Protein 7KO9 (pdb70)

Foldseek 3Di:
DAEAAAPGEAEEEEDDDLGHYEFQHEYEQYEFEAFAQVHPPDPVGHHAYAFDQNGEYEQYEYEARHEAEAADNGEYENYEHEANGEYEFQHEYAAYEYNNEEYEFDANYEYENYEFHPFYAYEAAANGEYYQYEFAAQQPPHDVDGSPRGAYEFQEEYENYEAEANHEYEAAQNGEYADYEHDANYEYEFNHEYHHYEYNLYEYEFDANGEYEQYEFEANYEYEFEANGEYEQYEFEANGEYEYEQNGEYEQYEYEARGAYEYELNGWYWHAYPVGTWTRPPQETECAEGHQVYEYERDACHEYECYEFEANGEYEYEQNGYYEQYEYEVNGAYEYELRYWYWHAYPVGTWTRDNVQQEIECAEHENCHEYEREANHEYENYHFEANYEYEYAANGEYEAEYEAADNGEYEYQAAYEYAYEYAAPYEYEYDNCPPAHEYEYQEYHYPPYEYEKEAAQQPPLDIHAYEHEPEEQDYEYEYEYDHPYDQAHGDFADDQARFRYHYPPNYAYDQRRYAYPDWDDHHPWTWGWDQDPNRIIHTGTDD

Sequence (543 aa):
DTVVQAGETVNGGTLTNHDNQIVLGTANGMTISTGLEYGPDNEANTGGQWIQNGGIANNTTVTGGGLQRVNAGGSVSDTVISAGGGQSLQGQAVNTTLNGGEQWVHEGGIATGTVINEKGWQAVKSGAMATDTVVNTGAEGGPDAENGDTGQTVYGDAVRTTINKNGRQIVAAEGTANTTVVYAGGDQTVHGHALDTTLNGGYQYVHNGGTASDTVVNSDGWQIIKEGGLADFTTVNQKGKLQVNAGGTATNVTLTQGGALVTSTAATVTGSNRLGNFTVENGNADGVVLESGGRLDVLEGHSAWKTLVDDGGTLAVSAGGKATDVTMTSGGALIADSGATVEGTNASGKFSIDGISGQASGLLLENGGSFTVNAGGLASNTTVGHRGTLTLAAGGSLSGRTQLSKGASMVLNGDVVSTGDIVNAGEIRFDNQVTFHKLTTSNLTGQGGTINMRVRLDGSNASDQLVINGGQATGKTWLAFTNVGNSNLGVATSGQGIRVVDAQNGATTEEGAFALSRPLQAGAFNYTLNRDSDEDWYLRSEN

Radius of gyration: 34.32 Å; Cα contacts (8 Å, |Δi|>4): 2054; chains: 1; bounding box: 74×66×89 Å

Nearest PDB structures (foldseek):
  7ko9-assembly1_A  TM=1.002E+00  e=8.879E-98  Escherichia coli
  7koh-assembly4_D  TM=9.820E-01  e=8.423E-74  Escherichia coli O157:H7
  7koh-assembly1_A  TM=9.709E-01  e=2.213E-70  Escherichia coli O157:H7
  4kh3-assembly1_A  TM=8.287E-01  e=1.443E-48  Escherichia coli CFT073
  7kob-assembly1_A  TM=9.909E-01  e=1.480E-38  Escherichia coli CFT073

Organism: Escherichia coli (strain UTI89 / UPEC) (NCBI:txid364106)

InterPro domains:
  IPR005546 Autotransporter beta-domain [PF03797] (673-843)
  IPR005546 Autotransporter beta-domain [PS51208] (646-948)
  IPR005546 Autotransporter beta-domain [SM00869] (650-935)
  IPR011050 Pectin lyase fold/virulence factor [SSF51126] (144-611)
  IPR012332 Autotransporter, pectate lyase C-like domain superfamily [G3DSA:2.160.20.20] (50-373)
  IPR024973 ESPR domain [PF13018] (6-50)
  IPR030930 Adhesin of bacterial autotransporter system [PF16168] (323-385)
  IPR030930 Adhesin of bacterial autotransporter system [PF16168] (396-455)
  IPR030930 Adhesin of bacterial autotransporter system [TIGR04415] (128-162)
  IPR030930 Adhesin of bacterial autotransporter system [TIGR04415] (164-191)
  IPR030930 Adhesin of bacterial autotransporter system [TIGR04415] (213-244)
  IPR030930 Adhesin of bacterial autotransporter system [TIGR04415] (249-282)
  IPR030930 Adhesin of bacterial autotransporter system [TIGR04415] (338-374)
  IPR030930 Adhesin of bacterial autotransporter system [TIGR04415] (360-393)
  IPR030930 Adhesin of bacterial autotransporter system [TIGR04415] (413-449)
  IPR036709 Autotransporter beta-domain superfamily [G3DSA:2.40.128.130] (612-948)
  IPR036709 Autotransporter beta-domain superfamily [SSF103515] (621-948)
  IPR043990 Autochaperone domain type 1 [PF18883] (499-599)
  IPR043990 Autochaperone domain type 1 [cd01344] (422-616)

Solvent-accessible surface area: 20967 Å² total; per-residue (Å²): 151,72,57,2,104,80,89,60,77,40,114,31,45,88,11,70,121,59,71,53,9,50,0,58,6,33,0,40,31,8,40,0,36,1,0,14,78,120,25,68,152,50,166,52,30,65,3,0,0,75,0,44,114,53,0,72,0,48,95,1,46,0,40,40,14,0,22,0,53,0,45,62,50,2,40,2,34,74,5,49,0,41,66,50,1,0,0,14,0,59,6,80,0,50,77,0,43,0,52,14,0,46,0,30,0,48,125,54,1,69,0,29,15,0,42,0,30,124,131,0,31,0,4,0,83,64,54,2,72,0,17,54,0,45,0,42,0,1,4,44,79,24,78,140,28,162,44,51,96,15,0,0,9,0,85,6,53,0,32,124,2,38,0,43,145,55,0,17,0,44,0,12,72,109,0,34,0,56,60,3,32,0,89,63,46,3,5,0,17,0,70,1,98,1,58,67,1,38,0,56,7,0,69,0,25,0,51,114,56,0,28,1,39,73,0,50,0,40,60,104,1,77,0,6,0,76,124,37,3,65,0,39,106,1,42,0,44,122,127,1,69,0,37,2,47,54,38,1,40,0,36,70,1,56,5,46,125,15,0,2,0,32,6,16,2,40,3,44,0,32,15,38,14,82,97,35,127,4,51,0,78,140,8,70,1,58,9,1,3,0,5,50,36,1,89,0,40,0,61,132,66,50,37,3,130,89,2,25,0,27,82,27,0,21,0,9,7,46,49,45,2,107,0,36,59,1,58,10,48,71,10,2,2,3,49,10,39,7,25,0,36,1,74,7,60,14,67,82,29,182,8,47,1,63,18,171,61,11,91,2,49,12,0,23,0,30,50,26,1,33,1,46,0,59,76,72,4,41,0,19,74,0,41,0,8,129,142,1,46,0,28,0,31,61,44,2,40,1,25,29,120,0,52,0,38,172,41,2,35,0,10,0,26,2,81,2,71,2,92,11,38,0,2,0,26,5,92,0,100,10,44,61,182,94,89,40,23,98,3,21,2,23,50,4,40,5,94,36,1,24,0,40,1,25,0,63,3,53,34,56,74,26,18,0,24,2,4,0,63,40,16,83,1,28,34,71,1,90,0,4,7,69,30,52,21,74,92,112,90,14,66,42,22,90,78,82,21,9,93,0,0,28,15,74,120,72,5,59,4,83,148,48,1,8,31,39,51,120,98,9,112,3,48,71,51,34,1,38,28,37,78,28,116,61,41,9,11,2,0,65,31,83,153

Structure (mmCIF, N/CA/C/O backbone):
data_7KO9
#
_entry.id   7KO9
#
_cell.length_a   129.280
_cell.length_b   132.820
_cell.length_c   47.250
_cell.angle_alpha   90.000
_cell.angle_beta   94.130
_cell.angle_gamma   90.000
#
_symmetry.space_group_name_H-M   'C 1 2 1'
#
loop_
_entity.id
_entity.type
_entity.pdbx_description
1 polymer 'AidA-I family adhesin'
2 non-polymer GLYCEROL
3 non-polymer 'ISOPROPYL ALCOHOL'
4 non-polymer 'CITRIC ACID'
5 non-polymer DI(HYDROXYETHYL)ETHER
6 water water
#
loop_
_atom_site.group_PDB
_atom_site.id
_atom_site.type_symbol
_atom_site.label_atom_id
_atom_site.label_alt_id
_atom_site.label_comp_id
_atom_site.label_asym_id
_atom_site.label_entity_id
_atom_site.label_seq_id
_atom_site.pdbx_PDB_ins_code
_atom_site.Cartn_x
_atom_site.Cartn_y
_atom_site.Cartn_z
_atom_site.occupancy
_atom_site.B_iso_or_equiv
_atom_site.auth_seq_id
_atom_site.auth_comp_id
_atom_site.auth_asym_id
_atom_site.auth_atom_id
_atom_site.pdbx_PDB_model_num
ATOM 1 N N . ASP A 1 5 ? 193.525 -14.523 136.874 1.00 131.09 2 ASP A N 1
ATOM 2 C CA . ASP A 1 5 ? 193.230 -15.345 138.040 1.00 125.66 2 ASP A CA 1
ATOM 3 C C . ASP A 1 5 ? 191.780 -15.849 137.982 1.00 128.17 2 ASP A C 1
ATOM 4 O O . ASP A 1 5 ? 191.425 -16.643 137.112 1.00 127.61 2 ASP A O 1
ATOM 9 N N . THR A 1 6 ? 190.947 -15.378 138.907 1.00 110.27 3 THR A N 1
ATOM 10 C CA . THR A 1 6 ? 189.541 -15.749 138.978 1.00 97.47 3 THR A CA 1
ATOM 11 C C . THR A 1 6 ? 188.600 -14.552 138.909 1.00 89.58 3 THR A C 1
ATOM 12 O O . THR A 1 6 ? 187.479 -14.685 138.401 1.00 78.55 3 THR A O 1
ATOM 16 N N . VAL A 1 7 ? 189.038 -13.380 139.359 1.00 87.20 4 VAL A N 1
ATOM 17 C CA . VAL A 1 7 ? 188.274 -12.148 139.231 1.00 75.06 4 VAL A CA 1
ATOM 18 C C . VAL A 1 7 ? 189.053 -11.187 138.350 1.00 77.52 4 VAL A C 1
ATOM 19 O O . VAL A 1 7 ? 190.249 -10.965 138.571 1.00 84.87 4 VAL A O 1
ATOM 23 N N . VAL A 1 8 ? 188.382 -10.607 137.367 1.00 70.67 5 VAL A N 1
ATOM 24 C CA . VAL A 1 8 ? 188.959 -9.533 136.572 1.00 69.78 5 VAL A CA 1
ATOM 25 C C . VAL A 1 8 ? 188.320 -8.235 137.041 1.00 67.51 5 VAL A C 1
ATOM 26 O O . VAL A 1 8 ? 187.134 -7.994 136.816 1.00 63.35 5 VAL A O 1
ATOM 30 N N . GLN A 1 9 ? 189.101 -7.389 137.690 1.00 69.29 6 GLN A N 1
ATOM 31 C CA . GLN A 1 9 ? 188.542 -6.227 138.359 1.00 75.08 6 GLN A CA 1
ATOM 32 C C . GLN A 1 9 ? 188.364 -5.068 137.388 1.00 69.03 6 GLN A C 1
ATOM 33 O O . GLN A 1 9 ? 188.945 -5.042 136.304 1.00 70.12 6 GLN A O 1
ATOM 39 N N . ALA A 1 10 ? 187.510 -4.121 137.774 1.00 70.52 7 ALA A N 1
ATOM 40 C CA . ALA A 1 10 ? 187.215 -2.993 136.902 1.00 71.74 7 ALA A CA 1
ATOM 41 C C . ALA A 1 10 ? 188.498 -2.268 136.515 1.00 73.43 7 ALA A C 1
ATOM 42 O O . ALA A 1 10 ? 189.469 -2.217 137.283 1.00 78.60 7 ALA A O 1
ATOM 44 N N . GLY A 1 11 ? 188.498 -1.710 135.306 1.00 69.04 8 GLY A N 1
ATOM 45 C CA . GLY A 1 11 ? 189.662 -1.006 134.809 1.00 70.71 8 GLY A CA 1
ATOM 46 C C . GLY A 1 11 ? 190.834 -1.893 134.472 1.00 72.51 8 GLY A C 1
ATOM 47 O O . GLY A 1 11 ? 191.894 -1.389 134.095 1.00 71.84 8 GLY A O 1
ATOM 48 N N . GLU A 1 12 ? 190.669 -3.202 134.594 1.00 74.63 9 GLU A N 1
ATOM 49 C CA . GLU A 1 12 ? 191.713 -4.179 134.343 1.00 67.94 9 GLU A CA 1
ATOM 50 C C . GLU A 1 12 ? 191.318 -4.993 133.118 1.00 66.63 9 GLU A C 1
ATOM 51 O O . GLU A 1 12 ? 190.126 -5.235 132.876 1.00 63.58 9 GLU A O 1
ATOM 57 N N . THR A 1 13 ? 192.312 -5.335 132.304 1.00 64.84 10 THR A N 1
ATOM 58 C CA . THR A 1 13 ? 192.132 -6.132 131.100 1.00 65.77 10 THR A CA 1
ATOM 59 C C . THR A 1 13 ? 192.947 -7.411 131.239 1.00 63.65 10 THR A C 1
ATOM 60 O O . THR A 1 13 ? 193.974 -7.439 131.916 1.00 69.99 10 THR A O 1
ATOM 64 N N . VAL A 1 14 ? 192.452 -8.476 130.626 1.00 63.81 11 VAL A N 1
ATOM 65 C CA . VAL A 1 14 ? 193.036 -9.804 130.700 1.00 60.73 11 VAL A CA 1
ATOM 66 C C . VAL A 1 14 ? 192.896 -10.448 129.333 1.00 60.83 11 VAL A C 1
ATOM 67 O O . VAL A 1 14 ? 191.874 -10.286 128.660 1.00 61.01 11 VAL A O 1
ATOM 71 N N . ASN A 1 15 ? 193.919 -11.184 128.922 1.00 61.18 12 ASN A N 1
ATOM 72 C CA . ASN A 1 15 ? 194.056 -11.632 127.545 1.00 64.54 12 ASN A CA 1
ATOM 73 C C . ASN A 1 15 ? 194.401 -13.110 127.525 1.00 59.54 12 ASN A C 1
ATOM 74 O O . ASN A 1 15 ? 195.468 -13.502 128.002 1.00 61.80 12 ASN A O 1
ATOM 79 N N . GLY A 1 16 ? 193.533 -13.917 126.957 1.00 57.69 13 GLY A N 1
ATOM 80 C CA . GLY A 1 16 ? 193.828 -15.329 126.864 1.00 58.43 13 GLY A CA 1
ATOM 81 C C . GLY A 1 16 ? 193.366 -16.070 128.091 1.00 67.23 13 GLY A C 1
ATOM 82 O O . GLY A 1 16 ? 192.858 -15.499 129.059 1.00 67.82 13 GLY A O 1
ATOM 83 N N . GLY A 1 17 ? 193.557 -17.380 128.075 1.00 68.46 14 GLY A N 1
ATOM 84 C CA . GLY A 1 17 ? 193.089 -18.129 129.227 1.00 60.36 14 GLY A CA 1
ATOM 85 C C . GLY A 1 17 ? 191.993 -19.101 128.879 1.00 59.04 14 GLY A C 1
ATOM 86 O O . GLY A 1 17 ? 191.205 -18.849 127.969 1.00 56.92 14 GLY A O 1
ATOM 87 N N . THR A 1 18 ? 191.946 -20.223 129.587 1.00 60.62 15 THR A N 1
ATOM 88 C CA . THR A 1 18 ? 190.972 -21.274 129.340 1.00 62.52 15 THR A CA 1
ATOM 89 C C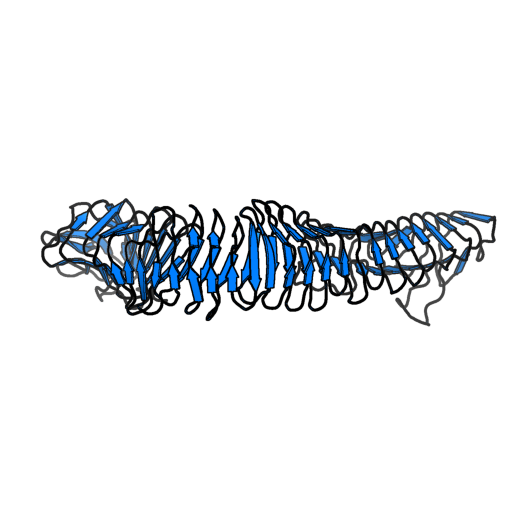 . THR A 1 18 ? 190.394 -21.748 130.658 1.00 62.11 15 THR A C 1
ATOM 90 O O . THR A 1 18 ? 191.150 -22.120 131.560 1.00 69.19 15 THR A O 1
ATOM 94 N N . LEU A 1 19 ? 189.072 -21.771 130.755 1.00 62.54 16 LEU A N 1
ATOM 95 C CA . LEU A 1 19 ? 188.377 -22.262 131.941 1.00 64.82 16 LEU A CA 1
ATOM 96 C C . LEU A 1 19 ? 187.937 -23.707 131.735 1.00 68.27 16 LEU A C 1
ATOM 97 O O . LEU A 1 19 ? 187.237 -24.023 130.761 1.00 67.71 16 LEU A O 1
ATOM 102 N N . THR A 1 20 ? 188.375 -24.571 132.650 1.00 70.63 17 THR A N 1
ATOM 103 C CA . THR A 1 20 ? 188.009 -25.977 132.712 1.00 73.81 17 THR A CA 1
ATOM 104 C C . THR A 1 20 ? 187.625 -26.286 134.158 1.00 78.32 17 THR A C 1
ATOM 105 O O . THR A 1 20 ? 187.696 -25.419 135.029 1.00 77.92 17 THR A O 1
ATOM 109 N N . ASN A 1 21 ? 187.177 -27.518 134.413 1.00 78.24 18 ASN A N 1
ATOM 110 C CA . ASN A 1 21 ? 186.995 -28.037 135.777 1.00 86.57 18 ASN A CA 1
ATOM 111 C C . ASN A 1 21 ? 186.175 -27.106 136.673 1.00 86.22 18 ASN A C 1
ATOM 112 O O . ASN A 1 21 ? 186.516 -26.898 137.836 1.00 88.17 18 ASN A O 1
ATOM 117 N N . HIS A 1 22 ? 185.102 -26.526 136.139 1.00 81.92 19 HIS A N 1
ATOM 118 C CA . HIS A 1 22 ? 184.194 -25.686 136.926 1.00 80.30 19 HIS A CA 1
ATOM 119 C C . HIS A 1 22 ? 184.876 -24.438 137.499 1.00 73.25 19 HIS A C 1
ATOM 120 O O . HIS A 1 22 ? 184.345 -23.822 138.422 1.00 72.97 19 HIS A O 1
ATOM 127 N N . ASP A 1 23 ? 186.031 -24.052 136.958 1.00 73.68 20 ASP A N 1
ATOM 128 C CA . ASP A 1 23 ? 186.671 -22.812 137.348 1.00 69.80 20 ASP A CA 1
ATOM 129 C C . ASP A 1 23 ? 185.772 -21.629 136.986 1.00 71.92 20 ASP A C 1
ATOM 130 O O . ASP A 1 23 ? 184.893 -21.719 136.122 1.00 72.58 20 ASP A O 1
ATOM 135 N N . ASN A 1 24 ? 186.025 -20.484 137.612 1.00 67.69 21 ASN A N 1
ATOM 136 C CA . ASN A 1 24 ? 185.185 -19.320 137.366 1.00 70.48 21 ASN A CA 1
ATOM 137 C C . ASN A 1 24 ? 186.017 -18.111 136.962 1.00 72.99 21 ASN A C 1
ATOM 138 O O . ASN A 1 24 ? 187.149 -17.923 137.422 1.00 67.02 21 ASN A O 1
ATOM 143 N N . GLN A 1 25 ? 185.424 -17.278 136.108 1.00 66.62 22 GLN A N 1
ATOM 144 C CA . GLN A 1 25 ? 185.955 -15.955 135.800 1.00 65.69 22 GLN A CA 1
ATOM 145 C C . GLN A 1 25 ? 184.835 -14.943 135.965 1.00 63.90 22 GLN A C 1
ATOM 146 O O . GLN A 1 25 ? 183.827 -15.003 135.253 1.00 61.38 22 GLN A O 1
ATOM 152 N N . ILE A 1 26 ? 185.012 -14.015 136.892 1.00 61.61 23 ILE A N 1
ATOM 153 C CA . ILE A 1 26 ? 184.059 -12.937 137.107 1.00 63.85 23 ILE A CA 1
ATOM 154 C C . ILE A 1 26 ? 184.659 -11.683 136.508 1.00 58.65 23 ILE A C 1
ATOM 155 O O . ILE A 1 26 ? 185.717 -11.220 136.946 1.00 65.11 23 ILE A O 1
ATOM 160 N N . VAL A 1 27 ? 183.981 -11.119 135.529 1.00 56.60 24 VAL A N 1
ATOM 161 C CA . VAL A 1 27 ? 184.547 -10.053 134.723 1.00 61.03 24 VAL A CA 1
ATOM 162 C C . VAL A 1 27 ? 183.902 -8.747 135.142 1.00 59.73 24 VAL A C 1
ATOM 163 O O . VAL A 1 27 ? 182.738 -8.482 134.817 1.00 58.39 24 VAL A O 1
ATOM 167 N N . LEU A 1 28 ? 184.681 -7.915 135.823 1.00 60.47 25 LEU A N 1
ATOM 168 C CA . LEU A 1 28 ? 184.292 -6.550 136.136 1.00 61.97 25 LEU A CA 1
ATOM 169 C C . LEU A 1 28 ? 184.913 -5.559 135.160 1.00 62.70 25 LEU A C 1
ATOM 170 O O . LEU A 1 28 ? 184.300 -4.532 134.851 1.00 62.95 25 LEU A O 1
ATOM 175 N N . GLY A 1 29 ? 186.139 -5.838 134.700 1.00 64.48 26 GLY A N 1
ATOM 176 C CA . GLY A 1 29 ? 186.786 -5.084 133.638 1.00 65.68 26 GLY A CA 1
ATOM 177 C C . GLY A 1 29 ? 186.565 -5.713 132.270 1.00 57.78 26 GLY A C 1
ATOM 178 O O . GLY A 1 29 ? 185.423 -5.913 131.868 1.00 55.62 26 GLY A O 1
ATOM 179 N N . THR A 1 30 ? 187.649 -6.041 131.564 1.00 61.89 27 THR A N 1
ATOM 180 C CA . THR A 1 30 ? 187.613 -6.572 130.207 1.00 57.74 27 THR A CA 1
ATOM 181 C C . THR A 1 30 ? 188.353 -7.902 130.149 1.00 54.86 27 THR A C 1
ATOM 182 O O . THR A 1 30 ? 189.477 -8.007 130.643 1.00 61.75 27 THR A O 1
ATOM 186 N N . ALA A 1 31 ? 187.732 -8.912 129.547 1.00 52.91 28 ALA A N 1
ATOM 187 C CA . ALA A 1 31 ? 188.366 -10.212 129.333 1.00 55.29 28 ALA A CA 1
ATOM 188 C C . ALA A 1 31 ? 188.337 -10.533 127.840 1.00 53.74 28 ALA A C 1
ATOM 189 O O . ALA A 1 31 ? 187.282 -10.857 127.280 1.00 49.18 28 ALA A O 1
ATOM 191 N N . ASN A 1 32 ? 189.504 -10.477 127.207 1.00 54.65 29 ASN A N 1
ATOM 192 C CA . ASN A 1 32 ? 189.644 -10.693 125.777 1.00 53.37 29 ASN A CA 1
ATOM 193 C C . ASN A 1 32 ? 190.146 -12.098 125.489 1.00 52.43 29 ASN A C 1
ATOM 194 O O . ASN A 1 32 ? 191.041 -12.601 126.175 1.00 56.41 29 ASN A O 1
ATOM 199 N N . GLY A 1 33 ? 189.556 -12.727 124.474 1.00 51.05 30 GLY A N 1
ATOM 200 C CA . GLY A 1 33 ? 190.117 -13.946 123.920 1.00 50.42 30 GLY A CA 1
ATOM 201 C C . GLY A 1 33 ? 190.137 -15.132 124.854 1.00 51.17 30 GLY A C 1
ATOM 202 O O . GLY A 1 33 ? 191.010 -16.007 124.716 1.00 52.70 30 GLY A O 1
ATOM 203 N N . MET A 1 34 ? 189.220 -15.168 125.820 1.00 50.42 31 MET A N 1
ATOM 204 C CA . MET A 1 34 ? 189.046 -16.329 126.676 1.00 51.19 31 MET A CA 1
ATOM 205 C C . MET A 1 34 ? 188.417 -17.490 125.919 1.00 53.12 31 MET A C 1
ATOM 206 O O . MET A 1 34 ? 187.597 -17.309 125.005 1.00 50.39 31 MET A O 1
ATOM 211 N N . THR A 1 35 ? 188.799 -18.697 126.318 1.00 52.88 32 THR A N 1
ATOM 212 C CA . THR A 1 35 ? 188.095 -19.906 125.922 1.00 53.79 32 THR A CA 1
ATOM 213 C C . THR A 1 35 ? 187.374 -20.455 127.146 1.00 57.13 32 THR A C 1
ATOM 214 O O . THR A 1 35 ? 187.994 -20.651 128.197 1.00 58.86 32 THR A O 1
ATOM 218 N N . ILE A 1 36 ? 186.062 -20.641 127.025 1.00 56.01 33 ILE A N 1
ATOM 219 C CA . ILE A 1 36 ? 185.215 -21.098 128.123 1.00 57.71 33 ILE A CA 1
ATOM 220 C C . ILE A 1 36 ? 184.808 -22.522 127.796 1.00 60.76 33 ILE A C 1
ATOM 221 O O . ILE A 1 36 ? 184.038 -22.755 126.849 1.00 57.65 33 ILE A O 1
ATOM 226 N N . SER A 1 37 ? 185.274 -23.474 128.600 1.00 56.81 34 SER A N 1
ATOM 227 C CA . SER A 1 37 ? 184.985 -24.875 128.323 1.00 61.79 34 SER A CA 1
ATOM 228 C C . SER A 1 37 ? 184.371 -25.582 129.531 1.00 63.13 34 SER A C 1
ATOM 229 O O . SER A 1 37 ? 184.298 -26.818 129.556 1.00 60.44 34 SER A O 1
ATOM 232 N N . THR A 1 38 ? 183.903 -24.823 130.521 1.00 61.03 35 THR A N 1
ATOM 233 C CA . THR A 1 38 ? 183.284 -25.384 131.711 1.00 65.35 35 THR A CA 1
ATOM 234 C C . THR A 1 38 ? 182.045 -24.561 132.037 1.00 63.27 35 THR A C 1
ATOM 235 O O . THR A 1 38 ? 181.873 -23.445 131.545 1.00 59.09 35 THR A O 1
ATOM 239 N N . GLY A 1 39 ? 181.158 -25.139 132.846 1.00 64.55 36 GLY A N 1
ATOM 240 C CA . GLY A 1 39 ? 179.995 -24.431 133.343 1.00 63.39 36 GLY A CA 1
ATOM 241 C C . GLY A 1 39 ? 178.660 -24.943 132.854 1.00 65.61 36 GLY A C 1
ATOM 242 O O . GLY A 1 39 ? 177.628 -24.502 133.369 1.00 71.15 36 GLY A O 1
ATOM 243 N N . LEU A 1 40 ? 178.632 -25.846 131.877 1.00 66.36 37 LEU A N 1
ATOM 244 C CA . LEU A 1 40 ? 177.379 -26.371 131.343 1.00 69.44 37 LEU A CA 1
ATOM 245 C C . LEU A 1 40 ? 177.401 -27.887 131.201 1.00 71.34 37 LEU A C 1
ATOM 246 O O . LEU A 1 40 ? 176.613 -28.447 130.436 1.00 70.13 37 LEU A O 1
ATOM 251 N N . GLU A 1 41 ? 178.258 -28.567 131.959 1.00 72.03 38 GLU A N 1
ATOM 252 C CA . GLU A 1 41 ? 178.464 -29.993 131.753 1.00 74.26 38 GLU A CA 1
ATOM 253 C C . GLU A 1 41 ? 177.223 -30.824 132.042 1.00 78.94 38 GLU A C 1
ATOM 254 O O . GLU A 1 41 ? 177.114 -31.942 131.531 1.00 81.91 38 GLU A O 1
ATOM 260 N N . TYR A 1 42 ? 176.287 -30.315 132.841 1.00 80.03 39 TYR A N 1
ATOM 261 C CA . TYR A 1 42 ? 175.046 -31.026 133.119 1.00 82.99 39 TYR A CA 1
ATOM 262 C C . TYR A 1 42 ? 173.872 -30.472 132.323 1.00 80.45 39 TYR A C 1
ATOM 263 O O . TYR A 1 42 ? 172.712 -30.717 132.675 1.00 83.25 39 TYR A O 1
ATOM 272 N N . GLY A 1 43 ? 174.151 -29.727 131.263 1.00 77.11 40 GLY A N 1
ATOM 273 C CA . GLY A 1 43 ? 173.116 -29.236 130.386 1.00 75.16 40 GLY A CA 1
ATOM 274 C C . GLY A 1 43 ? 172.474 -27.952 130.891 1.00 75.34 40 GLY A C 1
ATOM 275 O O . GLY A 1 43 ? 172.806 -27.460 131.978 1.00 76.81 40 GLY A O 1
ATOM 276 N N . PRO A 1 44 ? 171.571 -27.373 130.107 1.00 75.42 41 PRO A N 1
ATOM 277 C CA . PRO A 1 44 ? 170.914 -26.136 130.524 1.00 74.75 41 PRO A CA 1
ATOM 278 C C . PRO A 1 44 ? 169.979 -26.380 131.679 1.00 79.20 41 PRO A C 1
ATOM 279 O O . PRO A 1 44 ? 169.362 -27.437 131.776 1.00 77.12 41 PRO A O 1
ATOM 283 N N . ASP A 1 45 ? 169.852 -25.364 132.534 1.00 83.13 42 ASP A N 1
ATOM 284 C CA . ASP A 1 45 ? 168.948 -25.390 133.687 1.00 86.38 42 ASP A CA 1
ATOM 285 C C . ASP A 1 45 ? 169.205 -26.602 134.588 1.00 88.73 42 ASP A C 1
ATOM 286 O O . ASP A 1 45 ? 168.351 -27.468 134.781 1.00 93.81 42 ASP A O 1
ATOM 291 N N . ASN A 1 46 ? 170.411 -26.645 135.139 1.00 86.01 43 ASN A N 1
ATOM 292 C CA . ASN A 1 46 ? 170.785 -27.683 136.086 1.00 88.70 43 ASN A CA 1
ATOM 293 C C . ASN A 1 46 ? 171.535 -27.036 137.238 1.00 92.19 43 ASN A C 1
ATOM 294 O O . ASN A 1 46 ? 172.614 -26.471 137.035 1.00 90.91 43 ASN A O 1
ATOM 299 N N . GLU A 1 47 ? 170.921 -27.059 138.423 1.00 99.62 44 GLU A N 1
ATOM 300 C CA . GLU A 1 47 ? 171.565 -26.836 139.715 1.00 93.35 44 GLU A CA 1
ATOM 301 C C . GLU A 1 47 ? 172.984 -27.383 139.851 1.00 89.71 44 GLU A C 1
ATOM 302 O O . GLU A 1 47 ? 173.862 -26.681 140.366 1.00 91.99 44 GLU A O 1
ATOM 308 N N . ALA A 1 48 ? 173.231 -28.620 139.409 1.00 86.99 45 ALA A N 1
ATOM 309 C CA . ALA A 1 48 ? 174.559 -29.209 139.541 1.00 83.34 45 ALA A CA 1
ATOM 310 C C . ALA A 1 48 ? 175.621 -28.487 138.715 1.00 86.85 45 ALA A C 1
ATOM 311 O O . ALA A 1 48 ? 176.814 -28.720 138.943 1.00 87.26 45 ALA A O 1
ATOM 313 N N . ASN A 1 49 ? 175.226 -27.617 137.784 1.00 83.48 46 ASN A N 1
ATOM 314 C CA . ASN A 1 49 ? 176.194 -26.868 136.994 1.00 83.22 46 ASN A CA 1
ATOM 315 C C . ASN A 1 49 ? 176.957 -25.876 137.864 1.00 74.68 46 ASN A C 1
ATOM 316 O O . ASN A 1 49 ? 176.394 -25.234 138.751 1.00 77.29 46 ASN A O 1
ATOM 321 N N . THR A 1 50 ? 178.245 -25.736 137.581 1.00 74.47 47 THR A N 1
ATOM 322 C CA . THR A 1 50 ? 179.131 -24.859 138.331 1.00 73.33 47 THR A CA 1
ATOM 323 C C . THR A 1 50 ? 180.273 -24.435 137.410 1.00 77.75 47 THR A C 1
ATOM 324 O O . THR A 1 50 ? 180.660 -25.175 136.498 1.00 75.95 47 THR A O 1
ATOM 328 N N . GLY A 1 51 ? 180.777 -23.220 137.617 1.00 73.98 48 GLY A N 1
ATOM 329 C CA . GLY A 1 51 ? 181.824 -22.686 136.771 1.00 69.47 48 GLY A CA 1
ATOM 330 C C . GLY A 1 51 ? 181.296 -21.886 135.584 1.00 71.30 48 GLY A C 1
ATOM 331 O O . GLY A 1 51 ? 180.093 -21.800 135.327 1.00 66.01 48 GLY A O 1
ATOM 332 N N . GLY A 1 52 ? 182.232 -21.280 134.844 1.00 67.49 49 GLY A N 1
ATOM 333 C CA . GLY A 1 52 ? 181.924 -20.458 133.690 1.00 62.33 49 GLY A CA 1
ATOM 334 C C . GLY A 1 52 ? 182.489 -19.052 133.810 1.00 62.75 49 GLY A C 1
ATOM 335 O O . GLY A 1 52 ? 183.225 -18.717 134.744 1.00 65.33 49 GLY A O 1
ATOM 336 N N . GLN A 1 53 ? 182.145 -18.225 132.821 1.00 58.41 50 GLN A N 1
ATOM 337 C CA . GLN A 1 53 ? 182.511 -16.814 132.752 1.00 56.43 50 GLN A CA 1
ATOM 338 C C . GLN A 1 53 ? 181.271 -15.961 132.963 1.00 57.63 50 GLN A C 1
ATOM 339 O O . GLN A 1 53 ? 180.278 -16.116 132.245 1.00 55.65 50 GLN A O 1
ATOM 345 N N . TRP A 1 54 ? 181.335 -15.038 133.912 1.00 58.54 51 TRP A N 1
ATOM 346 C CA . TRP A 1 54 ? 180.150 -14.287 134.318 1.00 58.39 51 TRP A CA 1
ATOM 347 C C . TRP A 1 54 ? 180.450 -12.795 134.205 1.00 58.04 51 TRP A C 1
ATOM 348 O O . TRP A 1 54 ? 181.151 -12.222 135.043 1.00 61.45 51 TRP A O 1
ATOM 359 N N . ILE A 1 55 ? 179.905 -12.171 133.170 1.00 53.19 52 ILE A N 1
ATOM 360 C CA . ILE A 1 55 ? 180.129 -10.753 132.913 1.00 54.99 52 ILE A CA 1
ATOM 361 C C . ILE A 1 55 ? 179.215 -9.948 133.827 1.00 59.58 52 ILE A C 1
ATOM 362 O O . ILE A 1 55 ? 177.988 -10.087 133.774 1.00 56.42 52 ILE A O 1
ATOM 367 N N . GLN A 1 56 ? 179.810 -9.115 134.673 1.00 57.09 53 GLN A N 1
ATOM 368 C CA . GLN A 1 56 ? 179.055 -8.266 135.579 1.00 56.48 53 GLN A CA 1
ATOM 369 C C . GLN A 1 56 ? 178.718 -6.954 134.904 1.00 57.68 53 GLN A C 1
ATOM 370 O O . GLN A 1 56 ? 179.214 -6.640 133.821 1.00 58.33 53 GLN A O 1
ATOM 376 N N . ASN A 1 57 ? 177.868 -6.177 135.574 1.00 62.43 54 ASN A N 1
ATOM 377 C CA . ASN A 1 57 ? 177.608 -4.807 135.157 1.00 59.88 54 ASN A CA 1
ATOM 378 C C . ASN A 1 57 ? 178.919 -4.050 134.947 1.00 58.69 54 ASN A C 1
ATOM 379 O O . ASN A 1 57 ? 179.747 -3.956 135.859 1.00 60.74 54 ASN A O 1
ATOM 384 N N . GLY A 1 58 ? 179.084 -3.502 133.741 1.00 57.37 55 GLY A N 1
ATOM 385 C CA . GLY A 1 58 ? 180.266 -2.781 133.351 1.00 58.21 55 GLY A CA 1
ATOM 386 C C . GLY A 1 58 ? 181.409 -3.650 132.888 1.00 56.83 55 GLY A C 1
ATOM 387 O O . GLY A 1 58 ? 182.415 -3.114 132.392 1.00 57.43 55 GLY A O 1
ATOM 388 N N . GLY A 1 59 ? 181.305 -4.969 133.064 1.00 55.39 56 GLY A N 1
ATOM 389 C CA . GLY A 1 59 ? 182.266 -5.870 132.469 1.00 54.23 56 GLY A CA 1
ATOM 390 C C . GLY A 1 59 ? 182.028 -6.036 130.975 1.00 57.60 56 GLY A C 1
ATOM 391 O O . GLY A 1 59 ? 180.912 -5.869 130.467 1.00 50.41 56 GLY A O 1
ATOM 392 N N . ILE A 1 60 ? 183.121 -6.364 130.278 1.00 52.08 57 ILE A N 1
ATOM 393 C CA . ILE A 1 60 ? 183.152 -6.608 128.844 1.00 53.50 57 ILE A CA 1
ATOM 394 C C . ILE A 1 60 ? 183.979 -7.857 128.570 1.00 52.72 57 ILE A C 1
ATOM 395 O O . ILE A 1 60 ? 184.998 -8.103 129.233 1.00 50.59 57 ILE A O 1
ATOM 400 N N . ALA A 1 61 ? 183.541 -8.636 127.580 1.00 48.09 58 ALA A N 1
ATOM 401 C CA . ALA A 1 61 ? 184.287 -9.765 127.040 1.00 49.03 58 ALA A CA 1
ATOM 402 C C . ALA A 1 61 ? 184.334 -9.624 125.528 1.00 50.66 58 ALA A C 1
ATOM 403 O O . ALA A 1 61 ? 183.307 -9.355 124.902 1.00 50.04 58 ALA A O 1
ATOM 405 N N . ASN A 1 62 ? 185.511 -9.799 124.942 1.00 51.38 59 ASN A N 1
ATOM 406 C CA . ASN A 1 62 ? 185.672 -9.756 123.495 1.00 48.75 59 ASN A CA 1
ATOM 407 C C . ASN A 1 62 ? 186.256 -11.067 123.002 1.00 47.28 59 ASN A C 1
ATOM 408 O O . ASN A 1 62 ? 187.154 -11.629 123.638 1.00 46.24 59 ASN A O 1
ATOM 413 N N . ASN A 1 63 ? 185.765 -11.528 121.842 1.00 48.52 60 ASN A N 1
ATOM 414 C CA . ASN A 1 63 ? 186.332 -12.689 121.156 1.00 46.18 60 ASN A CA 1
ATOM 415 C C . ASN A 1 63 ? 186.363 -13.921 122.061 1.00 47.73 60 ASN A C 1
ATOM 416 O O . ASN A 1 63 ? 187.335 -14.689 122.070 1.00 45.67 60 ASN A O 1
ATOM 421 N N . THR A 1 64 ? 185.299 -14.102 122.839 1.00 44.70 61 THR A N 1
ATOM 422 C CA . THR A 1 64 ? 185.194 -15.282 123.680 1.00 48.71 61 THR A CA 1
ATOM 423 C C . THR A 1 64 ? 184.846 -16.500 122.839 1.00 47.49 61 THR A C 1
ATOM 424 O O . THR A 1 64 ? 183.956 -16.453 121.987 1.00 48.70 61 THR A O 1
ATOM 428 N N . THR A 1 65 ? 185.530 -17.603 123.099 1.00 45.38 62 THR A N 1
ATOM 429 C CA . THR A 1 65 ? 185.169 -18.892 122.533 1.00 48.44 62 THR A CA 1
ATOM 430 C C . THR A 1 65 ? 184.552 -19.736 123.637 1.00 50.54 62 THR A C 1
ATOM 431 O O . THR A 1 65 ? 185.127 -19.852 124.723 1.00 58.59 62 THR A O 1
ATOM 435 N N . VAL A 1 66 ? 183.376 -20.293 123.374 1.00 48.16 63 VAL A N 1
ATOM 436 C CA . VAL A 1 66 ? 182.644 -21.102 124.343 1.00 53.05 63 VAL A CA 1
ATOM 437 C C . VAL A 1 66 ? 182.472 -22.479 123.712 1.00 52.48 63 VAL A C 1
ATOM 438 O O . VAL A 1 66 ? 181.622 -22.672 122.833 1.00 52.59 63 VAL A O 1
ATOM 442 N N . THR A 1 67 ? 183.269 -23.444 124.166 1.00 55.25 64 THR A N 1
ATOM 443 C CA . THR A 1 67 ? 183.269 -24.795 123.627 1.00 53.90 64 THR A CA 1
ATOM 444 C C . THR A 1 67 ? 182.232 -25.660 124.344 1.00 53.49 64 THR A C 1
ATOM 445 O O . THR A 1 67 ? 181.442 -25.182 125.165 1.00 50.54 64 THR A O 1
ATOM 449 N N . GLY A 1 68 ? 182.213 -26.949 124.021 1.00 53.40 65 GLY A N 1
ATOM 450 C CA . GLY A 1 68 ? 181.238 -27.840 124.608 1.00 54.69 65 GLY A CA 1
ATOM 451 C C . GLY A 1 68 ? 181.362 -27.860 126.116 1.00 60.81 65 GLY A C 1
ATOM 452 O O . GLY A 1 68 ? 182.473 -27.964 126.658 1.00 58.06 65 GLY A O 1
ATOM 453 N N . GLY A 1 69 ? 180.229 -27.740 126.806 1.00 57.71 66 GLY A N 1
ATOM 454 C CA . GLY A 1 69 ? 180.240 -27.705 128.252 1.00 57.86 66 GLY A CA 1
ATOM 455 C C . GLY A 1 69 ? 180.530 -26.348 128.841 1.00 59.59 66 GLY A C 1
ATOM 456 O O . GLY A 1 69 ? 180.507 -26.203 130.070 1.00 63.68 66 GLY A O 1
ATOM 457 N N . GLY A 1 70 ? 180.794 -25.349 128.012 1.00 57.32 67 GLY A N 1
ATOM 458 C CA . GLY A 1 70 ? 181.109 -24.026 128.503 1.00 55.97 67 GLY A CA 1
ATOM 459 C C . GLY A 1 70 ? 179.871 -23.159 128.610 1.00 56.40 67 GLY A C 1
ATOM 460 O O . GLY A 1 70 ? 178.932 -23.274 127.822 1.00 54.62 67 GLY A O 1
ATOM 461 N N . LEU A 1 71 ? 179.888 -22.285 129.612 1.00 56.86 68 LEU A N 1
ATOM 462 C CA . LEU A 1 71 ? 178.798 -21.367 129.895 1.00 54.47 68 LEU A CA 1
ATOM 463 C C . LEU A 1 71 ? 179.356 -19.953 129.950 1.00 52.39 68 LEU A C 1
ATOM 464 O O . LEU A 1 71 ? 180.313 -19.689 130.680 1.00 52.04 68 LEU A O 1
ATOM 469 N N . GLN A 1 72 ? 178.751 -19.049 129.195 1.00 52.44 69 GLN A N 1
ATOM 470 C CA . GLN A 1 72 ? 178.988 -17.621 129.337 1.00 51.02 69 GLN A CA 1
ATOM 471 C C . GLN A 1 72 ? 177.702 -16.992 129.840 1.00 51.63 69 GLN A C 1
ATOM 472 O O . GLN A 1 72 ? 176.654 -17.128 129.208 1.00 55.85 69 GLN A O 1
ATOM 478 N N . ARG A 1 73 ? 177.785 -16.291 130.953 1.00 49.88 70 ARG A N 1
ATOM 479 C CA . ARG A 1 73 ? 176.643 -15.602 131.518 1.00 50.66 70 ARG A CA 1
ATOM 480 C C . ARG A 1 73 ? 176.920 -14.104 131.478 1.00 53.29 70 ARG A C 1
ATOM 481 O O . ARG A 1 73 ? 178.019 -13.658 131.837 1.00 54.20 70 ARG A O 1
ATOM 489 N N . VAL A 1 74 ? 175.940 -13.335 131.001 1.00 50.64 71 VAL A N 1
ATOM 490 C CA . VAL A 1 74 ? 176.067 -11.890 130.823 1.00 53.23 71 VAL A CA 1
ATOM 491 C C . VAL A 1 74 ? 174.945 -11.227 131.611 1.00 53.59 71 VAL A C 1
ATOM 492 O O . VAL A 1 74 ? 173.774 -11.307 131.218 1.00 56.16 71 VAL A O 1
ATOM 496 N N . ASN A 1 75 ? 175.297 -10.572 132.715 1.00 50.41 72 ASN A N 1
ATOM 497 C CA . ASN A 1 75 ? 174.324 -9.856 133.525 1.00 52.23 72 ASN A CA 1
ATOM 498 C C . ASN A 1 75 ? 173.877 -8.576 132.830 1.00 55.93 72 ASN A C 1
ATOM 499 O O . ASN A 1 75 ? 174.525 -8.080 131.900 1.00 49.56 72 ASN A O 1
ATOM 504 N N . ALA A 1 76 ? 172.758 -8.033 133.315 1.00 53.96 73 ALA A N 1
ATOM 505 C CA . ALA A 1 76 ? 172.359 -6.682 132.948 1.00 52.01 73 ALA A CA 1
ATOM 506 C C . ALA A 1 76 ? 173.536 -5.722 133.112 1.00 58.42 73 ALA A C 1
ATOM 507 O O . ALA A 1 76 ? 174.296 -5.797 134.085 1.00 55.47 73 ALA A O 1
ATOM 509 N N . GLY A 1 77 ? 173.693 -4.824 132.138 1.00 56.75 74 GLY A N 1
ATOM 510 C CA . GLY A 1 77 ? 174.808 -3.906 132.107 1.00 53.23 74 GLY A CA 1
ATOM 511 C C . GLY A 1 77 ? 176.121 -4.535 131.713 1.00 51.93 74 GLY A C 1
ATOM 512 O O . GLY A 1 77 ? 177.127 -3.821 131.621 1.00 52.91 74 GLY A O 1
ATOM 513 N N . GLY A 1 78 ? 176.154 -5.858 131.521 1.00 50.11 75 GLY A N 1
ATOM 514 C CA . GLY A 1 78 ? 177.317 -6.519 130.985 1.00 48.90 75 GLY A CA 1
ATOM 515 C C . GLY A 1 78 ? 177.244 -6.611 129.475 1.00 51.90 75 GLY A C 1
ATOM 516 O O . GLY A 1 78 ? 176.169 -6.565 128.860 1.00 45.53 75 GLY A O 1
ATOM 517 N N . SER A 1 79 ? 178.410 -6.746 128.859 1.00 50.08 76 SER A N 1
ATOM 518 C CA . SER A 1 79 ? 178.481 -6.537 127.426 1.00 50.05 76 SER A CA 1
ATOM 519 C C . SER A 1 79 ? 179.521 -7.469 126.823 1.00 50.15 76 SER A C 1
ATOM 520 O O . SER A 1 79 ? 180.624 -7.600 127.361 1.00 50.23 76 SER A O 1
ATOM 523 N N . VAL A 1 80 ? 179.173 -8.112 125.704 1.00 46.62 77 VAL A N 1
ATOM 524 C CA . VAL A 1 80 ? 180.107 -8.990 125.006 1.00 46.07 77 VAL A CA 1
ATOM 525 C C . VAL A 1 80 ? 180.022 -8.737 123.513 1.00 46.22 77 VAL A C 1
ATOM 526 O O . VAL A 1 80 ? 178.963 -8.405 122.973 1.00 49.01 77 VAL A O 1
ATOM 530 N N . SER A 1 81 ? 181.151 -8.895 122.839 1.00 44.24 78 SER A N 1
ATOM 531 C CA . SER A 1 81 ? 181.152 -8.797 121.393 1.00 47.17 78 SER A CA 1
ATOM 532 C C . SER A 1 81 ? 181.990 -9.925 120.823 1.00 47.55 78 SER A C 1
ATOM 533 O O . SER A 1 81 ? 182.978 -10.351 121.432 1.00 46.31 78 SER A O 1
ATOM 536 N N . ASP A 1 82 ? 181.547 -10.432 119.669 1.00 43.65 79 ASP A N 1
ATOM 537 C CA . ASP A 1 82 ? 182.321 -11.360 118.846 1.00 44.40 79 ASP A CA 1
ATOM 538 C C . ASP A 1 82 ? 182.559 -12.690 119.566 1.00 45.04 79 ASP A C 1
ATOM 539 O O . ASP A 1 82 ? 183.687 -13.153 119.744 1.00 48.84 79 ASP A O 1
ATOM 544 N N . THR A 1 83 ? 181.460 -13.308 119.959 1.00 41.17 80 THR A N 1
ATOM 545 C CA . THR A 1 83 ? 181.461 -14.613 120.595 1.00 43.27 80 THR A CA 1
ATOM 546 C C . THR A 1 83 ? 181.209 -15.692 119.550 1.00 46.18 80 THR A C 1
ATOM 547 O O . THR A 1 83 ? 180.556 -15.453 118.530 1.00 47.00 80 THR A O 1
ATOM 551 N N . VAL A 1 84 ? 181.720 -16.890 119.815 1.00 42.51 81 VAL A N 1
ATOM 552 C CA . VAL A 1 84 ? 181.373 -18.073 119.037 1.00 45.84 81 VAL A CA 1
ATOM 553 C C . VAL A 1 84 ? 181.145 -19.220 120.010 1.00 48.13 81 VAL A C 1
AT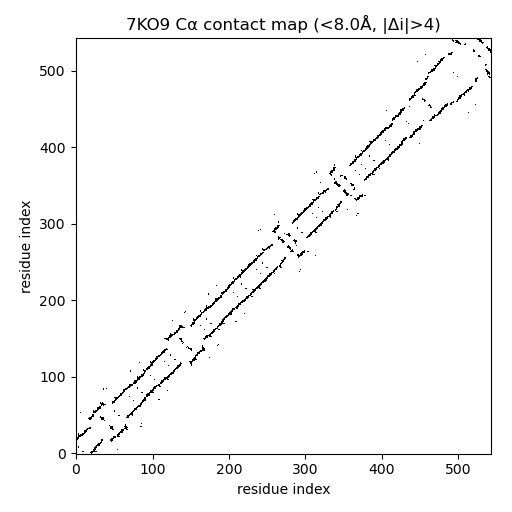OM 554 O O . VAL A 1 84 ? 181.904 -19.396 120.970 1.00 50.63 81 VAL A O 1
ATOM 558 N N . ILE A 1 85 ? 180.075 -19.978 119.778 1.00 49.75 82 ILE A N 1
ATOM 559 C CA . ILE A 1 85 ? 179.554 -20.949 120.732 1.00 45.81 82 ILE A CA 1
ATOM 560 C C . ILE A 1 85 ? 179.317 -22.273 120.016 1.00 51.54 82 ILE A C 1
ATOM 561 O O . ILE A 1 85 ? 178.496 -22.355 119.093 1.00 49.10 82 ILE A O 1
ATOM 566 N N . SER A 1 86 ? 180.008 -23.309 120.466 1.00 52.26 83 SER A N 1
ATOM 567 C CA . SER A 1 86 ? 179.967 -24.625 119.857 1.00 51.17 83 SER A CA 1
ATOM 568 C C . SER A 1 86 ? 178.769 -25.413 120.375 1.00 53.56 83 SER A C 1
ATOM 569 O O . SER A 1 86 ? 178.091 -25.020 121.334 1.00 51.93 83 SER A O 1
ATOM 572 N N . ALA A 1 87 ? 178.536 -26.566 119.752 1.00 53.64 84 ALA A N 1
ATOM 573 C CA . ALA A 1 87 ? 177.569 -27.512 120.287 1.00 51.26 84 ALA A CA 1
ATOM 574 C C . ALA A 1 87 ? 177.910 -27.849 121.737 1.00 60.12 84 ALA A C 1
ATOM 575 O O . ALA A 1 87 ? 179.080 -28.029 122.100 1.00 55.74 84 ALA A O 1
ATOM 577 N N . GLY A 1 88 ? 176.877 -27.912 122.576 1.00 60.16 85 GLY A N 1
ATOM 578 C CA . GLY A 1 88 ? 177.087 -28.146 123.990 1.00 51.86 85 GLY A CA 1
ATOM 579 C C . GLY A 1 88 ? 177.547 -26.942 124.773 1.00 50.72 85 GLY A C 1
ATOM 580 O O . GLY A 1 88 ? 177.874 -27.081 125.958 1.00 58.39 85 GLY A O 1
ATOM 581 N N . GLY A 1 89 ? 177.610 -25.772 124.149 1.00 49.35 86 GLY A N 1
ATOM 582 C CA . GLY A 1 89 ? 177.960 -24.556 124.855 1.00 50.32 86 GLY A CA 1
ATOM 583 C C . GLY A 1 89 ? 176.783 -23.604 124.876 1.00 54.15 86 GLY A C 1
ATOM 584 O O . GLY A 1 89 ? 175.856 -23.763 124.070 1.00 49.06 86 GLY A O 1
ATOM 585 N N . GLY A 1 90 ? 176.799 -22.622 125.775 1.00 52.65 87 GLY A N 1
ATOM 586 C CA . GLY A 1 90 ? 175.661 -21.730 125.930 1.00 50.26 87 GLY A CA 1
ATOM 587 C C . GLY A 1 90 ? 176.061 -20.363 126.435 1.00 50.80 87 GLY A C 1
ATOM 588 O O . GLY A 1 90 ? 177.071 -20.205 127.125 1.00 51.47 87 GLY A O 1
ATOM 589 N N . GLN A 1 91 ? 175.260 -19.362 126.072 1.00 49.63 88 GLN A N 1
ATOM 590 C CA . GLN A 1 91 ? 175.377 -18.014 126.612 1.00 48.45 88 GLN A CA 1
ATOM 591 C C . GLN A 1 91 ? 174.013 -17.581 127.128 1.00 50.11 88 GLN A C 1
ATOM 592 O O . GLN A 1 91 ? 173.023 -17.639 126.390 1.00 50.55 88 GLN A O 1
ATOM 598 N N . SER A 1 92 ? 173.963 -17.163 128.390 1.00 50.44 89 SER A N 1
ATOM 599 C CA . SER A 1 92 ? 172.751 -16.652 129.023 1.00 50.81 89 SER A CA 1
ATOM 600 C C . SER A 1 92 ? 172.868 -15.139 129.144 1.00 51.35 89 SER A C 1
ATOM 601 O O . SER A 1 92 ? 173.825 -14.634 129.741 1.00 54.41 89 SER A O 1
ATOM 604 N N . LEU A 1 93 ? 171.894 -14.419 128.597 1.00 49.59 90 LEU A N 1
ATOM 605 C CA . LEU A 1 93 ? 172.101 -13.025 128.220 1.00 50.88 90 LEU A CA 1
ATOM 606 C C . LEU A 1 93 ? 170.997 -12.151 128.799 1.00 54.03 90 LEU A C 1
ATOM 607 O O . LEU A 1 93 ? 169.854 -12.186 128.319 1.00 51.72 90 LEU A O 1
ATOM 612 N N . GLN A 1 94 ? 171.340 -11.370 129.828 1.00 47.28 91 GLN A N 1
ATOM 613 C CA . GLN A 1 94 ? 170.570 -10.199 130.228 1.00 49.91 91 GLN A CA 1
ATOM 614 C C . GLN A 1 94 ? 171.269 -8.887 129.944 1.00 51.15 91 GLN A C 1
ATOM 615 O O . GLN A 1 94 ? 170.641 -7.830 130.089 1.00 53.56 91 GLN A O 1
ATOM 621 N N . GLY A 1 95 ? 172.543 -8.923 129.568 1.00 51.24 92 GLY A N 1
ATOM 622 C CA . GLY A 1 95 ? 173.229 -7.733 129.130 1.00 50.69 92 GLY A CA 1
ATOM 623 C C . GLY A 1 95 ? 173.103 -7.622 127.625 1.00 52.54 92 GLY A C 1
ATOM 624 O O . GLY A 1 95 ? 172.041 -7.919 127.059 1.00 47.13 92 GLY A O 1
ATOM 625 N N . GLN A 1 96 ? 174.181 -7.232 126.953 1.00 52.68 93 GLN A N 1
ATOM 626 C CA . GLN A 1 96 ? 174.143 -7.026 125.524 1.00 49.78 93 GLN A CA 1
ATOM 627 C C . GLN A 1 96 ? 175.245 -7.820 124.841 1.00 49.59 93 GLN A C 1
ATOM 628 O O . GLN A 1 96 ? 176.383 -7.868 125.324 1.00 49.70 93 GLN A O 1
ATOM 634 N N . ALA A 1 97 ? 174.878 -8.469 123.733 1.00 46.54 94 ALA A N 1
ATOM 635 C CA . ALA A 1 97 ? 175.771 -9.305 122.942 1.00 44.90 94 ALA A CA 1
ATOM 636 C C . ALA A 1 97 ? 175.701 -8.848 121.494 1.00 47.35 94 ALA A C 1
ATOM 637 O O . ALA A 1 97 ? 174.610 -8.647 120.954 1.00 43.42 94 ALA A O 1
ATOM 639 N N . VAL A 1 98 ? 176.860 -8.681 120.873 1.00 45.58 95 VAL A N 1
ATOM 640 C CA . VAL A 1 98 ? 176.953 -8.170 119.519 1.00 43.59 95 VAL A CA 1
ATOM 641 C C . VAL A 1 98 ? 177.834 -9.129 118.745 1.00 46.54 95 VAL A C 1
ATOM 642 O O . VAL A 1 98 ? 179.000 -9.329 119.114 1.00 45.30 95 VAL A O 1
ATOM 646 N N . ASN A 1 99 ? 177.275 -9.728 117.687 1.00 42.34 96 ASN A N 1
ATOM 647 C CA . ASN A 1 99 ? 177.961 -10.728 116.875 1.00 42.50 96 ASN A CA 1
ATOM 648 C C . ASN A 1 99 ? 178.285 -11.989 117.671 1.00 42.82 96 ASN A C 1
ATOM 649 O O . ASN A 1 99 ? 179.386 -12.152 118.192 1.00 45.18 96 ASN A O 1
ATOM 654 N N . THR A 1 100 ? 177.314 -12.883 117.767 1.00 42.59 97 THR A N 1
ATOM 655 C CA . THR A 1 100 ? 177.477 -14.196 118.366 1.00 41.54 97 THR A CA 1
ATOM 656 C C . THR A 1 100 ? 177.234 -15.235 117.281 1.00 43.25 97 THR A C 1
ATOM 657 O O . THR A 1 100 ? 176.146 -15.278 116.704 1.00 45.11 97 THR A O 1
ATOM 661 N N . THR A 1 101 ? 178.221 -16.079 117.006 1.00 40.49 98 THR A N 1
ATOM 662 C CA . THR A 1 101 ? 178.029 -17.180 116.069 1.00 41.78 98 THR A CA 1
ATOM 663 C C . THR A 1 101 ? 177.751 -18.464 116.845 1.00 43.67 98 THR A C 1
ATOM 664 O O . THR A 1 101 ? 178.570 -18.890 117.664 1.00 44.39 98 THR A O 1
ATOM 668 N N . LEU A 1 102 ? 176.601 -19.076 116.588 1.00 44.93 99 LEU A N 1
ATOM 669 C CA . LEU A 1 102 ? 176.217 -20.334 117.228 1.00 47.08 99 LEU A CA 1
ATOM 670 C C . LEU A 1 102 ? 176.449 -21.452 116.222 1.00 49.49 99 LEU A C 1
ATOM 671 O O . LEU A 1 102 ? 175.650 -21.653 115.303 1.00 46.88 99 LEU A O 1
ATOM 676 N N . ASN A 1 103 ? 177.531 -22.193 116.404 1.00 48.54 100 ASN A N 1
ATOM 677 C CA . ASN A 1 103 ? 177.756 -23.391 115.613 1.00 48.61 100 ASN A CA 1
ATOM 678 C C . ASN A 1 103 ? 177.328 -24.605 116.427 1.00 52.42 100 ASN A C 1
ATOM 679 O O . ASN A 1 103 ? 178.135 -25.382 116.920 1.00 55.50 100 ASN A O 1
ATOM 684 N N . GLY A 1 104 ? 176.011 -24.744 116.562 1.00 51.50 101 GLY A N 1
ATOM 685 C CA . GLY A 1 104 ? 175.438 -25.764 117.410 1.00 52.49 101 GLY A CA 1
ATOM 686 C C . GLY A 1 104 ? 175.111 -25.312 118.818 1.00 51.83 101 GLY A C 1
ATOM 687 O O . GLY A 1 104 ? 174.387 -26.024 119.525 1.00 52.95 101 GLY A O 1
ATOM 688 N N . GLY A 1 105 ? 175.605 -24.146 119.236 1.00 48.93 102 GLY A N 1
ATOM 689 C CA . GLY A 1 105 ? 175.417 -23.666 120.587 1.00 48.43 102 GLY A CA 1
ATOM 690 C C . GLY A 1 105 ? 174.087 -22.980 120.765 1.00 48.17 102 GLY A C 1
ATOM 691 O O . GLY A 1 105 ? 173.317 -22.792 119.825 1.00 47.96 102 GLY A O 1
ATOM 692 N N . GLU A 1 106 ? 173.808 -22.606 122.012 1.00 46.99 103 GLU A N 1
ATOM 693 C CA . GLU A 1 106 ? 172.544 -21.970 122.364 1.00 46.78 103 GLU A CA 1
ATOM 694 C C . GLU A 1 106 ? 172.785 -20.599 122.977 1.00 46.18 103 GLU A C 1
ATOM 695 O O . GLU A 1 106 ? 173.815 -20.352 123.616 1.00 48.40 103 GLU A O 1
ATOM 701 N N . GLN A 1 107 ? 171.835 -19.698 122.737 1.00 43.47 104 GLN A N 1
ATOM 702 C CA . GLN A 1 107 ? 171.839 -18.353 123.302 1.00 44.84 104 GLN A CA 1
ATOM 703 C C . GLN A 1 107 ? 170.455 -18.072 123.864 1.00 46.00 104 GLN A C 1
ATOM 704 O O . GLN A 1 107 ? 169.490 -17.976 123.105 1.00 43.59 104 GLN A O 1
ATOM 710 N N . TRP A 1 108 ? 170.352 -17.930 125.183 1.00 45.90 105 TRP A N 1
ATOM 711 C CA . TRP A 1 108 ? 169.085 -17.610 125.834 1.00 47.85 105 TRP A CA 1
ATOM 712 C C . TRP A 1 108 ? 169.073 -16.123 126.166 1.00 45.80 105 TRP A C 1
ATOM 713 O O . TRP A 1 108 ? 169.874 -15.656 126.979 1.00 47.90 105 TRP A O 1
ATOM 724 N N . VAL A 1 109 ? 168.179 -15.374 125.532 1.00 45.31 106 VAL A N 1
ATOM 725 C CA . VAL A 1 109 ? 168.089 -13.941 125.767 1.00 47.91 106 VAL A CA 1
ATOM 726 C C . VAL A 1 109 ? 166.968 -13.734 126.782 1.00 50.96 106 VAL A C 1
ATOM 727 O O . VAL A 1 109 ? 165.789 -13.951 126.482 1.00 48.93 106 VAL A O 1
ATOM 731 N N . HIS A 1 110 ? 167.342 -13.333 127.990 1.00 49.86 107 HIS A N 1
ATOM 732 C CA . HIS A 1 110 ? 166.399 -13.113 129.066 1.00 53.62 107 HIS A CA 1
ATOM 733 C C . HIS A 1 110 ? 165.872 -11.683 129.030 1.00 51.46 107 HIS A C 1
ATOM 734 O O . HIS A 1 110 ? 166.402 -10.816 128.337 1.00 53.09 107 HIS A O 1
ATOM 741 N N . GLU A 1 111 ? 164.797 -11.456 129.779 1.00 55.60 108 GLU A N 1
ATOM 742 C CA . GLU A 1 111 ? 164.169 -10.148 129.894 1.00 54.30 108 GLU A CA 1
ATOM 743 C C . GLU A 1 111 ? 165.211 -9.050 130.051 1.00 54.88 108 GLU A C 1
ATOM 744 O O . GLU A 1 111 ? 166.043 -9.094 130.963 1.00 52.98 108 GLU A O 1
ATOM 750 N N . GLY A 1 112 ? 165.190 -8.073 129.144 1.00 52.68 109 GLY A N 1
ATOM 751 C CA . GLY A 1 112 ? 166.110 -6.956 129.205 1.00 47.26 109 GLY A CA 1
ATOM 752 C C . GLY A 1 112 ? 167.377 -7.118 128.388 1.00 48.42 109 GLY A C 1
ATOM 753 O O . GLY A 1 112 ? 168.063 -6.124 128.130 1.00 46.21 109 GLY A O 1
ATOM 754 N N . GLY A 1 113 ? 167.703 -8.334 127.968 1.00 47.98 110 GLY A N 1
ATOM 755 C CA . GLY A 1 113 ? 168.871 -8.537 127.150 1.00 47.44 110 GLY A CA 1
ATOM 756 C C . GLY A 1 113 ? 168.612 -8.234 125.685 1.00 48.96 110 GLY A C 1
ATOM 757 O O . GLY A 1 113 ? 167.494 -8.333 125.180 1.00 45.32 110 GLY A O 1
ATOM 758 N N . ILE A 1 114 ? 169.679 -7.845 124.997 1.00 46.43 111 ILE A N 1
ATOM 759 C CA . ILE A 1 114 ? 169.624 -7.508 123.587 1.00 46.04 111 ILE A CA 1
ATOM 760 C C . ILE A 1 114 ? 170.724 -8.294 122.897 1.00 48.21 111 ILE A C 1
ATOM 761 O O . ILE A 1 114 ? 171.906 -8.139 123.234 1.00 49.94 111 ILE A O 1
ATOM 766 N N . ALA A 1 115 ? 170.333 -9.169 121.972 1.00 44.41 112 ALA A N 1
ATOM 767 C CA . ALA A 1 115 ? 171.260 -9.970 121.183 1.00 40.25 112 ALA A CA 1
ATOM 768 C C . ALA A 1 115 ? 171.241 -9.436 119.754 1.00 42.23 112 ALA A C 1
ATOM 769 O O . ALA A 1 115 ? 170.198 -9.450 119.093 1.00 41.04 112 ALA A O 1
ATOM 771 N N . THR A 1 116 ? 172.382 -8.937 119.298 1.00 43.28 113 THR A N 1
ATOM 772 C CA . THR A 1 116 ? 172.519 -8.324 117.989 1.00 36.64 113 THR A CA 1
ATOM 773 C C . THR A 1 116 ? 173.508 -9.140 117.184 1.00 41.34 113 THR A C 1
ATOM 774 O O . THR A 1 116 ? 174.596 -9.458 117.678 1.00 40.38 113 THR A O 1
ATOM 778 N N . GLY A 1 117 ? 173.129 -9.481 115.953 1.00 43.57 114 GLY A N 1
ATOM 779 C CA . GLY A 1 117 ? 174.053 -10.149 115.051 1.00 37.85 114 GLY A CA 1
ATOM 780 C C . GLY A 1 117 ? 174.361 -11.578 115.438 1.00 39.75 114 GLY A C 1
ATOM 781 O O . GLY A 1 117 ? 175.500 -12.040 115.261 1.00 40.79 114 GLY A O 1
ATOM 782 N N . THR A 1 118 ? 173.382 -12.286 115.984 1.00 34.95 115 THR A N 1
ATOM 783 C CA . THR A 1 118 ? 173.546 -13.706 116.258 1.00 38.37 115 THR A CA 1
ATOM 784 C C . THR A 1 118 ? 173.368 -14.494 114.965 1.00 38.02 115 THR A C 1
ATOM 785 O O . THR A 1 118 ? 172.411 -14.263 114.220 1.00 38.83 115 THR A O 1
ATOM 789 N N . VAL A 1 119 ? 174.300 -15.405 114.684 1.00 40.22 116 VAL A N 1
ATOM 790 C CA . VAL A 1 119 ? 174.249 -16.271 113.505 1.00 40.10 116 VAL A CA 1
ATOM 791 C C . VAL A 1 119 ? 173.949 -17.680 113.999 1.00 41.26 116 VAL A C 1
ATOM 792 O O . VAL A 1 119 ? 174.740 -18.252 114.758 1.00 43.83 116 VAL A O 1
ATOM 796 N N . ILE A 1 120 ? 172.816 -18.245 113.590 1.00 39.08 117 ILE A N 1
ATOM 797 C CA . ILE A 1 120 ? 172.381 -19.546 114.091 1.00 40.72 117 ILE A CA 1
ATOM 798 C C . ILE A 1 120 ? 172.674 -20.590 113.019 1.00 40.23 117 ILE A C 1
ATOM 799 O O . ILE A 1 120 ? 171.997 -20.639 111.991 1.00 43.20 117 ILE A O 1
ATOM 804 N N . ASN A 1 121 ? 173.671 -21.437 113.259 1.00 42.17 118 ASN A N 1
ATOM 805 C CA . ASN A 1 121 ? 174.057 -22.514 112.358 1.00 46.03 118 ASN A CA 1
ATOM 806 C C . ASN A 1 121 ? 173.857 -23.860 113.034 1.00 49.47 118 ASN A C 1
ATOM 807 O O . ASN A 1 121 ? 173.664 -23.940 114.249 1.00 51.06 118 ASN A O 1
ATOM 812 N N . GLU A 1 122 ? 173.913 -24.918 112.221 1.00 52.55 119 GLU A N 1
ATOM 813 C CA . GLU A 1 122 ? 174.175 -26.288 112.681 1.00 54.32 119 GLU A CA 1
ATOM 814 C C . GLU A 1 122 ? 173.374 -26.658 113.930 1.00 54.85 119 GLU A C 1
ATOM 815 O O . GLU A 1 122 ? 173.921 -27.080 114.953 1.00 55.04 119 GLU A O 1
ATOM 821 N N . LYS A 1 123 ? 172.055 -26.491 113.835 1.00 45.26 120 LYS A N 1
ATOM 822 C CA . LYS A 1 123 ? 171.109 -26.864 114.893 1.00 46.69 120 LYS A CA 1
ATOM 823 C C . LYS A 1 123 ? 171.419 -26.188 116.236 1.00 50.06 120 LYS A C 1
ATOM 824 O O . LYS A 1 123 ? 171.204 -26.762 117.305 1.00 49.05 120 LYS A O 1
ATOM 830 N N . GLY A 1 124 ? 171.932 -24.961 116.189 1.00 48.39 121 GLY A N 1
ATOM 831 C CA . GLY A 1 124 ? 171.908 -24.084 117.332 1.00 44.14 121 GLY A CA 1
ATOM 832 C C . GLY A 1 124 ? 170.520 -23.507 117.564 1.00 46.66 121 GLY A C 1
ATOM 833 O O . GLY A 1 124 ? 169.553 -23.779 116.848 1.00 44.54 121 GLY A O 1
ATOM 834 N N . TRP A 1 125 ? 170.421 -22.687 118.603 1.00 45.38 122 TRP A N 1
ATOM 835 C CA . TRP A 1 125 ? 169.116 -22.193 119.023 1.00 43.88 122 TRP A CA 1
ATOM 836 C C . TRP A 1 125 ? 169.287 -20.864 119.728 1.00 43.05 122 TRP A C 1
ATOM 837 O O . TRP A 1 125 ? 170.058 -20.761 120.687 1.00 45.94 122 TRP A O 1
ATOM 848 N N . GLN A 1 126 ? 168.602 -19.847 119.229 1.00 39.96 123 GLN A N 1
ATOM 849 C CA . GLN A 1 126 ? 168.428 -18.604 119.951 1.00 38.74 123 GLN A CA 1
ATOM 850 C C . GLN A 1 126 ? 167.014 -18.601 120.501 1.00 41.65 123 GLN A C 1
ATOM 851 O O . GLN A 1 126 ? 166.054 -18.817 119.755 1.00 44.69 123 GLN A O 1
ATOM 857 N N . ALA A 1 127 ? 166.892 -18.392 121.801 1.00 39.73 124 ALA A N 1
ATOM 858 C CA . ALA A 1 127 ? 165.603 -18.319 122.471 1.00 44.45 124 ALA A CA 1
ATOM 859 C C . ALA A 1 127 ? 165.429 -16.890 122.964 1.00 43.75 124 ALA A C 1
ATOM 860 O O . ALA A 1 127 ? 166.148 -16.446 123.867 1.00 43.84 124 ALA A O 1
ATOM 862 N N . VAL A 1 128 ? 164.495 -16.166 122.363 1.00 40.22 125 VAL A N 1
ATOM 863 C CA . VAL A 1 128 ? 164.202 -14.796 122.758 1.00 38.32 125 VAL A CA 1
ATOM 864 C C . VAL A 1 128 ? 162.984 -14.860 123.679 1.00 44.49 125 VAL A C 1
ATOM 865 O O . VAL A 1 128 ? 161.839 -15.027 123.233 1.00 41.65 125 VAL A O 1
ATOM 869 N N . LYS A 1 129 ? 163.237 -14.749 124.979 1.00 41.80 126 LYS A N 1
ATOM 870 C CA . LYS A 1 129 ? 162.184 -14.811 125.968 1.00 43.71 126 LYS A CA 1
ATOM 871 C C . LYS A 1 129 ? 161.411 -13.496 125.997 1.00 46.58 126 LYS A C 1
ATOM 872 O O . LYS A 1 129 ? 161.839 -12.476 125.444 1.00 46.58 126 LYS A O 1
ATOM 878 N N . SER A 1 130 ? 160.247 -13.544 126.642 1.00 45.93 127 SER A N 1
ATOM 879 C CA . SER A 1 130 ? 159.444 -12.358 126.921 1.00 47.91 127 SER A CA 1
ATOM 880 C C . SER A 1 130 ? 160.267 -11.238 127.540 1.00 51.01 127 SER A C 1
ATOM 881 O O . SER A 1 130 ? 160.982 -11.439 128.533 1.00 50.19 127 SER A O 1
ATOM 884 N N . GLY A 1 131 ? 160.117 -10.038 126.981 1.00 46.54 128 GLY A N 1
ATOM 885 C CA . GLY A 1 131 ? 160.851 -8.892 127.457 1.00 46.30 128 GLY A CA 1
ATOM 886 C C . GLY A 1 131 ? 162.239 -8.777 126.891 1.00 48.39 128 GLY A C 1
ATOM 887 O O . GLY A 1 131 ? 162.903 -7.764 127.128 1.00 54.62 128 GLY A O 1
ATOM 888 N N . ALA A 1 132 ? 162.701 -9.777 126.151 1.00 45.58 129 ALA A N 1
ATOM 889 C CA . ALA A 1 132 ? 164.006 -9.742 125.520 1.00 48.87 129 ALA A CA 1
ATOM 890 C C . ALA A 1 132 ? 163.861 -9.340 124.056 1.00 46.16 129 ALA A C 1
ATOM 891 O O . ALA A 1 132 ? 162.766 -9.351 123.490 1.00 47.70 129 ALA A O 1
ATOM 893 N N . MET A 1 133 ? 164.984 -8.967 123.452 1.00 42.52 130 MET A N 1
ATOM 894 C CA . MET A 1 133 ? 165.000 -8.528 122.071 1.00 45.65 130 MET A CA 1
ATOM 895 C C . MET A 1 133 ? 166.166 -9.155 121.333 1.00 46.02 130 MET A C 1
ATOM 896 O O . MET A 1 133 ? 167.274 -9.249 121.868 1.00 45.60 130 MET A O 1
ATOM 901 N N . ALA A 1 134 ? 165.904 -9.569 120.094 1.00 46.01 131 ALA A N 1
ATOM 902 C CA . ALA A 1 134 ? 166.932 -9.958 119.141 1.00 41.10 131 ALA A CA 1
ATOM 903 C C . ALA A 1 134 ? 166.878 -9.027 117.937 1.00 41.72 131 ALA A C 1
ATOM 904 O O . ALA A 1 134 ? 165.804 -8.606 117.496 1.00 38.02 131 ALA A O 1
ATOM 906 N N . THR A 1 135 ? 168.059 -8.743 117.394 1.00 40.93 132 THR A N 1
ATOM 907 C CA . THR A 1 135 ? 168.270 -7.698 116.401 1.00 38.50 132 THR A CA 1
ATOM 908 C C . THR A 1 135 ? 169.309 -8.183 115.417 1.00 40.87 132 THR A C 1
ATOM 909 O O . THR A 1 135 ? 170.367 -8.672 115.826 1.00 42.34 132 THR A O 1
ATOM 913 N N . ASP A 1 136 ? 168.979 -8.099 114.128 1.00 39.57 133 ASP A N 1
ATOM 914 C CA . ASP A 1 136 ? 169.891 -8.434 113.039 1.00 37.30 133 ASP A CA 1
ATOM 915 C C . ASP A 1 136 ? 170.370 -9.878 113.113 1.00 35.90 133 ASP A C 1
ATOM 916 O O . ASP A 1 136 ? 171.528 -10.164 112.817 1.00 34.00 133 ASP A O 1
ATOM 921 N N . THR A 1 137 ? 169.472 -10.788 113.489 1.00 35.93 134 THR A N 1
ATOM 922 C CA . THR A 1 137 ? 169.780 -12.214 113.520 1.00 37.96 134 THR A CA 1
ATOM 923 C C . THR A 1 137 ? 169.840 -12.811 112.113 1.00 36.77 134 THR A C 1
ATOM 924 O O . THR A 1 137 ? 169.063 -12.445 111.229 1.00 38.72 134 THR A O 1
ATOM 928 N N . VAL A 1 138 ? 170.738 -13.773 111.926 1.00 33.35 135 VAL A N 1
ATOM 929 C CA . VAL A 1 138 ? 170.837 -14.566 110.707 1.00 38.05 135 VAL A CA 1
ATOM 930 C C . VAL A 1 138 ? 170.525 -16.007 111.084 1.00 36.99 135 VAL A C 1
ATOM 931 O O . VAL A 1 138 ? 171.226 -16.594 111.916 1.00 41.99 135 VAL A O 1
ATOM 935 N N . VAL A 1 139 ? 169.472 -16.575 110.497 1.00 38.27 136 VAL A N 1
ATOM 936 C CA . VAL A 1 139 ? 169.030 -17.927 110.835 1.00 39.43 136 VAL A CA 1
ATOM 937 C C . VAL A 1 139 ? 169.360 -18.860 109.680 1.00 39.13 136 VAL A C 1
ATOM 938 O O . VAL A 1 139 ? 168.873 -18.672 108.561 1.00 40.82 136 VAL A O 1
ATOM 942 N N . ASN A 1 140 ? 170.153 -19.886 109.965 1.00 34.57 137 ASN A N 1
ATOM 943 C CA . ASN A 1 140 ? 170.574 -20.850 108.969 1.00 35.88 137 ASN A CA 1
ATOM 944 C C . ASN A 1 140 ? 170.212 -22.267 109.363 1.00 38.08 137 ASN A C 1
ATOM 945 O O . ASN A 1 140 ? 170.733 -23.216 108.770 1.00 41.43 137 ASN A O 1
ATOM 950 N N . THR A 1 141 ? 169.349 -22.443 110.350 1.00 37.45 138 THR A N 1
ATOM 951 C CA . THR A 1 141 ? 169.023 -23.785 110.797 1.00 42.26 138 THR A CA 1
ATOM 952 C C . THR A 1 141 ? 167.632 -23.756 111.417 1.00 39.00 138 THR A C 1
ATOM 953 O O . THR A 1 141 ? 167.073 -22.687 111.687 1.00 34.60 138 THR A O 1
ATOM 957 N N . GLY A 1 142 ? 167.059 -24.947 111.587 1.00 41.35 139 GLY A N 1
ATOM 958 C CA . GLY A 1 142 ? 165.740 -25.113 112.152 1.00 45.82 139 GLY A CA 1
ATOM 959 C C . GLY A 1 142 ? 164.670 -25.568 111.179 1.00 48.45 139 GLY A C 1
ATOM 960 O O . GLY A 1 142 ? 163.656 -26.125 111.622 1.00 54.19 139 GLY A O 1
ATOM 961 N N . ALA A 1 143 ? 164.840 -25.338 109.876 1.00 43.79 140 ALA A N 1
ATOM 962 C CA . ALA A 1 143 ? 163.848 -25.767 108.895 1.00 52.34 140 ALA A CA 1
ATOM 963 C C . ALA A 1 143 ? 164.257 -27.035 108.163 1.00 59.83 140 ALA A C 1
ATOM 964 O O . ALA A 1 143 ? 163.536 -27.464 107.260 1.00 63.13 140 ALA A O 1
ATOM 966 N N . GLU A 1 144 ? 165.383 -27.647 108.545 1.00 57.46 141 GLU A N 1
ATOM 967 C CA . GLU A 1 144 ? 165.887 -28.836 107.870 1.00 58.04 141 GLU A CA 1
ATOM 968 C C . GLU A 1 144 ? 164.817 -29.912 107.777 1.00 64.16 141 GLU A C 1
ATOM 969 O O . GLU A 1 144 ? 164.080 -30.171 108.731 1.00 64.23 141 GLU A O 1
ATOM 975 N N . GLY A 1 145 ? 164.742 -30.540 106.607 1.00 85.49 142 GLY A N 1
ATOM 976 C CA . GLY A 1 145 ? 163.680 -31.457 106.285 1.00 87.82 142 GLY A CA 1
ATOM 977 C C . GLY A 1 145 ? 162.497 -30.826 105.584 1.00 88.44 142 GLY A C 1
ATOM 978 O O . GLY A 1 145 ? 161.722 -31.541 104.941 1.00 91.72 142 GLY A O 1
ATOM 979 N N . GLY A 1 146 ? 162.336 -29.509 105.689 1.00 77.16 143 GLY A N 1
ATOM 980 C CA . GLY A 1 146 ? 161.279 -28.816 104.994 1.00 78.33 143 GLY A CA 1
ATOM 981 C C . GLY A 1 146 ? 160.169 -28.351 105.913 1.00 79.81 143 GLY A C 1
ATOM 982 O O . GLY A 1 146 ? 160.221 -28.522 107.138 1.00 78.23 143 GLY A O 1
ATOM 983 N N . PRO A 1 147 ? 159.123 -27.765 105.323 1.00 79.15 144 PRO A N 1
ATOM 984 C CA . PRO A 1 147 ? 158.079 -27.141 106.145 1.00 80.22 144 PRO A CA 1
ATOM 985 C C . PRO A 1 147 ? 157.284 -28.124 106.958 1.00 81.33 144 PRO A C 1
ATOM 986 O O . PRO A 1 147 ? 156.625 -27.705 107.912 1.00 81.70 144 PRO A O 1
ATOM 990 N N . ASP A 1 148 ? 157.310 -29.408 106.631 1.00 87.99 145 ASP A N 1
ATOM 991 C CA . ASP A 1 148 ? 156.490 -30.335 107.391 1.00 91.37 145 ASP A CA 1
ATOM 992 C C . ASP A 1 148 ? 157.349 -31.131 108.376 1.00 91.78 145 ASP A C 1
ATOM 993 O O . ASP A 1 148 ? 156.825 -31.983 109.102 1.00 92.25 145 ASP A O 1
ATOM 998 N N . ALA A 1 149 ? 158.658 -30.843 108.421 1.00 89.26 146 ALA A N 1
ATOM 999 C CA . ALA A 1 149 ? 159.593 -31.370 109.414 1.00 90.70 146 ALA A CA 1
ATOM 1000 C C . ALA A 1 149 ? 159.545 -30.553 110.697 1.00 92.79 146 ALA A C 1
ATOM 1001 O O . ALA A 1 149 ? 159.258 -29.356 110.680 1.00 90.08 146 ALA A O 1
ATOM 1003 N N . GLU A 1 150 ? 159.852 -31.193 111.818 1.00 100.18 147 GLU A N 1
ATOM 1004 C CA . GLU A 1 150 ? 159.863 -30.484 113.089 1.00 102.14 147 GLU A CA 1
ATOM 1005 C C . GLU A 1 150 ? 161.193 -30.778 113.770 1.00 98.53 147 GLU A C 1
ATOM 1006 O O . GLU A 1 150 ? 161.492 -31.940 114.083 1.00 98.31 147 GLU A O 1
ATOM 1012 N N . ASN A 1 151 ? 161.978 -29.723 114.001 1.00 89.48 148 ASN A N 1
ATOM 1013 C CA . ASN A 1 151 ? 163.307 -29.824 114.584 1.00 87.01 148 ASN A CA 1
ATOM 1014 C C . ASN A 1 151 ? 163.349 -29.263 115.996 1.00 85.88 148 ASN A C 1
ATOM 1015 O O . ASN A 1 151 ? 164.440 -29.073 116.550 1.00 82.34 148 ASN A O 1
ATOM 1020 N N . GLY A 1 152 ? 162.186 -28.982 116.578 1.00 77.03 149 GLY A N 1
ATOM 1021 C CA . GLY A 1 152 ? 162.126 -28.568 117.967 1.00 67.56 149 GLY A CA 1
ATOM 1022 C C . GLY A 1 152 ? 162.884 -27.283 118.214 1.00 64.74 149 GLY A C 1
ATOM 1023 O O . GLY A 1 152 ? 162.787 -26.308 117.450 1.00 62.97 149 GLY A O 1
ATOM 1024 N N . ASP A 1 153 ? 163.669 -27.295 119.295 1.00 57.74 150 ASP A N 1
ATOM 1025 C CA . ASP A 1 153 ? 164.361 -26.106 119.784 1.00 55.12 150 ASP A CA 1
ATOM 1026 C C . ASP A 1 153 ? 165.627 -25.876 118.962 1.00 51.34 150 ASP A C 1
ATOM 1027 O O . ASP A 1 153 ? 166.757 -26.041 119.420 1.00 48.49 150 ASP A O 1
ATOM 1032 N N . THR A 1 154 ? 165.415 -25.488 117.710 1.00 53.62 151 THR A N 1
ATOM 1033 C CA . THR A 1 154 ? 166.496 -25.056 116.834 1.00 50.68 151 THR A CA 1
ATOM 1034 C C . THR A 1 154 ? 165.994 -23.885 116.003 1.00 46.19 151 THR A C 1
ATOM 1035 O O . THR A 1 154 ? 164.791 -23.656 115.877 1.00 43.81 151 THR A O 1
ATOM 1039 N N . GLY A 1 155 ? 166.931 -23.154 115.421 1.00 43.26 152 GLY A N 1
ATOM 1040 C CA . GLY A 1 155 ? 166.581 -21.921 114.762 1.00 38.02 152 GLY A CA 1
ATOM 1041 C C . GLY A 1 155 ? 166.403 -20.815 115.778 1.00 42.17 152 GLY A C 1
ATOM 1042 O O . GLY A 1 155 ? 167.165 -20.724 116.753 1.00 41.22 152 GLY A O 1
ATOM 1043 N N . GLN A 1 156 ? 165.401 -19.968 115.556 1.00 38.74 153 GLN A N 1
ATOM 1044 C CA . GLN A 1 156 ? 165.085 -18.853 116.438 1.00 39.16 153 GLN A CA 1
ATOM 1045 C C . GLN A 1 156 ? 163.645 -18.995 116.896 1.00 42.11 153 GLN A C 1
ATOM 1046 O O . GLN A 1 156 ? 162.734 -19.027 116.064 1.00 37.30 153 GLN A O 1
ATOM 1052 N N . THR A 1 157 ? 163.440 -19.070 118.212 1.00 43.27 154 THR A N 1
ATOM 1053 C CA . THR A 1 157 ? 162.111 -19.066 118.817 1.00 38.95 154 THR A CA 1
ATOM 1054 C C . THR A 1 157 ? 161.903 -17.731 119.523 1.00 41.95 154 THR A C 1
ATOM 1055 O O . THR A 1 157 ? 162.703 -17.347 120.384 1.00 43.22 154 THR A O 1
ATOM 1059 N N . VAL A 1 158 ? 160.837 -17.025 119.159 1.00 41.96 155 VAL A N 1
ATOM 1060 C CA . VAL A 1 158 ? 160.627 -15.644 119.581 1.00 41.41 155 VAL A CA 1
ATOM 1061 C C . VAL A 1 158 ? 159.429 -15.596 120.518 1.00 46.22 155 VAL A C 1
ATOM 1062 O O . V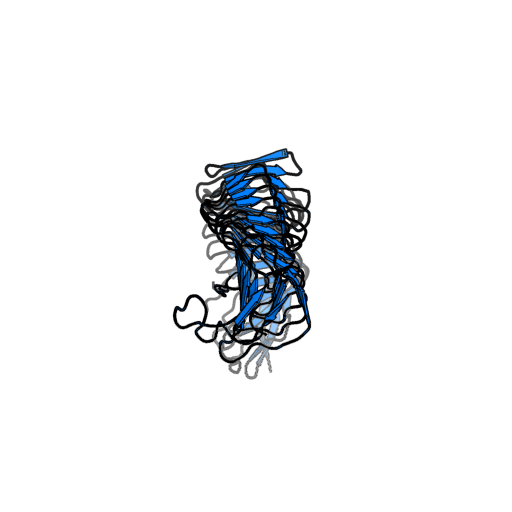AL A 1 158 ? 158.279 -15.629 120.069 1.00 45.44 155 VAL A O 1
ATOM 1066 N N . TYR A 1 159 ? 159.694 -15.466 121.822 1.00 45.53 156 TYR A N 1
ATOM 1067 C CA . TYR A 1 159 ? 158.659 -15.088 122.770 1.00 47.20 156 TYR A CA 1
ATOM 1068 C C . TYR A 1 159 ? 158.635 -13.592 123.051 1.00 49.26 156 TYR A C 1
ATOM 1069 O O . TYR A 1 159 ? 157.594 -13.073 123.479 1.00 48.13 156 TYR A O 1
ATOM 1078 N N . GLY A 1 160 ? 159.752 -12.896 122.830 1.00 46.01 157 GLY A N 1
ATOM 1079 C CA . GLY A 1 160 ? 159.761 -11.448 122.923 1.00 46.26 157 GLY A CA 1
ATOM 1080 C C . GLY A 1 160 ? 159.671 -10.787 121.560 1.00 47.11 157 GLY A C 1
ATOM 1081 O O . GLY A 1 160 ? 158.707 -11.018 120.814 1.00 44.62 157 GLY A O 1
ATOM 1082 N N . ASP A 1 161 ? 160.709 -10.015 121.222 1.00 44.90 158 ASP A N 1
ATOM 1083 C CA . ASP A 1 161 ? 160.785 -9.178 120.036 1.00 43.38 158 ASP A CA 1
ATOM 1084 C C . ASP A 1 161 ? 162.018 -9.520 119.214 1.00 45.59 158 ASP A C 1
ATOM 1085 O O . ASP A 1 161 ? 163.139 -9.526 119.737 1.00 48.37 158 ASP A O 1
ATOM 1090 N N . ALA A 1 162 ? 161.797 -9.798 117.931 1.00 39.60 159 ALA A N 1
ATOM 1091 C CA . ALA A 1 162 ? 162.847 -10.052 116.952 1.00 40.91 159 ALA A CA 1
ATOM 1092 C C . ALA A 1 162 ? 162.754 -8.999 115.863 1.00 42.05 159 ALA A C 1
ATOM 1093 O O . ALA A 1 162 ? 161.679 -8.779 115.299 1.00 43.25 159 ALA A O 1
ATOM 1095 N N . VAL A 1 163 ? 163.880 -8.382 115.547 1.00 41.73 160 VAL A N 1
ATOM 1096 C CA . VAL A 1 163 ? 163.929 -7.222 114.681 1.00 37.76 160 VAL A CA 1
ATOM 1097 C C . VAL A 1 163 ? 165.000 -7.462 113.634 1.00 37.24 160 VAL A C 1
ATOM 1098 O O . VAL A 1 163 ? 166.111 -7.886 113.973 1.00 41.89 160 VAL A O 1
ATOM 1102 N N . ARG A 1 164 ? 164.659 -7.213 112.363 1.00 40.10 161 ARG A N 1
ATOM 1103 C CA . ARG A 1 164 ? 165.610 -7.285 111.243 1.00 40.07 161 ARG A CA 1
ATOM 1104 C C . ARG A 1 164 ? 166.264 -8.668 111.153 1.00 35.16 161 ARG A C 1
ATOM 1105 O O . ARG A 1 164 ? 167.483 -8.809 111.113 1.00 40.38 161 ARG A O 1
ATOM 1113 N N . THR A 1 165 ? 165.436 -9.694 111.114 1.00 36.96 162 THR A N 1
ATOM 1114 C CA . THR A 1 165 ? 165.895 -11.070 110.989 1.00 40.27 162 THR A CA 1
ATOM 1115 C C . THR A 1 165 ? 166.091 -11.460 109.526 1.00 38.89 162 THR A C 1
ATOM 1116 O O . THR A 1 165 ? 165.312 -11.071 108.654 1.00 42.38 162 THR A O 1
ATOM 1120 N N . THR A 1 166 ? 167.119 -12.250 109.265 1.00 35.18 163 THR A N 1
ATOM 1121 C CA . THR A 1 166 ? 167.351 -12.843 107.955 1.00 36.06 163 THR A CA 1
ATOM 1122 C C . THR A 1 166 ? 167.237 -14.350 108.111 1.00 41.11 163 THR A C 1
ATOM 1123 O O . THR A 1 166 ? 168.010 -14.958 108.865 1.00 43.17 163 THR A O 1
ATOM 1127 N N . ILE A 1 167 ? 166.281 -14.945 107.405 1.00 37.39 164 ILE A N 1
ATOM 1128 C CA . ILE A 1 167 ? 166.043 -16.382 107.419 1.00 39.15 164 ILE A CA 1
ATOM 1129 C C . ILE A 1 167 ? 166.514 -16.945 106.081 1.00 38.78 164 ILE A C 1
ATOM 1130 O O . ILE A 1 167 ? 165.847 -16.767 105.057 1.00 38.99 164 ILE A O 1
ATOM 1135 N N . ASN A 1 168 ? 167.643 -17.642 106.087 1.00 38.54 165 ASN A N 1
ATOM 1136 C CA . ASN A 1 168 ? 168.209 -18.232 104.886 1.00 40.96 165 ASN A CA 1
ATOM 1137 C C . ASN A 1 168 ? 167.740 -19.673 104.732 1.00 41.78 165 ASN A C 1
ATOM 1138 O O . ASN A 1 168 ? 166.970 -20.194 105.544 1.00 36.73 165 ASN A O 1
ATOM 1143 N N . LYS A 1 169 ? 168.240 -20.327 103.679 1.00 43.02 166 LYS A N 1
ATOM 1144 C CA . LYS A 1 169 ? 167.975 -21.740 103.444 1.00 44.08 166 LYS A CA 1
ATOM 1145 C C . LYS A 1 169 ? 168.191 -22.542 104.724 1.00 41.96 166 LYS A C 1
ATOM 1146 O O . LYS A 1 169 ? 169.186 -22.350 105.430 1.00 40.32 166 LYS A O 1
ATOM 1152 N N . ASN A 1 170 ? 167.236 -23.424 105.026 1.00 42.28 167 ASN A N 1
ATOM 1153 C CA . ASN A 1 170 ? 167.172 -24.267 106.217 1.00 45.79 167 ASN A CA 1
ATOM 1154 C C . ASN A 1 170 ? 166.942 -23.489 107.505 1.00 43.48 167 ASN A C 1
ATOM 1155 O O . ASN A 1 170 ? 166.930 -24.104 108.573 1.00 41.29 167 ASN A O 1
ATOM 1160 N N . GLY A 1 171 ? 166.768 -22.174 107.449 1.00 40.23 168 GLY A N 1
ATOM 1161 C CA . GLY A 1 171 ? 166.476 -21.401 108.639 1.00 40.13 168 GLY A CA 1
ATOM 1162 C C . GLY A 1 171 ? 164.985 -21.352 108.955 1.00 40.85 168 GLY A C 1
ATOM 1163 O O . GLY A 1 171 ? 164.142 -21.336 108.061 1.00 42.78 168 GLY A O 1
ATOM 1164 N N . ARG A 1 172 ? 164.673 -21.335 110.254 1.00 37.78 169 ARG A N 1
ATOM 1165 C CA . ARG A 1 172 ? 163.307 -21.263 110.756 1.00 39.29 169 ARG A CA 1
ATOM 1166 C C . ARG A 1 172 ? 163.222 -20.278 111.910 1.00 38.18 169 ARG A C 1
ATOM 1167 O O . ARG A 1 172 ? 163.995 -20.364 112.870 1.00 39.84 169 ARG A O 1
ATOM 1175 N N . GLN A 1 173 ? 162.281 -19.352 111.820 1.00 37.37 170 GLN A N 1
ATOM 1176 C CA . GLN A 1 173 ? 161.920 -18.489 112.933 1.00 36.63 170 GLN A CA 1
ATOM 1177 C C . GLN A 1 173 ? 160.514 -18.874 113.365 1.00 37.71 170 GLN A C 1
ATOM 1178 O O . GLN A 1 173 ? 159.588 -18.866 112.546 1.00 40.16 170 GLN A O 1
ATOM 1184 N N . ILE A 1 174 ? 160.365 -19.248 114.628 1.00 37.07 171 ILE A N 1
ATOM 1185 C CA . ILE A 1 174 ? 159.067 -19.556 115.206 1.00 38.33 171 ILE A CA 1
ATOM 1186 C C . ILE A 1 174 ? 158.671 -18.368 116.063 1.00 39.08 171 ILE A C 1
ATOM 1187 O O . ILE A 1 174 ? 159.349 -18.060 117.048 1.00 42.02 171 ILE A O 1
ATOM 1192 N N . VAL A 1 175 ? 157.590 -17.694 115.691 1.00 38.36 172 VAL A N 1
ATOM 1193 C CA . VAL A 1 175 ? 157.072 -16.564 116.442 1.00 38.33 172 VAL A CA 1
ATOM 1194 C C . VAL A 1 175 ? 155.974 -17.108 117.346 1.00 41.88 172 VAL A C 1
ATOM 1195 O O . VAL A 1 175 ? 154.855 -17.353 116.894 1.00 38.83 172 VAL A O 1
ATOM 1199 N N . ALA A 1 176 ? 156.293 -17.296 118.629 1.00 41.95 173 ALA A N 1
ATOM 1200 C CA . ALA A 1 176 ? 155.334 -17.817 119.591 1.00 43.83 173 ALA A CA 1
ATOM 1201 C C . ALA A 1 176 ? 154.163 -16.848 119.753 1.00 44.25 173 ALA A C 1
ATOM 1202 O O . ALA A 1 176 ? 154.179 -15.721 119.258 1.00 44.81 173 ALA A O 1
ATOM 1204 N N . ALA A 1 177 ? 153.138 -17.301 120.477 1.00 46.08 174 ALA A N 1
ATOM 1205 C CA . ALA A 1 177 ? 151.867 -16.576 120.489 1.00 49.88 174 ALA A CA 1
ATOM 1206 C C . ALA A 1 177 ? 152.024 -15.155 121.030 1.00 49.61 174 ALA A C 1
ATOM 1207 O O . ALA A 1 177 ? 151.387 -14.229 120.527 1.00 52.41 174 ALA A O 1
ATOM 1209 N N . GLU A 1 178 ? 152.888 -14.947 122.023 1.00 53.95 175 GLU A N 1
ATOM 1210 C CA . GLU A 1 178 ? 153.127 -13.606 122.552 1.00 56.12 175 GLU A CA 1
ATOM 1211 C C . GLU A 1 178 ? 154.325 -12.904 121.928 1.00 54.65 175 GLU A C 1
ATOM 1212 O O . GLU A 1 178 ? 154.647 -11.786 122.343 1.00 54.71 175 GLU A O 1
ATOM 1218 N N . GLY A 1 179 ? 154.990 -13.520 120.936 1.00 48.67 176 GLY A N 1
ATOM 1219 C CA . GLY A 1 179 ? 156.169 -12.929 120.336 1.00 45.94 176 GLY A CA 1
ATOM 1220 C C . GLY A 1 179 ? 155.858 -11.992 119.162 1.00 48.87 176 GLY A C 1
ATOM 1221 O O . GLY A 1 179 ? 154.766 -11.963 118.591 1.00 45.24 176 GLY A O 1
ATOM 1222 N N . THR A 1 180 ? 156.865 -11.208 118.786 1.00 46.56 177 THR A N 1
ATOM 1223 C CA . THR A 1 180 ? 156.721 -10.257 117.698 1.00 45.35 177 THR A CA 1
ATOM 1224 C C . THR A 1 180 ? 157.997 -10.205 116.872 1.00 44.80 177 THR A C 1
ATOM 1225 O O . THR A 1 180 ? 159.090 -10.016 117.413 1.00 41.99 177 THR A O 1
ATOM 1229 N N . ALA A 1 181 ? 157.847 -10.394 115.563 1.00 42.65 178 ALA A N 1
ATOM 1230 C CA . ALA A 1 181 ? 158.928 -10.242 114.592 1.00 39.39 178 ALA A CA 1
ATOM 1231 C C . ALA A 1 181 ? 158.620 -9.011 113.761 1.00 41.90 178 ALA A C 1
ATOM 1232 O O . ALA A 1 181 ? 157.534 -8.919 113.176 1.00 40.07 178 ALA A O 1
ATOM 1234 N N . ASN A 1 182 ? 159.554 -8.065 113.708 1.00 40.74 179 ASN A N 1
ATOM 1235 C CA . ASN A 1 182 ? 159.204 -6.765 113.169 1.00 42.09 179 ASN A CA 1
ATOM 1236 C C . ASN A 1 182 ? 159.811 -6.445 111.813 1.00 51.11 179 ASN A C 1
ATOM 1237 O O . ASN A 1 182 ? 159.186 -5.718 111.047 1.00 59.59 179 ASN A O 1
ATOM 1242 N N . THR A 1 183 ? 160.954 -6.981 111.429 1.00 47.04 180 THR A N 1
ATOM 1243 C CA . THR A 1 183 ? 161.323 -6.800 110.019 1.00 45.28 180 THR A CA 1
ATOM 1244 C C . THR A 1 183 ? 162.072 -8.039 109.558 1.00 39.49 180 THR A C 1
ATOM 1245 O O . THR A 1 183 ? 163.109 -8.377 110.121 1.00 46.63 180 THR A O 1
ATOM 1249 N N . THR A 1 184 ? 161.531 -8.758 108.592 1.00 37.69 181 THR A N 1
ATOM 1250 C CA . THR A 1 184 ? 162.051 -10.087 108.305 1.00 40.13 181 THR A CA 1
ATOM 1251 C C . THR A 1 184 ? 162.083 -10.300 106.804 1.00 40.30 181 THR A C 1
ATOM 1252 O O . THR A 1 184 ? 161.106 -9.994 106.118 1.00 37.64 181 THR A O 1
ATOM 1256 N N . VAL A 1 185 ? 163.194 -10.830 106.303 1.00 38.75 182 VAL A N 1
ATOM 1257 C CA . VAL A 1 185 ? 163.285 -11.331 104.937 1.00 40.21 182 VAL A CA 1
ATOM 1258 C C . VAL A 1 185 ? 163.521 -12.832 105.014 1.00 38.25 182 VAL A C 1
ATOM 1259 O O . VAL A 1 185 ? 164.368 -13.295 105.788 1.00 38.87 182 VAL A O 1
ATOM 1263 N N . VAL A 1 186 ? 162.755 -13.588 104.237 1.00 37.33 183 VAL A N 1
ATOM 1264 C CA . VAL A 1 186 ? 162.856 -15.042 104.192 1.00 37.31 183 VAL A CA 1
ATOM 1265 C C . VAL A 1 186 ? 163.245 -15.457 102.774 1.00 38.76 183 VAL A C 1
ATOM 1266 O O . VAL A 1 186 ? 162.552 -15.132 101.792 1.00 36.84 183 VAL A O 1
ATOM 1270 N N . TYR A 1 187 ? 164.346 -16.177 102.668 1.00 37.76 184 TYR A N 1
ATOM 1271 C CA . TYR A 1 187 ? 164.831 -16.659 101.388 1.00 37.31 184 TYR A CA 1
ATOM 1272 C C . TYR A 1 187 ? 164.362 -18.093 101.168 1.00 37.71 184 TYR A C 1
ATOM 1273 O O . TYR A 1 187 ? 163.760 -18.724 102.045 1.00 36.13 184 TYR A O 1
ATOM 1282 N N . ALA A 1 188 ? 164.602 -18.577 99.952 1.00 36.13 185 ALA A N 1
ATOM 1283 C CA . ALA A 1 188 ? 164.173 -19.914 99.560 1.00 40.06 185 ALA A CA 1
ATOM 1284 C C . ALA A 1 188 ? 164.778 -20.959 100.495 1.00 38.73 185 ALA A C 1
ATOM 1285 O O . ALA A 1 188 ? 165.975 -20.923 100.794 1.00 37.27 185 ALA A O 1
ATOM 1287 N N . GLY A 1 189 ? 163.951 -21.905 100.934 1.00 40.42 186 GLY A N 1
ATOM 1288 C CA . GLY A 1 189 ? 164.384 -22.931 101.849 1.00 39.39 186 GLY A CA 1
ATOM 1289 C C . GLY A 1 189 ? 164.261 -22.560 103.312 1.00 41.45 186 GLY A C 1
ATOM 1290 O O . GLY A 1 189 ? 164.516 -23.413 104.169 1.00 38.69 186 GLY A O 1
ATOM 1291 N N . GLY A 1 190 ? 163.875 -21.320 103.619 1.00 37.03 187 GLY A N 1
ATOM 1292 C CA . GLY A 1 190 ? 163.571 -20.901 104.964 1.00 37.45 187 GLY A CA 1
ATOM 1293 C C . GLY A 1 190 ? 162.083 -20.635 105.137 1.00 41.42 187 GLY A C 1
ATOM 1294 O O . GLY A 1 190 ? 161.319 -20.531 104.173 1.00 40.90 187 GLY A O 1
ATOM 1295 N N . ASP A 1 191 ? 161.670 -20.534 106.401 1.00 40.15 188 ASP A N 1
ATOM 1296 C CA . ASP A 1 191 ? 160.277 -20.216 106.671 1.00 42.55 188 ASP A CA 1
ATOM 1297 C C . ASP A 1 191 ? 160.132 -19.543 108.024 1.00 42.78 188 ASP A C 1
ATOM 1298 O O . ASP A 1 191 ? 161.012 -19.609 108.889 1.00 38.70 188 ASP A O 1
ATOM 1303 N N . GLN A 1 192 ? 158.986 -18.892 108.177 1.00 39.25 189 GLN A N 1
ATOM 1304 C CA . GLN A 1 192 ? 158.610 -18.192 109.388 1.00 38.89 189 GLN A CA 1
ATOM 1305 C C . GLN A 1 192 ? 157.221 -18.683 109.751 1.00 40.29 189 GLN A C 1
ATOM 1306 O O . GLN A 1 192 ? 156.293 -18.521 108.957 1.00 38.56 189 GLN A O 1
ATOM 1312 N N . THR A 1 193 ? 157.081 -19.326 110.909 1.00 37.38 190 THR A N 1
ATOM 1313 C CA . THR A 1 193 ? 155.770 -19.763 111.370 1.00 42.61 190 THR A CA 1
ATOM 1314 C C . THR A 1 193 ? 155.288 -18.807 112.448 1.00 42.53 190 THR A C 1
ATOM 1315 O O . THR A 1 193 ? 155.997 -18.558 113.432 1.00 44.71 190 THR A O 1
ATOM 1319 N N . VAL A 1 194 ? 154.092 -18.273 112.257 1.00 42.62 191 VAL A N 1
ATOM 1320 C CA . VAL A 1 194 ? 153.591 -17.153 113.039 1.00 42.32 191 VAL A CA 1
ATOM 1321 C C . VAL A 1 194 ? 152.418 -17.635 113.872 1.00 42.87 191 VAL A C 1
ATOM 1322 O O . VAL A 1 194 ? 151.327 -17.885 113.342 1.00 42.57 191 VAL A O 1
ATOM 1326 N N . HIS A 1 195 ? 152.649 -17.766 115.178 1.00 42.13 192 HIS A N 1
ATOM 1327 C CA . HIS A 1 195 ? 151.596 -17.846 116.178 1.00 41.45 192 HIS A CA 1
ATOM 1328 C C . HIS A 1 195 ? 151.314 -16.497 116.835 1.00 44.17 192 HIS A C 1
ATOM 1329 O O . HIS A 1 195 ? 150.208 -16.291 117.356 1.00 40.03 192 HIS A O 1
ATOM 1336 N N . GLY A 1 196 ? 152.293 -15.587 116.821 1.00 41.83 193 GLY A N 1
ATOM 1337 C CA . GLY A 1 196 ? 152.146 -14.250 117.359 1.00 43.24 193 GLY A CA 1
ATOM 1338 C C . GLY A 1 196 ? 151.962 -13.212 116.272 1.00 43.62 193 GLY A C 1
ATOM 1339 O O . GLY A 1 196 ? 151.131 -13.394 115.379 1.00 42.96 193 GLY A O 1
ATOM 1340 N N . HIS A 1 197 ? 152.719 -12.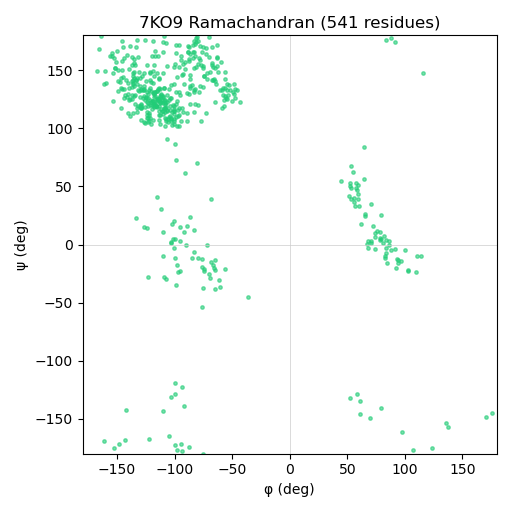121 116.327 1.00 42.27 194 HIS A N 1
ATOM 1341 C CA . HIS A 1 197 ? 152.598 -11.047 115.354 1.00 44.74 194 HIS A CA 1
ATOM 1342 C C . HIS A 1 197 ? 153.855 -10.982 114.485 1.00 43.25 194 HIS A C 1
ATOM 1343 O O . HIS A 1 197 ? 154.980 -10.964 115.000 1.00 42.59 194 HIS A O 1
ATOM 1350 N N . ALA A 1 198 ? 153.663 -10.981 113.169 1.00 40.79 195 ALA A N 1
ATOM 1351 C CA . ALA A 1 198 ? 154.747 -10.762 112.219 1.00 42.29 195 ALA A CA 1
ATOM 1352 C C . ALA A 1 198 ? 154.481 -9.462 111.480 1.00 43.79 195 ALA A C 1
ATOM 1353 O O . ALA A 1 198 ? 153.407 -9.287 110.899 1.00 43.35 195 ALA A O 1
ATOM 1355 N N . LEU A 1 199 ? 155.448 -8.556 111.508 1.00 41.55 196 LEU A N 1
ATOM 1356 C CA . LEU A 1 199 ? 155.327 -7.249 110.881 1.00 41.90 196 LEU A CA 1
ATOM 1357 C C . LEU A 1 199 ? 156.402 -7.132 109.805 1.00 46.28 196 LEU A C 1
ATOM 1358 O O . LEU A 1 199 ? 157.545 -7.556 110.020 1.00 43.61 196 LEU A O 1
ATOM 1363 N N . ASP A 1 200 ? 156.031 -6.558 108.655 1.00 40.94 197 ASP A N 1
ATOM 1364 C CA . ASP A 1 200 ? 156.968 -6.228 107.571 1.00 43.31 197 ASP A CA 1
ATOM 1365 C C . ASP A 1 200 ? 157.839 -7.413 107.149 1.00 40.85 197 ASP A C 1
ATOM 1366 O O . ASP A 1 200 ? 159.064 -7.305 107.078 1.00 37.40 197 ASP A O 1
ATOM 1371 N N . THR A 1 201 ? 157.210 -8.544 106.829 1.00 39.44 198 THR A N 1
ATOM 1372 C CA . THR A 1 201 ? 157.938 -9.669 106.250 1.00 37.13 198 THR A CA 1
ATOM 1373 C C . THR A 1 201 ? 158.028 -9.542 104.732 1.00 38.69 198 THR A C 1
ATOM 1374 O O . THR A 1 201 ? 157.049 -9.200 104.067 1.00 42.64 198 THR A O 1
ATOM 1378 N N . THR A 1 202 ? 159.211 -9.820 104.191 1.00 36.20 199 THR A N 1
ATOM 1379 C CA . THR A 1 202 ? 159.437 -9.944 102.755 1.00 35.26 199 THR A CA 1
ATOM 1380 C C . THR A 1 202 ? 159.816 -11.391 102.451 1.00 39.44 199 THR A C 1
ATOM 1381 O O . THR A 1 202 ? 160.764 -11.925 103.043 1.00 37.41 199 THR A O 1
ATOM 1385 N N . LEU A 1 203 ? 159.078 -12.025 101.540 1.00 36.67 200 LEU A N 1
ATOM 1386 C CA . LEU A 1 203 ? 159.287 -13.430 101.202 1.00 37.16 200 LEU A CA 1
ATOM 1387 C C . LEU A 1 203 ? 159.945 -13.475 99.827 1.00 40.91 200 LEU A C 1
ATOM 1388 O O . LEU A 1 203 ? 159.260 -13.522 98.803 1.00 40.00 200 LEU A O 1
ATOM 1393 N N . ASN A 1 204 ? 161.282 -13.474 99.821 1.00 40.05 201 ASN A N 1
ATOM 1394 C CA . ASN A 1 204 ? 162.089 -13.580 98.603 1.00 35.13 201 ASN A CA 1
ATOM 1395 C C . ASN A 1 204 ? 162.417 -15.043 98.295 1.00 36.77 201 ASN A C 1
ATOM 1396 O O . ASN A 1 204 ? 163.578 -15.455 98.259 1.00 42.72 201 ASN A O 1
ATOM 1401 N N . GLY A 1 205 ? 161.372 -15.834 98.067 1.00 35.85 202 GLY A N 1
ATOM 1402 C CA . GLY A 1 205 ? 161.487 -17.265 97.924 1.00 36.26 202 GLY A CA 1
ATOM 1403 C C . GLY A 1 205 ? 161.064 -18.051 99.152 1.00 39.14 202 GLY A C 1
ATOM 1404 O O . GLY A 1 205 ? 160.725 -19.231 99.030 1.00 45.09 202 GLY A O 1
ATOM 1405 N N . GLY A 1 206 ? 161.068 -17.435 100.321 1.00 35.72 203 GLY A N 1
ATOM 1406 C CA . GLY A 1 206 ? 160.720 -18.145 101.534 1.00 40.48 203 GLY A CA 1
ATOM 1407 C C . GLY A 1 206 ? 159.220 -18.254 101.778 1.00 40.05 203 GLY A C 1
ATOM 1408 O O . GLY A 1 206 ? 158.383 -17.686 101.072 1.00 39.53 203 GLY A O 1
ATOM 1409 N N . TYR A 1 207 ? 158.879 -19.033 102.801 1.00 40.54 204 TYR A N 1
ATOM 1410 C CA . TYR A 1 207 ? 157.495 -19.301 103.166 1.00 39.66 204 TYR A CA 1
ATOM 1411 C C . TYR A 1 207 ? 157.188 -18.692 104.523 1.00 39.21 204 TYR A C 1
ATOM 1412 O O . TYR A 1 207 ? 158.043 -18.685 105.417 1.00 36.48 204 TYR A O 1
ATOM 1421 N N . GLN A 1 208 ? 155.969 -18.172 104.667 1.00 36.45 205 GLN A N 1
ATOM 1422 C CA . GLN A 1 208 ? 155.448 -17.730 105.954 1.00 37.73 205 GLN A CA 1
ATOM 1423 C C . GLN A 1 208 ? 154.124 -18.434 106.218 1.00 39.25 205 GLN A C 1
ATOM 1424 O O . GLN A 1 208 ? 153.216 -18.395 105.383 1.00 35.07 205 GLN A O 1
ATOM 1430 N N . TYR A 1 209 ? 154.036 -19.091 107.365 1.00 37.18 206 TYR A N 1
ATOM 1431 C CA . TYR A 1 209 ? 152.859 -19.829 107.782 1.00 39.73 206 TYR A CA 1
ATOM 1432 C C . TYR A 1 209 ? 152.194 -19.049 108.903 1.00 42.17 206 TYR A C 1
ATOM 1433 O O . TYR A 1 209 ? 152.802 -18.824 109.958 1.00 41.70 206 TYR A O 1
ATOM 1442 N N . VAL A 1 210 ? 150.966 -18.618 108.680 1.00 37.72 207 VAL A N 1
ATOM 1443 C CA . VAL A 1 210 ? 150.230 -17.905 109.709 1.00 39.24 207 VAL A CA 1
ATOM 1444 C C . VAL A 1 210 ? 149.281 -18.906 110.334 1.00 41.60 207 VAL A C 1
ATOM 1445 O O . VAL A 1 210 ? 148.293 -19.325 109.720 1.00 40.62 207 VAL A O 1
ATOM 1449 N N . HIS A 1 211 ? 149.614 -19.322 111.545 1.00 42.05 208 HIS A N 1
ATOM 1450 C CA . HIS A 1 211 ? 148.838 -20.333 112.226 1.00 42.39 208 HIS A CA 1
ATOM 1451 C C . HIS A 1 211 ? 147.609 -19.697 112.865 1.00 43.85 208 HIS A C 1
ATOM 1452 O O . HIS A 1 211 ? 147.401 -18.476 112.813 1.00 40.38 208 HIS A O 1
ATOM 1459 N N . ASN A 1 212 ? 146.790 -20.550 113.476 1.00 42.12 209 ASN A N 1
ATOM 1460 C CA . ASN A 1 212 ? 145.581 -20.121 114.164 1.00 38.98 209 ASN A CA 1
ATOM 1461 C C . ASN A 1 212 ? 145.897 -19.094 115.252 1.00 46.86 209 ASN A C 1
ATOM 1462 O O . ASN A 1 212 ? 146.703 -19.352 116.157 1.00 46.03 209 ASN A O 1
ATOM 1467 N N . GLY A 1 213 ? 145.247 -17.932 115.176 1.00 41.99 210 GLY A N 1
ATOM 1468 C CA . GLY A 1 213 ? 145.494 -16.871 116.127 1.00 42.59 210 GLY A CA 1
ATOM 1469 C C . GLY A 1 213 ? 146.707 -16.000 115.837 1.00 45.84 210 GLY A C 1
ATOM 1470 O O . GLY A 1 213 ? 146.862 -14.954 116.481 1.00 49.60 210 GLY A O 1
ATOM 1471 N N . GLY A 1 214 ? 147.579 -16.387 114.900 1.00 39.67 211 GLY A N 1
ATOM 1472 C CA . GLY A 1 214 ? 148.642 -15.500 114.476 1.00 39.41 211 GLY A CA 1
ATOM 1473 C C . GLY A 1 214 ? 148.148 -14.435 113.511 1.00 40.53 211 GLY A C 1
ATOM 1474 O O . GLY A 1 214 ? 147.110 -14.569 112.863 1.00 44.54 211 GLY A O 1
ATOM 1475 N N . THR A 1 215 ? 148.909 -13.349 113.405 1.00 39.81 212 THR A N 1
ATOM 1476 C CA . THR A 1 215 ? 148.591 -12.287 112.464 1.00 40.27 212 THR A CA 1
ATOM 1477 C C . THR A 1 215 ? 149.875 -11.864 111.763 1.00 42.72 212 THR A C 1
ATOM 1478 O O . THR A 1 215 ? 150.935 -11.802 112.391 1.00 42.48 212 THR A O 1
ATOM 1482 N N . ALA A 1 216 ? 149.775 -11.572 110.465 1.00 40.53 213 ALA A N 1
ATOM 1483 C CA . ALA A 1 216 ? 150.874 -11.007 109.698 1.00 35.91 213 ALA A CA 1
ATOM 1484 C C . ALA A 1 216 ? 150.428 -9.681 109.100 1.00 40.88 213 ALA A C 1
ATOM 1485 O O . ALA A 1 216 ? 149.339 -9.590 108.527 1.00 44.02 213 ALA A O 1
ATOM 1487 N N . SER A 1 217 ? 151.261 -8.654 109.234 1.00 41.33 214 SER A N 1
ATOM 1488 C CA . SER A 1 217 ? 150.970 -7.337 108.692 1.00 43.07 214 SER A CA 1
ATOM 1489 C C . SER A 1 217 ? 152.043 -6.927 107.694 1.00 43.89 214 SER A C 1
ATOM 1490 O O . SER A 1 217 ? 153.232 -7.180 107.908 1.00 45.47 214 SER A O 1
ATOM 1493 N N . ASP A 1 218 ? 151.603 -6.297 106.604 1.00 41.18 215 ASP A N 1
ATOM 1494 C CA . ASP A 1 218 ? 152.481 -5.707 105.595 1.00 46.34 215 ASP A CA 1
ATOM 1495 C C . ASP A 1 218 ? 153.510 -6.717 105.091 1.00 43.72 215 ASP A C 1
ATOM 1496 O O . ASP A 1 218 ? 154.713 -6.466 105.070 1.00 47.08 215 ASP A O 1
ATOM 1501 N N . THR A 1 219 ? 153.019 -7.884 104.701 1.00 41.11 216 THR A N 1
ATOM 1502 C CA . THR A 1 219 ? 153.853 -8.887 104.069 1.00 41.09 216 THR A CA 1
ATOM 1503 C C . THR A 1 219 ? 153.978 -8.569 102.579 1.00 43.37 216 THR A C 1
ATOM 1504 O O . THR A 1 219 ? 152.982 -8.271 101.915 1.00 45.43 216 THR A O 1
ATOM 1508 N N . VAL A 1 220 ? 155.208 -8.587 102.069 1.00 40.73 217 VAL A N 1
ATOM 1509 C CA . VAL A 1 220 ? 155.488 -8.507 100.641 1.00 40.33 217 VAL A CA 1
ATOM 1510 C C . VAL A 1 220 ? 155.917 -9.894 100.187 1.00 39.58 217 VAL A C 1
ATOM 1511 O O . VAL A 1 220 ? 156.867 -10.467 100.732 1.00 42.17 217 VAL A O 1
ATOM 1515 N N . VAL A 1 221 ? 155.209 -10.446 99.216 1.00 40.13 218 VAL A N 1
ATOM 1516 C CA . VAL A 1 221 ? 155.467 -11.787 98.704 1.00 38.79 218 VAL A CA 1
ATOM 1517 C C . VAL A 1 221 ? 156.066 -11.634 97.313 1.00 40.48 218 VAL A C 1
ATOM 1518 O O . VAL A 1 221 ? 155.348 -11.398 96.337 1.00 42.56 218 VAL A O 1
ATOM 1522 N N . ASN A 1 222 ? 157.373 -11.794 97.205 1.00 38.67 219 ASN A N 1
ATOM 1523 C CA . ASN A 1 222 ? 158.032 -11.667 95.920 1.00 39.59 219 ASN A CA 1
ATOM 1524 C C . ASN A 1 222 ? 158.179 -13.041 95.270 1.00 40.16 219 ASN A C 1
ATOM 1525 O O . ASN A 1 222 ? 157.620 -14.040 95.730 1.00 38.24 219 ASN A O 1
ATOM 1530 N N . SER A 1 223 ? 158.926 -13.083 94.171 1.00 44.51 220 SER A N 1
ATOM 1531 C CA . SER A 1 223 ? 159.033 -14.276 93.353 1.00 40.38 220 SER A CA 1
ATOM 1532 C C . SER A 1 223 ? 159.299 -15.517 94.188 1.00 41.29 220 SER A C 1
ATOM 1533 O O . SER A 1 223 ? 160.241 -15.557 94.993 1.00 41.52 220 SER A O 1
ATOM 1536 N N . ASP A 1 224 ? 158.442 -16.523 93.999 1.00 39.19 221 ASP A N 1
ATOM 1537 C CA . ASP A 1 224 ? 158.537 -17.846 94.597 1.00 39.85 221 ASP A CA 1
ATOM 1538 C C . ASP A 1 224 ? 158.247 -17.827 96.093 1.00 38.71 221 ASP A C 1
ATOM 1539 O O . ASP A 1 224 ? 158.304 -18.881 96.733 1.00 39.23 221 ASP A O 1
ATOM 1544 N N . GLY A 1 225 ? 157.921 -16.672 96.667 1.00 36.21 222 GLY A N 1
ATOM 1545 C CA . GLY A 1 225 ? 157.465 -16.638 98.041 1.00 36.84 222 GLY A CA 1
ATOM 1546 C C . GLY A 1 225 ? 156.032 -17.121 98.192 1.00 39.45 222 GLY A C 1
ATOM 1547 O O . GLY A 1 225 ? 155.184 -16.984 97.304 1.00 37.16 222 GLY A O 1
ATOM 1548 N N . TRP A 1 226 ? 155.752 -17.664 99.362 1.00 39.77 223 TRP A N 1
ATOM 1549 C CA . TRP A 1 226 ? 154.494 -18.345 99.628 1.00 38.69 223 TRP A CA 1
ATOM 1550 C C . TRP A 1 226 ? 154.057 -17.917 101.022 1.00 39.83 223 TRP A C 1
ATOM 1551 O O . TRP A 1 226 ? 154.726 -18.251 102.001 1.00 40.26 223 TRP A O 1
ATOM 1562 N N . GLN A 1 227 ? 152.986 -17.126 101.111 1.00 38.65 224 GLN A N 1
ATOM 1563 C CA . GLN A 1 227 ? 152.336 -16.823 102.383 1.00 35.59 224 GLN A CA 1
ATOM 1564 C C . GLN A 1 227 ? 151.076 -17.676 102.505 1.00 38.53 224 GLN A C 1
ATOM 1565 O O . GLN A 1 227 ? 150.171 -17.580 101.668 1.00 33.10 224 GLN A O 1
ATOM 1571 N N . ILE A 1 228 ? 151.018 -18.502 103.541 1.00 36.51 225 ILE A N 1
ATOM 1572 C CA . ILE A 1 228 ? 149.892 -19.389 103.781 1.00 38.11 225 ILE A CA 1
ATOM 1573 C C . ILE A 1 228 ? 149.196 -18.916 105.041 1.00 38.74 225 ILE A C 1
ATOM 1574 O O . ILE A 1 228 ? 149.822 -18.825 106.103 1.00 39.26 225 ILE A O 1
ATOM 1579 N N . ILE A 1 229 ? 147.910 -18.610 104.920 1.00 38.26 226 ILE A N 1
ATOM 1580 C CA . ILE A 1 229 ? 147.063 -18.282 106.059 1.00 36.93 226 ILE A CA 1
ATOM 1581 C C . ILE A 1 229 ? 146.266 -19.532 106.376 1.00 39.98 226 ILE A C 1
ATOM 1582 O O . ILE A 1 229 ? 145.424 -19.964 105.578 1.00 37.67 226 ILE A O 1
ATOM 1587 N N . LYS A 1 230 ? 146.557 -20.130 107.525 1.00 38.38 227 LYS A N 1
ATOM 1588 C CA . LYS A 1 230 ? 145.839 -21.308 107.967 1.00 39.55 227 LYS A CA 1
ATOM 1589 C C . LYS A 1 230 ? 144.511 -20.903 108.610 1.00 38.85 227 LYS A C 1
ATOM 1590 O O . LYS A 1 230 ? 144.213 -19.717 108.792 1.00 37.80 227 LYS A O 1
ATOM 1596 N N . GLU A 1 231 ? 143.702 -21.910 108.942 1.00 41.43 228 GLU A N 1
ATOM 1597 C CA . GLU A 1 231 ? 142.412 -21.677 109.585 1.00 41.34 228 GLU A CA 1
ATOM 1598 C C . GLU A 1 231 ? 142.584 -20.855 110.856 1.00 43.04 228 GLU A C 1
ATOM 1599 O O . GLU A 1 231 ? 143.364 -21.222 111.740 1.00 42.07 228 GLU A O 1
ATOM 1605 N N . GLY A 1 232 ? 141.848 -19.751 110.958 1.00 37.67 229 GLY A N 1
ATOM 1606 C CA . GLY A 1 232 ? 141.982 -18.892 112.120 1.00 36.14 229 GLY A CA 1
ATOM 1607 C C . GLY A 1 232 ? 143.191 -17.981 112.094 1.00 45.82 229 GLY A C 1
ATOM 1608 O O . GLY A 1 232 ? 143.454 -17.297 113.093 1.00 42.43 229 GLY A O 1
ATOM 1609 N N . GLY A 1 233 ? 143.972 -17.971 110.984 1.00 38.94 230 GLY A N 1
ATOM 1610 C CA . GLY A 1 233 ? 145.028 -16.999 110.826 1.00 39.18 230 GLY A CA 1
ATOM 1611 C C . GLY A 1 233 ? 144.538 -15.706 110.182 1.00 39.11 230 GLY A C 1
ATOM 1612 O O . GLY A 1 233 ? 143.496 -15.666 109.525 1.00 37.29 230 GLY A O 1
ATOM 1613 N N . LEU A 1 234 ? 145.309 -14.638 110.381 1.00 38.51 231 LEU A N 1
ATOM 1614 C CA . LEU A 1 234 ? 145.006 -13.334 109.804 1.00 39.96 231 LEU A CA 1
ATOM 1615 C C . LEU A 1 234 ? 146.225 -12.755 109.088 1.00 43.85 231 LEU A C 1
ATOM 1616 O O . LEU A 1 234 ? 147.313 -12.647 109.676 1.00 36.54 231 LEU A O 1
ATOM 1621 N N . ALA A 1 235 ? 146.038 -12.370 107.823 1.00 40.35 232 ALA A N 1
ATOM 1622 C CA . ALA A 1 235 ? 146.985 -11.520 107.113 1.00 38.50 232 ALA A CA 1
ATOM 1623 C C . ALA A 1 235 ? 146.305 -10.184 106.827 1.00 39.31 232 ALA A C 1
ATOM 1624 O O . ALA A 1 235 ? 145.134 -10.152 106.446 1.00 39.23 232 ALA A O 1
ATOM 1626 N N . ASP A 1 236 ? 147.009 -9.084 107.071 1.00 40.64 233 ASP A N 1
ATOM 1627 C CA . ASP A 1 236 ? 146.516 -7.758 106.725 1.00 40.76 233 ASP A CA 1
ATOM 1628 C C . ASP A 1 236 ? 147.568 -7.053 105.887 1.00 42.73 233 ASP A C 1
ATOM 1629 O O . ASP A 1 236 ? 148.760 -7.108 106.213 1.00 41.74 233 ASP A O 1
ATOM 1634 N N . PHE A 1 237 ? 147.126 -6.427 104.787 1.00 40.01 234 PHE A N 1
ATOM 1635 C CA . PHE A 1 237 ? 148.000 -5.667 103.887 1.00 44.94 234 PHE A CA 1
ATOM 1636 C C . PHE A 1 237 ? 149.121 -6.531 103.292 1.00 42.36 234 PHE A C 1
ATOM 1637 O O . PHE A 1 237 ? 150.298 -6.175 103.338 1.00 47.94 234 PHE A O 1
ATOM 1645 N N . THR A 1 238 ? 148.753 -7.674 102.731 1.00 41.09 235 THR A N 1
ATOM 1646 C CA . THR A 1 238 ? 149.694 -8.459 101.949 1.00 40.10 235 THR A CA 1
ATOM 1647 C C . THR A 1 238 ? 149.770 -7.889 100.537 1.00 43.35 235 THR A C 1
ATOM 1648 O O . THR A 1 238 ? 148.741 -7.613 99.919 1.00 46.76 235 THR A O 1
ATOM 1652 N N . THR A 1 239 ? 150.979 -7.730 100.019 1.00 40.51 236 THR A N 1
ATOM 1653 C CA . THR A 1 239 ? 151.194 -7.381 98.622 1.00 40.62 236 THR A CA 1
ATOM 1654 C C . THR A 1 239 ? 151.856 -8.568 97.938 1.00 39.33 236 THR A C 1
ATOM 1655 O O . THR A 1 239 ? 152.905 -9.039 98.381 1.00 42.18 236 THR A O 1
ATOM 1659 N N . VAL A 1 240 ? 151.217 -9.083 96.896 1.00 40.01 237 VAL A N 1
ATOM 1660 C CA . VAL A 1 240 ? 151.696 -10.259 96.186 1.00 38.53 237 VAL A CA 1
ATOM 1661 C C . VAL A 1 240 ? 152.239 -9.770 94.861 1.00 43.24 237 VAL A C 1
ATOM 1662 O O . VAL A 1 240 ? 151.495 -9.235 94.029 1.00 47.10 237 VAL A O 1
ATOM 1666 N N . ASN A 1 241 ? 153.538 -9.916 94.673 1.00 44.01 238 ASN A N 1
ATOM 1667 C CA . ASN A 1 241 ? 154.167 -9.459 93.453 1.00 42.55 238 ASN A CA 1
ATOM 1668 C C . ASN A 1 241 ? 154.324 -10.634 92.497 1.00 43.21 238 ASN A C 1
ATOM 1669 O O . ASN A 1 241 ? 153.888 -11.753 92.771 1.00 42.80 238 ASN A O 1
ATOM 1674 N N . GLN A 1 242 ? 154.950 -10.365 91.359 1.00 45.92 239 GLN A N 1
ATOM 1675 C CA . GLN A 1 242 ? 155.078 -11.353 90.303 1.00 47.53 239 GLN A CA 1
ATOM 1676 C C . GLN A 1 242 ? 155.718 -12.634 90.817 1.00 46.08 239 GLN A C 1
ATOM 1677 O O . GLN A 1 242 ? 156.746 -12.601 91.503 1.00 43.61 239 GLN A O 1
ATOM 1683 N N . LYS A 1 243 ? 155.108 -13.768 90.475 1.00 42.61 240 LYS A N 1
ATOM 1684 C CA . LYS A 1 243 ? 155.549 -15.104 90.862 1.00 42.39 240 LYS A CA 1
ATOM 1685 C C . LYS A 1 243 ? 155.417 -15.348 92.358 1.00 41.27 240 LYS A C 1
ATOM 1686 O O . LYS A 1 243 ? 155.772 -16.426 92.819 1.00 46.37 240 LYS A O 1
ATOM 1692 N N . GLY A 1 244 ? 154.925 -14.391 93.133 1.00 40.39 241 GLY A N 1
ATOM 1693 C CA . GLY A 1 244 ? 154.533 -14.680 94.492 1.00 36.52 241 GLY A CA 1
ATOM 1694 C C . GLY A 1 244 ? 153.120 -15.278 94.592 1.00 41.11 241 GLY A C 1
ATOM 1695 O O . GLY A 1 244 ? 152.305 -15.225 93.673 1.00 41.51 241 GLY A O 1
ATOM 1696 N N . LYS A 1 245 ? 152.831 -15.826 95.765 1.00 39.01 242 LYS A N 1
ATOM 1697 C CA . LYS A 1 245 ? 151.621 -16.594 95.988 1.00 39.82 242 LYS A CA 1
ATOM 1698 C C . LYS A 1 245 ? 151.111 -16.327 97.395 1.00 39.18 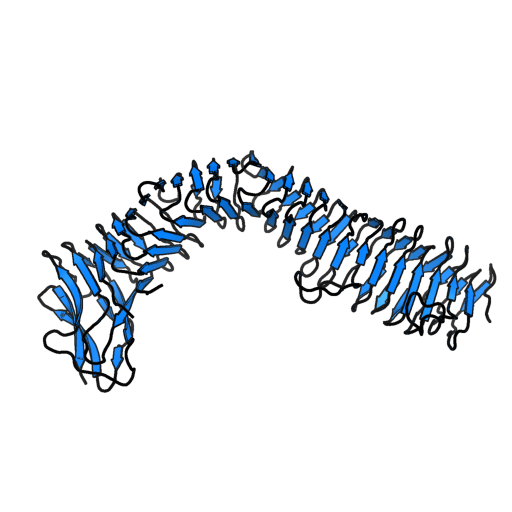242 LYS A C 1
ATOM 1699 O O . LYS A 1 245 ? 151.867 -16.452 98.362 1.00 40.11 242 LYS A O 1
ATOM 1705 N N . LEU A 1 246 ? 149.843 -15.926 97.493 1.00 36.86 243 LEU A N 1
ATOM 1706 C CA . LEU A 1 246 ? 149.092 -15.859 98.743 1.00 33.70 243 LEU A CA 1
ATOM 1707 C C . LEU A 1 246 ? 148.058 -16.980 98.737 1.00 40.31 243 LEU A C 1
ATOM 1708 O O . LEU A 1 246 ? 147.218 -17.066 97.826 1.00 39.96 243 LEU A O 1
ATOM 1713 N N . GLN A 1 247 ? 148.129 -17.842 99.740 1.00 34.74 244 GLN A N 1
ATOM 1714 C CA . GLN A 1 247 ? 147.175 -18.914 99.907 1.00 34.38 244 GLN A CA 1
ATOM 1715 C C . GLN A 1 247 ? 146.431 -18.691 101.214 1.00 40.15 244 GLN A C 1
ATOM 1716 O O . GLN A 1 247 ? 147.054 -18.470 102.261 1.00 38.61 244 GLN A O 1
ATOM 1722 N N . VAL A 1 248 ? 145.101 -18.711 101.144 1.00 37.03 245 VAL A N 1
ATOM 1723 C CA . VAL A 1 248 ? 144.250 -18.537 102.306 1.00 34.91 245 VAL A CA 1
ATOM 1724 C C . VAL A 1 248 ? 143.386 -19.780 102.409 1.00 36.44 245 VAL A C 1
ATOM 1725 O O . VAL A 1 248 ? 142.490 -19.991 101.579 1.00 35.29 245 VAL A O 1
ATOM 1729 N N . ASN A 1 249 ? 143.660 -20.608 103.419 1.00 36.52 246 ASN A N 1
ATOM 1730 C CA . ASN A 1 249 ? 142.937 -21.849 103.609 1.00 34.69 246 ASN A CA 1
ATOM 1731 C C . ASN A 1 249 ? 141.529 -21.572 104.120 1.00 34.89 246 ASN A C 1
ATOM 1732 O O . ASN A 1 249 ? 141.189 -20.455 104.507 1.00 35.79 246 ASN A O 1
ATOM 1737 N N . ALA A 1 250 ? 140.703 -22.616 104.120 1.00 35.36 247 ALA A N 1
ATOM 1738 C CA . ALA A 1 250 ? 139.354 -22.498 104.652 1.00 37.35 247 ALA A CA 1
ATOM 1739 C C . ALA A 1 250 ? 139.401 -22.015 106.096 1.00 42.76 247 ALA A C 1
ATOM 1740 O O . ALA A 1 250 ? 140.115 -22.583 106.931 1.00 46.23 247 ALA A O 1
ATOM 1742 N N . GLY A 1 251 ? 138.647 -20.960 106.393 1.00 38.51 248 GLY A N 1
ATOM 1743 C CA . GLY A 1 251 ? 138.680 -20.375 107.717 1.00 39.11 248 GLY A CA 1
ATOM 1744 C C . GLY A 1 251 ? 139.847 -19.445 107.961 1.00 43.85 248 GLY A C 1
ATOM 1745 O O . GLY A 1 251 ? 139.992 -18.937 109.082 1.00 40.19 248 GLY A O 1
ATOM 1746 N N . GLY A 1 252 ? 140.708 -19.227 106.953 1.00 41.11 249 GLY A N 1
ATOM 1747 C CA . GLY A 1 252 ? 141.690 -18.173 107.031 1.00 38.08 249 GLY A CA 1
ATOM 1748 C C . GLY A 1 252 ? 141.146 -16.837 106.531 1.00 40.18 249 GLY A C 1
ATOM 1749 O O . GLY A 1 252 ? 140.177 -16.768 105.758 1.00 37.78 249 GLY A O 1
ATOM 1750 N N . THR A 1 253 ? 141.794 -15.766 106.985 1.00 37.23 250 THR A N 1
ATOM 1751 C CA . THR A 1 253 ? 141.415 -14.409 106.626 1.00 38.37 250 THR A CA 1
ATOM 1752 C C . THR A 1 253 ? 142.629 -13.645 106.131 1.00 39.28 250 THR A C 1
ATOM 1753 O O . THR A 1 253 ? 143.693 -13.693 106.755 1.00 41.25 250 THR A O 1
ATOM 1757 N N . ALA A 1 254 ? 142.460 -12.933 105.020 1.00 36.59 251 ALA A N 1
ATOM 1758 C CA . ALA A 1 254 ? 143.452 -11.977 104.554 1.00 37.92 251 ALA A CA 1
ATOM 1759 C C . ALA A 1 254 ? 142.696 -10.761 104.039 1.00 42.34 251 ALA A C 1
ATOM 1760 O O . ALA A 1 254 ? 141.812 -10.885 103.183 1.00 40.50 251 ALA A O 1
ATOM 1762 N N . THR A 1 255 ? 143.015 -9.595 104.579 1.00 40.73 252 THR A N 1
ATOM 1763 C CA . THR A 1 255 ? 142.309 -8.377 104.230 1.00 42.57 252 THR A CA 1
ATOM 1764 C C . THR A 1 255 ? 143.312 -7.353 103.724 1.00 41.11 252 THR A C 1
ATOM 1765 O O . THR A 1 255 ? 144.497 -7.413 104.058 1.00 40.91 252 THR A O 1
ATOM 1769 N N . ASN A 1 256 ? 142.829 -6.423 102.901 1.00 42.73 253 ASN A N 1
ATOM 1770 C CA . ASN A 1 256 ? 143.664 -5.380 102.308 1.00 41.43 253 ASN A CA 1
ATOM 1771 C C . ASN A 1 256 ? 144.790 -5.969 101.456 1.00 39.62 253 ASN A C 1
ATOM 1772 O O . ASN A 1 256 ? 145.884 -5.412 101.362 1.00 44.51 253 ASN A O 1
ATOM 1777 N N . VAL A 1 257 ? 144.500 -7.105 100.825 1.00 41.20 254 VAL A N 1
ATOM 1778 C CA . VAL A 1 257 ? 145.412 -7.726 99.880 1.00 41.38 254 VAL A CA 1
ATOM 1779 C C . VAL A 1 257 ? 145.598 -6.853 98.646 1.00 44.63 254 VAL A C 1
ATOM 1780 O O . VAL A 1 257 ? 144.658 -6.208 98.163 1.00 46.49 254 VAL A O 1
ATOM 1784 N N . THR A 1 258 ? 146.823 -6.825 98.128 1.00 42.05 255 THR A N 1
ATOM 1785 C CA . THR A 1 258 ? 147.112 -6.194 96.847 1.00 44.39 255 THR A CA 1
ATOM 1786 C C . THR A 1 258 ? 147.780 -7.236 95.966 1.00 44.81 255 THR A C 1
ATOM 1787 O O . THR A 1 258 ? 148.899 -7.669 96.246 1.00 46.15 255 THR A O 1
ATOM 1791 N N . LEU A 1 259 ? 147.091 -7.661 94.927 1.00 44.82 256 LEU A N 1
ATOM 1792 C CA . LEU A 1 259 ? 147.647 -8.607 93.978 1.00 44.37 256 LEU A CA 1
ATOM 1793 C C . LEU A 1 259 ? 148.053 -7.814 92.752 1.00 48.59 256 LEU A C 1
ATOM 1794 O O . LEU A 1 259 ? 147.200 -7.240 92.063 1.00 49.39 256 LEU A O 1
ATOM 1799 N N . THR A 1 260 ? 149.350 -7.759 92.499 1.00 46.28 257 THR A N 1
ATOM 1800 C CA . THR A 1 260 ? 149.828 -7.112 91.295 1.00 50.80 257 THR A CA 1
ATOM 1801 C C . THR A 1 260 ? 149.661 -8.067 90.128 1.00 56.27 257 THR A C 1
ATOM 1802 O O . THR A 1 260 ? 149.261 -9.224 90.279 1.00 54.27 257 THR A O 1
ATOM 1806 N N . GLN A 1 261 ? 149.966 -7.581 88.945 1.00 66.88 258 GLN A N 1
ATOM 1807 C CA . GLN A 1 261 ? 149.919 -8.439 87.779 1.00 70.62 258 GLN A CA 1
ATOM 1808 C C . GLN A 1 261 ? 150.990 -9.512 87.948 1.00 70.13 258 GLN A C 1
ATOM 1809 O O . GLN A 1 261 ? 152.155 -9.197 88.204 1.00 74.17 258 GLN A O 1
ATOM 1815 N N . GLY A 1 262 ? 150.585 -10.778 87.915 1.00 60.23 259 GLY A N 1
ATOM 1816 C CA . GLY A 1 262 ? 151.508 -11.867 88.157 1.00 53.38 259 GLY A CA 1
ATOM 1817 C C . GLY A 1 262 ? 151.480 -12.475 89.546 1.00 53.28 259 GLY A C 1
ATOM 1818 O O . GLY A 1 262 ? 152.174 -13.472 89.773 1.00 52.58 259 GLY A O 1
ATOM 1819 N N . GLY A 1 263 ? 150.701 -11.926 90.477 1.00 49.64 260 GLY A N 1
ATOM 1820 C CA . GLY A 1 263 ? 150.649 -12.426 91.832 1.00 44.59 260 GLY A CA 1
ATOM 1821 C C . GLY A 1 263 ? 149.487 -13.377 92.051 1.00 44.85 260 GLY A C 1
ATOM 1822 O O . GLY A 1 263 ? 148.327 -12.976 91.981 1.00 43.71 260 GLY A O 1
ATOM 1823 N N . ALA A 1 264 ? 149.814 -14.628 92.377 1.00 45.35 261 ALA A N 1
ATOM 1824 C CA . ALA A 1 264 ? 148.823 -15.695 92.492 1.00 39.81 261 ALA A CA 1
ATOM 1825 C C . ALA A 1 264 ? 148.039 -15.627 93.798 1.00 39.09 261 ALA A C 1
ATOM 1826 O O . ALA A 1 264 ? 148.613 -15.431 94.878 1.00 42.06 261 ALA A O 1
ATOM 1828 N N . LEU A 1 265 ? 146.724 -15.820 93.698 1.00 35.92 262 LEU A N 1
ATOM 1829 C CA . LEU A 1 265 ? 145.875 -16.064 94.857 1.00 37.62 262 LEU A CA 1
ATOM 1830 C C . LEU A 1 265 ? 145.366 -17.492 94.785 1.00 36.80 262 LEU A C 1
ATOM 1831 O O . LEU A 1 265 ? 144.864 -17.923 93.744 1.00 38.72 262 LEU A O 1
ATOM 1836 N N . VAL A 1 266 ? 145.520 -18.229 95.877 1.00 38.50 263 VAL A N 1
ATOM 1837 C CA . VAL A 1 266 ? 145.066 -19.608 95.978 1.00 34.65 263 VAL A CA 1
ATOM 1838 C C . VAL A 1 266 ? 144.135 -19.644 97.174 1.00 40.42 263 VAL A C 1
ATOM 1839 O O . VAL A 1 266 ? 144.581 -19.574 98.331 1.00 36.72 263 VAL A O 1
ATOM 1843 N N . THR A 1 267 ? 142.840 -19.732 96.906 1.00 41.12 264 THR A N 1
ATOM 1844 C CA . THR A 1 267 ? 141.875 -19.768 97.984 1.00 34.78 264 THR A CA 1
ATOM 1845 C C . THR A 1 267 ? 140.630 -20.517 97.527 1.00 37.43 264 THR A C 1
ATOM 1846 O O . THR A 1 267 ? 140.584 -21.104 96.437 1.00 38.49 264 THR A O 1
ATOM 1850 N N . SER A 1 268 ? 139.631 -20.534 98.399 1.00 35.02 265 SER A N 1
ATOM 1851 C CA . SER A 1 268 ? 138.355 -21.152 98.099 1.00 33.65 265 SER A CA 1
ATOM 1852 C C . SER A 1 268 ? 137.295 -20.229 98.644 1.00 36.02 265 SER A C 1
ATOM 1853 O O . SER A 1 268 ? 137.594 -19.255 99.340 1.00 40.09 265 SER A O 1
ATOM 1856 N N . THR A 1 269 ? 136.053 -20.534 98.307 1.00 33.53 266 THR A N 1
ATOM 1857 C CA . THR A 1 269 ? 134.909 -19.793 98.817 1.00 35.16 266 THR A CA 1
ATOM 1858 C C . THR A 1 269 ? 134.637 -20.059 100.297 1.00 38.27 266 THR A C 1
ATOM 1859 O O . THR A 1 269 ? 133.690 -19.488 100.841 1.00 37.97 266 THR A O 1
ATOM 1863 N N . ALA A 1 270 ? 135.430 -20.905 100.954 1.00 38.22 267 ALA A N 1
ATOM 1864 C CA . ALA A 1 270 ? 135.355 -21.126 102.388 1.00 35.31 267 ALA A CA 1
ATOM 1865 C C . ALA A 1 270 ? 136.263 -20.191 103.161 1.00 42.22 267 ALA A C 1
ATOM 1866 O O . ALA A 1 270 ? 136.311 -20.264 104.394 1.00 45.58 267 ALA A O 1
ATOM 1868 N N . ALA A 1 271 ? 136.990 -19.327 102.475 1.00 38.44 268 ALA A N 1
ATOM 1869 C CA . ALA A 1 271 ? 137.931 -18.439 103.122 1.00 39.30 268 ALA A CA 1
ATOM 1870 C C . ALA A 1 271 ? 137.399 -17.020 103.041 1.00 38.13 268 ALA A C 1
ATOM 1871 O O . ALA A 1 271 ? 136.393 -16.757 102.389 1.00 42.02 268 ALA A O 1
ATOM 1873 N N . THR A 1 272 ? 138.092 -16.096 103.697 1.00 37.86 269 THR A N 1
ATOM 1874 C CA . THR A 1 272 ? 137.735 -14.682 103.657 1.00 39.67 269 THR A CA 1
ATOM 1875 C C . THR A 1 272 ? 138.934 -13.902 103.137 1.00 41.16 269 THR A C 1
ATOM 1876 O O . THR A 1 272 ? 139.978 -13.842 103.799 1.00 42.04 269 THR A O 1
ATOM 1880 N N . VAL A 1 273 ? 138.794 -13.319 101.949 1.00 38.86 270 VAL A N 1
ATOM 1881 C CA . VAL A 1 273 ? 139.874 -12.572 101.314 1.00 41.25 270 VAL A CA 1
ATOM 1882 C C . VAL A 1 273 ? 139.256 -11.313 100.729 1.00 43.14 270 VAL A C 1
ATOM 1883 O O . VAL A 1 273 ? 138.300 -11.395 99.950 1.00 46.69 270 VAL A O 1
ATOM 1887 N N . THR A 1 274 ? 139.784 -10.154 101.103 1.00 41.60 271 THR A N 1
ATOM 1888 C CA . THR A 1 274 ? 139.367 -8.885 100.529 1.00 42.60 271 THR A CA 1
ATOM 1889 C C . THR A 1 274 ? 140.592 -8.074 100.141 1.00 45.49 271 THR A C 1
ATOM 1890 O O . THR A 1 274 ? 141.615 -8.087 100.842 1.00 45.56 271 THR A O 1
ATOM 1894 N N . GLY A 1 275 ? 140.474 -7.361 99.027 1.00 43.92 272 GLY A N 1
ATOM 1895 C CA . GLY A 1 275 ? 141.543 -6.467 98.616 1.00 44.46 272 GLY A CA 1
ATOM 1896 C C . GLY A 1 275 ? 141.300 -5.950 97.218 1.00 48.15 272 GLY A C 1
ATOM 1897 O O . GLY A 1 275 ? 140.153 -5.767 96.794 1.00 47.72 272 GLY A O 1
ATOM 1898 N N . SER A 1 276 ? 142.396 -5.705 96.509 1.00 47.31 273 SER A N 1
ATOM 1899 C CA . SER A 1 276 ? 142.318 -5.270 95.128 1.00 49.34 273 SER A CA 1
ATOM 1900 C C . SER A 1 276 ? 143.260 -6.108 94.284 1.00 49.72 273 SER A C 1
ATOM 1901 O O . SER A 1 276 ? 144.161 -6.782 94.793 1.00 48.44 273 SER A O 1
ATOM 1904 N N . ASN A 1 277 ? 142.999 -6.076 92.981 1.00 50.06 274 ASN A N 1
ATOM 1905 C CA . ASN A 1 277 ? 143.789 -6.757 91.973 1.00 47.32 274 ASN A CA 1
ATOM 1906 C C . ASN A 1 277 ? 143.829 -5.858 90.749 1.00 52.50 274 ASN A C 1
ATOM 1907 O O . ASN A 1 277 ? 143.378 -4.708 90.781 1.00 54.41 274 ASN A O 1
ATOM 1912 N N . ARG A 1 278 ? 144.299 -6.413 89.633 1.00 54.01 275 ARG A N 1
ATOM 1913 C CA . ARG A 1 278 ? 144.630 -5.565 88.496 1.00 53.33 275 ARG A CA 1
ATOM 1914 C C . ARG A 1 278 ? 143.384 -4.896 87.914 1.00 55.14 275 ARG A C 1
ATOM 1915 O O . ARG A 1 278 ? 143.497 -3.871 87.231 1.00 58.57 275 ARG A O 1
ATOM 1923 N N . LEU A 1 279 ? 142.200 -5.446 88.189 1.00 53.46 276 LEU A N 1
ATOM 1924 C CA . LEU A 1 279 ? 140.944 -4.940 87.647 1.00 52.85 276 LEU A CA 1
ATOM 1925 C C . LEU A 1 279 ? 140.166 -4.066 88.618 1.00 56.39 276 LEU A C 1
ATOM 1926 O O . LEU A 1 279 ? 139.199 -3.425 88.192 1.00 60.21 276 LEU A O 1
ATOM 1931 N N . GLY A 1 280 ? 140.549 -4.032 89.900 1.00 51.63 277 GLY A N 1
ATOM 1932 C CA . GLY A 1 280 ? 139.791 -3.332 90.920 1.00 41.93 277 GLY A CA 1
ATOM 1933 C C . GLY A 1 280 ? 139.669 -4.121 92.211 1.00 48.20 277 GLY A C 1
ATOM 1934 O O . GLY A 1 280 ? 140.495 -5.001 92.484 1.00 47.77 277 GLY A O 1
ATOM 1935 N N . ASN A 1 281 ? 138.649 -3.826 93.016 1.00 48.29 278 ASN A N 1
ATOM 1936 C CA . ASN A 1 281 ? 138.438 -4.531 94.273 1.00 44.12 278 ASN A CA 1
ATOM 1937 C C . ASN A 1 281 ? 137.835 -5.911 94.049 1.00 45.14 278 ASN A C 1
ATOM 1938 O O . ASN A 1 281 ? 137.144 -6.167 93.058 1.00 43.05 278 ASN A O 1
ATOM 1943 N N . PHE A 1 282 ? 138.094 -6.799 95.005 1.00 44.04 279 PHE A N 1
ATOM 1944 C CA . PHE A 1 282 ? 137.490 -8.124 95.032 1.00 43.10 279 PHE A CA 1
ATOM 1945 C C . PHE A 1 282 ? 137.226 -8.502 96.487 1.00 43.94 279 PHE A C 1
ATOM 1946 O O . PHE A 1 282 ? 137.806 -7.928 97.417 1.00 46.66 279 PHE A O 1
ATOM 1954 N N . THR A 1 283 ? 136.329 -9.469 96.672 1.00 43.18 280 THR A N 1
ATOM 1955 C CA . THR A 1 283 ? 135.981 -9.986 97.989 1.00 42.19 280 THR A CA 1
ATOM 1956 C C . THR A 1 283 ? 135.705 -11.480 97.884 1.00 46.24 280 THR A C 1
ATOM 1957 O O . THR A 1 283 ? 135.119 -11.958 96.898 1.00 44.17 280 THR A O 1
ATOM 1961 N N . VAL A 1 284 ? 136.103 -12.207 98.923 1.00 41.91 281 VAL A N 1
ATOM 1962 C CA . VAL A 1 284 ? 135.671 -13.579 99.135 1.00 43.76 281 VAL A CA 1
ATOM 1963 C C . VAL A 1 284 ? 135.114 -13.624 100.551 1.00 44.95 281 VAL A C 1
ATOM 1964 O O . VAL A 1 284 ? 135.874 -13.544 101.524 1.00 45.92 281 VAL A O 1
ATOM 1968 N N . GLU A 1 285 ? 133.792 -13.688 100.671 1.00 43.92 282 GLU A N 1
ATOM 1969 C CA . GLU A 1 285 ? 133.122 -13.604 101.965 1.00 48.59 282 GLU A CA 1
ATOM 1970 C C . GLU A 1 285 ? 131.848 -14.425 101.906 1.00 47.52 282 GLU A C 1
ATOM 1971 O O . GLU A 1 285 ? 131.148 -14.409 100.890 1.00 48.61 282 GLU A O 1
ATOM 1977 N N . ASN A 1 286 ? 131.552 -15.127 102.998 1.00 44.57 283 ASN A N 1
ATOM 1978 C CA . ASN A 1 286 ? 130.255 -15.779 103.172 1.00 46.14 283 ASN A CA 1
ATOM 1979 C C . ASN A 1 286 ? 129.916 -16.677 101.988 1.00 43.85 283 ASN A C 1
ATOM 1980 O O . ASN A 1 286 ? 128.775 -16.711 101.517 1.00 46.20 283 ASN A O 1
ATOM 1985 N N . GLY A 1 287 ? 130.928 -17.376 101.482 1.00 35.25 284 GLY A N 1
ATOM 1986 C CA . GLY A 1 287 ? 130.759 -18.286 100.372 1.00 39.50 284 GLY A CA 1
ATOM 1987 C C . GLY A 1 287 ? 130.578 -17.639 99.018 1.00 38.89 284 GLY A C 1
ATOM 1988 O O . GLY A 1 287 ? 130.224 -18.336 98.061 1.00 39.12 284 GLY A O 1
ATOM 1989 N N . ASN A 1 288 ? 130.784 -16.328 98.900 1.00 38.24 285 ASN A N 1
ATOM 1990 C CA . ASN A 1 288 ? 130.625 -15.633 97.630 1.00 44.06 285 ASN A CA 1
ATOM 1991 C C . ASN A 1 288 ? 131.931 -14.953 97.252 1.00 43.42 285 ASN A C 1
ATOM 1992 O O . ASN A 1 288 ? 132.578 -14.319 98.093 1.00 43.59 285 ASN A O 1
ATOM 1997 N N . ALA A 1 289 ? 132.314 -15.099 95.985 1.00 40.63 286 ALA A N 1
ATOM 1998 C CA . ALA A 1 289 ? 133.502 -14.469 95.422 1.00 42.55 286 ALA A CA 1
ATOM 1999 C C . ALA A 1 289 ? 133.066 -13.469 94.357 1.00 46.63 286 ALA A C 1
ATOM 2000 O O . ALA A 1 289 ? 132.362 -13.831 93.406 1.00 49.26 286 ALA A O 1
ATOM 2002 N N . ASP A 1 290 ? 133.467 -12.214 94.518 1.00 43.26 287 ASP A N 1
ATOM 2003 C CA . ASP A 1 290 ? 133.185 -11.181 93.535 1.00 41.18 287 ASP A CA 1
ATOM 2004 C C . ASP A 1 290 ? 134.496 -10.560 93.091 1.00 43.59 287 ASP A C 1
ATOM 2005 O O . ASP A 1 290 ? 135.322 -10.181 93.931 1.00 41.87 287 ASP A O 1
ATOM 2010 N N . GLY A 1 291 ? 134.691 -10.475 91.776 1.00 37.79 288 GLY A N 1
ATOM 2011 C CA . GLY A 1 291 ? 135.803 -9.736 91.218 1.00 41.07 288 GLY A CA 1
ATOM 2012 C C . GLY A 1 291 ? 137.146 -10.430 91.248 1.00 40.51 288 GLY A C 1
ATOM 2013 O O . GLY A 1 291 ? 138.159 -9.775 90.980 1.00 41.62 288 GLY A O 1
ATOM 2014 N N . VAL A 1 292 ? 137.194 -11.726 91.564 1.00 38.42 289 VAL A N 1
ATOM 2015 C CA . VAL A 1 292 ? 138.475 -12.397 91.735 1.00 40.24 289 VAL A CA 1
ATOM 2016 C C . VAL A 1 292 ? 139.201 -12.461 90.400 1.00 41.14 289 VAL A C 1
ATOM 2017 O O . VAL A 1 292 ? 138.587 -12.659 89.339 1.00 41.85 289 VAL A O 1
ATOM 2021 N N . VAL A 1 293 ? 140.517 -12.267 90.445 1.00 40.27 290 VAL A N 1
ATOM 2022 C CA . VAL A 1 293 ? 141.388 -12.416 89.286 1.00 39.58 290 VAL A CA 1
ATOM 2023 C C . VAL A 1 293 ? 142.398 -13.500 89.623 1.00 39.16 290 VAL A C 1
ATOM 2024 O O . VAL A 1 293 ? 143.089 -13.413 90.640 1.00 41.38 290 VAL A O 1
ATOM 2028 N N . LEU A 1 294 ? 142.470 -14.531 88.800 1.00 39.80 291 LEU A N 1
ATOM 2029 C CA . LEU A 1 294 ? 143.444 -15.590 89.004 1.00 39.34 291 LEU A CA 1
ATOM 2030 C C . LEU A 1 294 ? 144.585 -15.412 88.012 1.00 44.84 291 LEU A C 1
ATOM 2031 O O . LEU A 1 294 ? 144.424 -15.652 86.813 1.00 44.13 291 LEU A O 1
ATOM 2036 N N . GLU A 1 295 ? 145.720 -14.951 88.526 1.00 44.49 292 GLU A N 1
ATOM 2037 C CA . GLU A 1 295 ? 146.977 -14.806 87.809 1.00 44.74 292 GLU A CA 1
ATOM 2038 C C . GLU A 1 295 ? 147.560 -16.180 87.515 1.00 42.81 292 GLU A C 1
ATOM 2039 O O . GLU A 1 295 ? 147.070 -17.210 87.982 1.00 41.07 292 GLU A O 1
ATOM 2045 N N . SER A 1 296 ? 148.698 -16.184 86.826 1.00 43.98 293 SER A N 1
ATOM 2046 C CA . SER A 1 296 ? 149.479 -17.403 86.663 1.00 44.29 293 SER A CA 1
ATOM 2047 C C . SER A 1 296 ? 149.897 -17.971 88.032 1.00 47.47 293 SER A C 1
ATOM 2048 O O . SER A 1 296 ? 150.640 -17.331 88.793 1.00 45.25 293 SER A O 1
ATOM 2051 N N . GLY A 1 297 ? 149.435 -19.188 88.347 1.00 42.68 294 GLY A N 1
ATOM 2052 C CA . GLY A 1 297 ? 149.607 -19.796 89.650 1.00 38.88 294 GLY A CA 1
ATOM 2053 C C . GLY A 1 297 ? 148.364 -19.760 90.529 1.00 40.43 294 GLY A C 1
ATOM 2054 O O . GLY A 1 297 ? 148.237 -20.588 91.428 1.00 40.22 294 GLY A O 1
ATOM 2055 N N . GLY A 1 298 ? 147.445 -18.836 90.282 1.00 37.08 295 GLY A N 1
ATOM 2056 C CA . GLY A 1 298 ? 146.309 -18.674 91.157 1.00 39.42 295 GLY A CA 1
ATOM 2057 C C . GLY A 1 298 ? 145.212 -19.699 90.914 1.00 37.78 295 GLY A C 1
ATOM 2058 O O . GLY A 1 298 ? 145.075 -20.283 89.840 1.00 38.80 295 GLY A O 1
ATOM 2059 N N . ARG A 1 299 ? 144.422 -19.930 91.953 1.00 35.50 296 ARG A N 1
ATOM 2060 C CA . ARG A 1 299 ? 143.342 -20.904 91.873 1.00 38.27 296 ARG A CA 1
ATOM 2061 C C . ARG A 1 299 ? 142.219 -20.456 92.789 1.00 35.45 296 ARG A C 1
ATOM 2062 O O . ARG A 1 299 ? 142.473 -20.107 93.943 1.00 35.97 296 ARG A O 1
ATOM 2070 N N . LEU A 1 300 ? 140.991 -20.461 92.279 1.00 32.47 297 LEU A N 1
ATOM 2071 C CA . LEU A 1 300 ? 139.811 -20.240 93.103 1.00 33.85 297 LEU A CA 1
ATOM 2072 C C . LEU A 1 300 ? 138.944 -21.491 93.055 1.00 38.04 297 LEU A C 1
ATOM 2073 O O . LEU A 1 300 ? 138.523 -21.926 91.975 1.00 39.23 297 LEU A O 1
ATOM 2078 N N . ASP A 1 301 ? 138.700 -22.078 94.219 1.00 36.18 298 ASP A N 1
ATOM 2079 C CA . ASP A 1 301 ? 137.822 -23.224 94.354 1.00 33.90 298 ASP A CA 1
ATOM 2080 C C . ASP A 1 301 ? 136.458 -22.695 94.787 1.00 35.22 298 ASP A C 1
ATOM 2081 O O . ASP A 1 301 ? 136.341 -22.073 95.847 1.00 33.19 298 ASP A O 1
ATOM 2086 N N . VAL A 1 302 ? 135.450 -22.879 93.937 1.00 36.08 299 VAL A N 1
ATOM 2087 C CA . VAL A 1 302 ? 134.065 -22.599 94.299 1.00 33.80 299 VAL A CA 1
ATOM 2088 C C . VAL A 1 302 ? 133.446 -23.901 94.794 1.00 35.28 299 VAL A C 1
ATOM 2089 O O . VAL A 1 302 ? 133.157 -24.808 94.006 1.00 37.46 299 VAL A O 1
ATOM 2093 N N . LEU A 1 303 ? 133.250 -23.992 96.102 1.00 34.02 300 LEU A N 1
ATOM 2094 C CA . LEU A 1 303 ? 132.779 -25.204 96.744 1.00 40.65 300 LEU A CA 1
ATOM 2095 C C . LEU A 1 303 ? 131.275 -25.381 96.554 1.00 38.67 300 LEU A C 1
ATOM 2096 O O . LEU A 1 303 ? 130.562 -24.482 96.114 1.00 37.62 300 LEU A O 1
ATOM 2101 N N . GLU A 1 304 ? 130.793 -26.558 96.938 1.00 41.25 301 GLU A N 1
ATOM 2102 C CA . GLU A 1 304 ? 129.376 -26.864 96.818 1.00 39.94 301 GLU A CA 1
ATOM 2103 C C . GLU A 1 304 ? 128.531 -25.890 97.635 1.00 41.74 301 GLU A C 1
ATOM 2104 O O . GLU A 1 304 ? 128.815 -25.617 98.812 1.00 41.86 301 GLU A O 1
ATOM 2110 N N . GLY A 1 305 ? 127.480 -25.368 97.003 1.00 40.63 302 GLY A N 1
ATOM 2111 C CA . GLY A 1 305 ? 126.622 -24.385 97.631 1.00 38.30 302 GLY A CA 1
ATOM 2112 C C . GLY A 1 305 ? 127.184 -22.982 97.651 1.00 41.60 302 GLY A C 1
ATOM 2113 O O . GLY A 1 305 ? 126.544 -22.085 98.215 1.00 40.60 302 GLY A O 1
ATOM 2114 N N . HIS A 1 306 ? 128.349 -22.756 97.044 1.00 38.34 303 HIS A N 1
ATOM 2115 C CA . HIS A 1 306 ? 128.964 -21.437 96.993 1.00 39.70 303 HIS A CA 1
ATOM 2116 C C . HIS A 1 306 ? 128.870 -20.861 95.585 1.00 37.81 303 HIS A C 1
ATOM 2117 O O . HIS A 1 306 ? 128.427 -21.524 94.639 1.00 38.53 303 HIS A O 1
ATOM 2124 N N . SER A 1 307 ? 129.282 -19.603 95.447 1.00 37.75 304 SER A N 1
ATOM 2125 C CA . SER A 1 307 ? 129.142 -18.929 94.162 1.00 39.99 304 SER A CA 1
ATOM 2126 C C . SER A 1 307 ? 130.259 -17.910 93.954 1.00 40.41 304 SER A C 1
ATOM 2127 O O . SER A 1 307 ? 130.799 -17.339 94.910 1.00 41.34 304 SER A O 1
ATOM 2130 N N . ALA A 1 308 ? 130.610 -17.700 92.687 1.00 39.74 305 ALA A N 1
ATOM 2131 C CA . ALA A 1 308 ? 131.539 -16.654 92.283 1.00 39.40 305 ALA A CA 1
ATOM 2132 C C . ALA A 1 308 ? 130.920 -15.853 91.145 1.00 41.72 305 ALA A C 1
ATOM 2133 O O . ALA A 1 308 ? 130.253 -16.412 90.272 1.00 37.78 305 ALA A O 1
ATOM 2135 N N . TRP A 1 309 ? 131.159 -14.550 91.140 1.00 43.64 306 TRP A N 1
ATOM 2136 C CA . TRP A 1 309 ? 130.688 -13.678 90.075 1.00 43.39 306 TRP A CA 1
ATOM 2137 C C . TRP A 1 309 ? 131.799 -12.740 89.609 1.00 45.18 306 TRP A C 1
ATOM 2138 O O . TRP A 1 309 ? 132.556 -12.214 90.433 1.00 46.31 306 TRP A O 1
ATOM 2149 N N . LYS A 1 310 ? 131.861 -12.505 88.294 1.00 45.81 307 LYS A N 1
ATOM 2150 C CA . LYS A 1 310 ? 132.877 -11.665 87.649 1.00 47.79 307 LYS A CA 1
ATOM 2151 C C . LYS A 1 310 ? 134.283 -12.126 88.058 1.00 43.16 307 LYS A C 1
ATOM 2152 O O . LYS A 1 310 ? 135.008 -11.469 88.798 1.00 40.24 307 LYS A O 1
ATOM 2158 N N . THR A 1 311 ? 134.611 -13.329 87.589 1.00 39.76 308 THR A N 1
ATOM 2159 C CA . THR A 1 311 ? 135.927 -13.921 87.759 1.00 41.87 308 THR A CA 1
ATOM 2160 C C . THR A 1 311 ? 136.679 -13.852 86.441 1.00 40.97 308 THR A C 1
ATOM 2161 O O . THR A 1 311 ? 136.119 -14.183 85.397 1.00 42.53 308 THR A O 1
ATOM 2165 N N . LEU A 1 312 ? 137.937 -13.430 86.487 1.00 42.21 309 LEU A N 1
ATOM 2166 C CA . LEU A 1 312 ? 138.830 -13.497 85.339 1.00 37.02 309 LEU A CA 1
ATOM 2167 C C . LEU A 1 312 ? 139.885 -14.554 85.632 1.00 40.01 309 LEU A C 1
ATOM 2168 O O . LEU A 1 312 ? 140.584 -14.480 86.651 1.00 39.22 309 LEU A O 1
ATOM 2173 N N . VAL A 1 313 ? 139.961 -15.555 84.769 1.00 37.40 310 VAL A N 1
ATOM 2174 C CA . VAL A 1 313 ? 140.994 -16.577 84.823 1.00 38.94 310 VAL A CA 1
ATOM 2175 C C . VAL A 1 313 ? 141.939 -16.282 83.686 1.00 42.59 310 VAL A C 1
ATOM 2176 O O . VAL A 1 313 ? 141.554 -16.366 82.504 1.00 40.99 310 VAL A O 1
ATOM 2180 N N . ASP A 1 314 ? 143.175 -15.952 84.052 1.00 41.25 311 ASP A N 1
ATOM 2181 C CA . ASP A 1 314 ? 144.088 -15.414 83.071 1.00 43.77 311 ASP A CA 1
ATOM 2182 C C . ASP A 1 314 ? 145.129 -16.506 82.819 1.00 43.03 311 ASP A C 1
ATOM 2183 O O . ASP A 1 314 ? 145.004 -17.608 83.350 1.00 41.20 311 ASP A O 1
ATOM 2188 N N . ASP A 1 315 ? 146.098 -16.262 81.939 1.00 44.69 312 ASP A N 1
ATOM 2189 C CA . ASP A 1 315 ? 146.996 -17.344 81.521 1.00 44.29 312 ASP A CA 1
ATOM 2190 C C . ASP A 1 315 ? 147.696 -17.952 82.734 1.00 45.32 312 ASP A C 1
ATOM 2191 O O . ASP A 1 315 ? 148.384 -17.254 83.484 1.00 44.47 312 ASP A O 1
ATOM 2196 N N . GLY A 1 316 ? 147.481 -19.246 82.962 1.00 41.44 313 GLY A N 1
ATOM 2197 C CA . GLY A 1 316 ? 148.084 -19.900 84.103 1.00 41.66 313 GLY A CA 1
ATOM 2198 C C . GLY A 1 316 ? 147.254 -19.911 85.370 1.00 44.93 313 GLY A C 1
ATOM 2199 O O . GLY A 1 316 ? 147.676 -20.532 86.353 1.00 41.76 313 GLY A O 1
ATOM 2200 N N . GLY A 1 317 ? 146.070 -19.257 85.381 1.00 40.27 314 GLY A N 1
ATOM 2201 C CA . GLY A 1 317 ? 145.174 -19.346 86.516 1.00 38.34 314 GLY A CA 1
ATOM 2202 C C . GLY A 1 317 ? 144.238 -20.543 86.418 1.00 40.31 314 GLY A C 1
ATOM 2203 O O . GLY A 1 317 ? 144.136 -21.209 85.392 1.00 39.99 314 GLY A O 1
ATOM 2204 N N . THR A 1 318 ? 143.540 -20.811 87.516 1.00 35.65 315 THR A N 1
ATOM 2205 C CA . THR A 1 318 ? 142.678 -21.978 87.598 1.00 36.18 315 THR A CA 1
ATOM 2206 C C . THR A 1 318 ? 141.395 -21.584 88.309 1.00 37.10 315 THR A C 1
ATOM 2207 O O . THR A 1 318 ? 141.439 -21.058 89.423 1.00 38.32 315 THR A O 1
ATOM 2211 N N . LEU A 1 319 ? 140.259 -21.827 87.664 1.00 34.46 316 LEU A N 1
ATOM 2212 C CA . LEU A 1 319 ? 138.959 -21.772 88.314 1.00 33.65 316 LEU A CA 1
ATOM 2213 C C . LEU A 1 319 ? 138.449 -23.199 88.441 1.00 34.39 316 LEU A C 1
ATOM 2214 O O . LEU A 1 319 ? 138.338 -23.909 87.434 1.00 35.57 316 LEU A O 1
ATOM 2219 N N . ALA A 1 320 ? 138.166 -23.626 89.672 1.00 35.03 317 ALA A N 1
ATOM 2220 C CA . ALA A 1 320 ? 137.685 -24.976 89.948 1.00 35.43 317 ALA A CA 1
ATOM 2221 C C . ALA A 1 320 ? 136.300 -24.888 90.571 1.00 35.02 317 ALA A C 1
ATOM 2222 O O . ALA A 1 320 ? 136.118 -24.269 91.628 1.00 36.47 317 ALA A O 1
ATOM 2224 N N . VAL A 1 321 ? 135.320 -25.502 89.925 1.00 36.76 318 VAL A N 1
ATOM 2225 C CA . VAL A 1 321 ? 133.945 -25.411 90.394 1.00 33.74 318 VAL A CA 1
ATOM 2226 C C . VAL A 1 321 ? 133.446 -26.802 90.724 1.00 32.94 318 VAL A C 1
ATOM 2227 O O . VAL A 1 321 ? 133.345 -27.660 89.842 1.00 35.29 318 VAL A O 1
ATOM 2231 N N . SER A 1 322 ? 133.133 -27.013 91.998 1.00 34.68 319 SER A N 1
ATOM 2232 C CA . SER A 1 322 ? 132.559 -28.245 92.500 1.00 38.95 319 SER A CA 1
ATOM 2233 C C . SER A 1 322 ? 131.141 -28.438 91.959 1.00 39.89 319 SER A C 1
ATOM 2234 O O . SER A 1 322 ? 130.452 -27.476 91.598 1.00 41.02 319 SER A O 1
ATOM 2237 N N . ALA A 1 323 ? 130.706 -29.701 91.885 1.00 38.36 320 ALA A N 1
ATOM 2238 C CA . ALA A 1 323 ? 129.283 -29.973 91.685 1.00 42.98 320 ALA A CA 1
ATOM 2239 C C . ALA A 1 323 ? 128.464 -29.254 92.753 1.00 42.59 320 ALA A C 1
ATOM 2240 O O . ALA A 1 323 ? 128.752 -29.367 93.952 1.00 42.00 320 ALA A O 1
ATOM 2242 N N . GLY A 1 324 ? 127.455 -28.495 92.310 1.00 42.35 321 GLY A N 1
ATOM 2243 C CA . GLY A 1 324 ? 126.646 -27.692 93.204 1.00 35.05 321 GLY A CA 1
ATOM 2244 C C . GLY A 1 324 ? 127.211 -26.316 93.509 1.00 40.29 321 GLY A C 1
ATOM 2245 O O . GLY A 1 324 ? 126.591 -25.561 94.276 1.00 36.63 321 GLY A O 1
ATOM 2246 N N . GLY A 1 325 ? 128.388 -25.969 92.953 1.00 34.80 322 GLY A N 1
ATOM 2247 C CA . GLY A 1 325 ? 128.869 -24.604 92.998 1.00 37.10 322 GLY A CA 1
ATOM 2248 C C . GLY A 1 325 ? 128.492 -23.828 91.734 1.00 38.27 322 GLY A C 1
ATOM 2249 O O . GLY A 1 325 ? 128.152 -24.413 90.709 1.00 32.79 322 GLY A O 1
ATOM 2250 N N . LYS A 1 326 ? 128.549 -22.497 91.822 1.00 37.76 323 LYS A N 1
ATOM 2251 C CA . LYS A 1 326 ? 128.064 -21.619 90.762 1.00 38.25 323 LYS A CA 1
ATOM 2252 C C . LYS A 1 326 ? 129.114 -20.560 90.472 1.00 38.54 323 LYS A C 1
ATOM 2253 O O . LYS A 1 326 ? 129.664 -19.967 91.399 1.00 42.80 323 LYS A O 1
ATOM 2259 N N . ALA A 1 327 ? 129.411 -20.333 89.196 1.00 37.03 324 ALA A N 1
ATOM 2260 C CA . ALA A 1 327 ? 130.318 -19.257 88.798 1.00 38.34 324 ALA A CA 1
ATOM 2261 C C . ALA A 1 327 ? 129.771 -18.615 87.528 1.00 39.39 324 ALA A C 1
ATOM 2262 O O . ALA A 1 327 ? 129.719 -19.254 86.474 1.00 37.83 324 ALA A O 1
ATOM 2264 N N . THR A 1 328 ? 129.348 -17.361 87.621 1.00 37.85 325 THR A N 1
ATOM 2265 C CA . THR A 1 328 ? 128.809 -16.665 86.469 1.00 42.08 325 THR A CA 1
ATOM 2266 C C . THR A 1 328 ? 129.674 -15.465 86.118 1.00 44.22 325 THR A C 1
ATOM 2267 O O . THR A 1 328 ? 130.453 -14.969 86.936 1.00 39.75 325 THR A O 1
ATOM 2271 N N . ASP A 1 329 ? 129.492 -14.992 84.884 1.00 46.60 326 ASP A N 1
ATOM 2272 C CA . ASP A 1 329 ? 130.290 -13.910 84.319 1.00 46.57 326 ASP A CA 1
ATOM 2273 C C . ASP A 1 329 ? 131.787 -14.205 84.436 1.00 44.15 326 ASP A C 1
ATOM 2274 O O . ASP A 1 329 ? 132.579 -13.371 84.878 1.00 43.14 326 ASP A O 1
ATOM 2279 N N . VAL A 1 330 ? 132.160 -15.420 84.034 1.00 40.27 327 VAL A N 1
ATOM 2280 C CA . VAL A 1 330 ? 133.547 -15.873 84.021 1.00 41.52 327 VAL A CA 1
ATOM 2281 C C . VAL A 1 330 ? 134.206 -15.485 82.704 1.00 43.81 327 VAL A C 1
ATOM 2282 O O . VAL A 1 330 ? 133.687 -15.794 81.625 1.00 44.35 327 VAL A O 1
ATOM 2286 N N . THR A 1 331 ? 135.375 -14.853 82.783 1.00 43.95 328 THR A N 1
ATOM 2287 C CA . THR A 1 331 ? 136.208 -14.589 81.612 1.00 40.82 328 THR A CA 1
ATOM 2288 C C . THR A 1 331 ? 137.429 -15.494 81.666 1.00 39.73 328 THR A C 1
ATOM 2289 O O . THR A 1 331 ? 138.306 -15.295 82.509 1.00 41.78 328 THR A O 1
ATOM 2293 N N . MET A 1 332 ? 137.474 -16.496 80.784 1.00 39.80 329 MET A N 1
ATOM 2294 C CA . MET A 1 332 ? 138.664 -17.320 80.573 1.00 37.55 329 MET A CA 1
ATOM 2295 C C . MET A 1 332 ? 139.527 -16.680 79.493 1.00 41.99 329 MET A C 1
ATOM 2296 O O . MET A 1 332 ? 139.195 -16.750 78.304 1.00 42.94 329 MET A O 1
ATOM 2301 N N . THR A 1 333 ? 140.633 -16.078 79.899 1.00 41.21 330 THR A N 1
ATOM 2302 C CA . THR A 1 333 ? 141.668 -15.700 78.956 1.00 42.63 330 THR A CA 1
ATOM 2303 C C . THR A 1 333 ? 142.296 -16.952 78.363 1.00 41.91 330 THR A C 1
ATOM 2304 O O . THR A 1 333 ? 142.280 -18.026 78.971 1.00 41.05 330 THR A O 1
ATOM 2308 N N . SER A 1 334 ? 142.817 -16.820 77.146 1.00 46.15 331 SER A N 1
ATOM 2309 C CA . SER A 1 334 ? 143.600 -17.896 76.557 1.00 46.87 331 SER A CA 1
ATOM 2310 C C . SER A 1 334 ? 144.651 -18.402 77.546 1.00 44.64 331 SER A C 1
ATOM 2311 O O . SER A 1 334 ? 145.397 -17.616 78.144 1.00 45.18 331 SER A O 1
ATOM 2314 N N . GLY A 1 335 ? 144.692 -19.721 77.734 1.00 42.32 332 GLY A N 1
ATOM 2315 C CA . GLY A 1 335 ? 145.588 -20.315 78.705 1.00 43.14 332 GLY A CA 1
ATOM 2316 C C . GLY A 1 335 ? 144.997 -20.538 80.081 1.00 43.95 332 GLY A C 1
ATOM 2317 O O . GLY A 1 335 ? 145.607 -21.247 80.884 1.00 48.15 332 GLY A O 1
ATOM 2318 N N . GLY A 1 336 ? 143.828 -19.970 80.379 1.00 43.42 333 GLY A N 1
ATOM 2319 C CA . GLY A 1 336 ? 143.206 -20.202 81.668 1.00 36.67 333 GLY A CA 1
ATOM 2320 C C . GLY A 1 336 ? 142.655 -21.614 81.783 1.00 39.19 333 GLY A C 1
ATOM 2321 O O . GLY A 1 336 ? 142.106 -22.175 80.826 1.00 38.89 333 GLY A O 1
ATOM 2322 N N . ALA A 1 337 ? 142.791 -22.181 82.984 1.00 34.78 334 ALA A N 1
ATOM 2323 C CA . ALA A 1 337 ? 142.291 -23.515 83.308 1.00 36.75 334 ALA A CA 1
ATOM 2324 C C . ALA A 1 337 ? 140.922 -23.440 83.987 1.00 35.84 334 ALA A C 1
ATOM 2325 O O . ALA A 1 337 ? 140.731 -22.668 84.936 1.00 33.61 334 ALA A O 1
ATOM 2327 N N . LEU A 1 338 ? 139.980 -24.247 83.481 1.00 34.59 335 LEU A N 1
ATOM 2328 C CA . LEU A 1 338 ? 138.651 -24.448 84.043 1.00 32.42 335 LEU A CA 1
ATOM 2329 C C . LEU A 1 338 ? 138.520 -25.914 84.415 1.00 34.56 335 LEU A C 1
ATOM 2330 O O . LEU A 1 338 ? 138.696 -26.788 83.559 1.00 31.98 335 LEU A O 1
ATOM 2335 N N . ILE A 1 339 ? 138.213 -26.180 85.684 1.00 34.67 336 ILE A N 1
ATOM 2336 C CA . ILE A 1 339 ? 138.063 -27.531 86.208 1.00 31.40 336 ILE A CA 1
ATOM 2337 C C . ILE A 1 339 ? 136.651 -27.645 86.767 1.00 34.36 336 ILE A C 1
ATOM 2338 O O . ILE A 1 339 ? 136.272 -26.889 87.671 1.00 35.60 336 ILE A O 1
ATOM 2343 N N . ALA A 1 340 ? 135.870 -28.571 86.224 1.00 34.23 337 ALA A N 1
ATOM 2344 C CA . ALA A 1 340 ? 134.471 -28.703 86.611 1.00 34.84 337 ALA A CA 1
ATOM 2345 C C . ALA A 1 340 ? 133.959 -30.058 86.131 1.00 37.03 337 ALA A C 1
ATOM 2346 O O . ALA A 1 340 ? 134.699 -30.856 85.545 1.00 39.95 337 ALA A O 1
ATOM 2348 N N . ASP A 1 341 ? 132.688 -30.329 86.415 1.00 40.98 338 ASP A N 1
ATOM 2349 C CA . ASP A 1 341 ? 132.018 -31.536 85.951 1.00 36.90 338 ASP A CA 1
ATOM 2350 C C . ASP A 1 341 ? 130.569 -31.167 85.669 1.00 39.50 338 ASP A C 1
ATOM 2351 O O . ASP A 1 341 ? 130.142 -30.040 85.938 1.00 38.53 338 ASP A O 1
ATOM 2356 N N . SER A 1 342 ? 129.808 -32.133 85.131 1.00 38.51 339 SER A N 1
ATOM 2357 C CA . SER A 1 342 ? 128.433 -31.871 84.717 1.00 40.83 339 SER A CA 1
ATOM 2358 C C . SER A 1 342 ? 127.579 -31.320 85.850 1.00 42.50 339 SER A C 1
ATOM 2359 O O . SER A 1 342 ? 126.543 -30.706 85.575 1.00 39.97 339 SER A O 1
ATOM 2362 N N . GLY A 1 343 ? 127.978 -31.538 87.114 1.00 37.78 340 GLY A N 1
ATOM 2363 C CA . GLY A 1 343 ? 127.202 -31.072 88.247 1.00 39.07 340 GLY A CA 1
ATOM 2364 C C . GLY A 1 343 ? 127.360 -29.608 88.591 1.00 39.75 340 GLY A C 1
ATOM 2365 O O . GLY A 1 343 ? 126.579 -29.091 89.397 1.00 44.74 340 GLY A O 1
ATOM 2366 N N . ALA A 1 344 ? 128.340 -28.931 88.008 1.00 36.87 341 ALA A N 1
ATOM 2367 C CA . ALA A 1 344 ? 128.612 -27.530 88.295 1.00 39.93 341 ALA A CA 1
ATOM 2368 C C . ALA A 1 344 ? 127.759 -26.629 87.408 1.00 36.38 341 ALA A C 1
ATOM 2369 O O . ALA A 1 344 ? 127.195 -27.059 86.405 1.00 41.51 341 ALA A O 1
ATOM 2371 N N . THR A 1 345 ? 127.662 -25.361 87.792 1.00 35.19 342 THR A N 1
ATOM 2372 C CA . THR A 1 345 ? 126.992 -24.337 86.995 1.00 37.92 342 THR A CA 1
ATOM 2373 C C . THR A 1 345 ? 127.978 -23.205 86.755 1.00 42.26 342 THR A C 1
ATOM 2374 O O . THR A 1 345 ? 128.392 -22.520 87.700 1.00 40.65 342 THR A O 1
ATOM 2378 N N . VAL A 1 346 ? 128.354 -23.020 85.493 1.00 42.53 343 VAL A N 1
ATOM 2379 C CA . VAL A 1 346 ? 129.329 -22.020 85.086 1.00 38.66 343 VAL A CA 1
ATOM 2380 C C . VAL A 1 346 ? 128.802 -21.348 83.830 1.00 42.58 343 VAL A C 1
ATOM 2381 O O . VAL A 1 346 ? 128.207 -22.005 82.967 1.00 41.45 343 VAL A O 1
ATOM 2385 N N . GLU A 1 347 ? 128.998 -20.037 83.730 1.00 41.92 344 GLU A N 1
ATOM 2386 C CA . GLU A 1 347 ? 128.725 -19.368 82.469 1.00 46.62 344 GLU A CA 1
ATOM 2387 C C . GLU A 1 347 ? 129.708 -18.218 82.316 1.00 47.20 344 GLU A C 1
ATOM 2388 O O . GLU A 1 347 ? 130.017 -17.519 83.286 1.00 45.19 344 GLU A O 1
ATOM 2394 N N . GLY A 1 348 ? 130.190 -18.041 81.087 1.00 43.50 345 GLY A N 1
ATOM 2395 C CA . GLY A 1 348 ? 131.003 -16.907 80.713 1.00 40.96 345 GLY A CA 1
ATOM 2396 C C . GLY A 1 348 ? 131.498 -17.014 79.284 1.00 43.43 345 GLY A C 1
ATOM 2397 O O . GLY A 1 348 ? 130.803 -17.526 78.397 1.00 44.40 345 GLY A O 1
ATOM 2398 N N . THR A 1 349 ? 132.711 -16.538 79.053 1.00 43.61 346 THR A N 1
ATOM 2399 C CA . THR A 1 349 ? 133.310 -16.517 77.729 1.00 44.48 346 THR A CA 1
ATOM 2400 C C . THR A 1 349 ? 134.730 -17.044 77.831 1.00 38.25 346 THR A C 1
ATOM 2401 O O . THR A 1 349 ? 135.431 -16.768 78.802 1.00 39.96 346 THR A O 1
ATOM 2405 N N . ASN A 1 350 ? 135.145 -17.812 76.843 1.00 43.87 347 ASN A N 1
ATOM 2406 C CA . ASN A 1 350 ? 136.532 -18.223 76.730 1.00 41.32 347 ASN A CA 1
ATOM 2407 C C . ASN A 1 350 ? 137.033 -17.751 75.365 1.00 42.80 347 ASN A C 1
ATOM 2408 O O . ASN A 1 350 ? 136.372 -16.957 74.691 1.00 42.69 347 ASN A O 1
ATOM 2413 N N . ALA A 1 351 ? 138.206 -18.251 74.959 1.00 44.42 348 ALA A N 1
ATOM 2414 C CA . ALA A 1 351 ? 138.857 -17.726 73.761 1.00 42.02 348 ALA A CA 1
ATOM 2415 C C . ALA A 1 351 ? 138.031 -18.004 72.518 1.00 49.61 348 ALA A C 1
ATOM 2416 O O . ALA A 1 351 ? 137.938 -17.153 71.628 1.00 54.84 348 ALA A O 1
ATOM 2418 N N . SER A 1 352 ? 137.409 -19.179 72.441 1.00 47.79 349 SER A N 1
ATOM 2419 C CA . SER A 1 352 ? 136.584 -19.502 71.285 1.00 49.94 349 SER A CA 1
ATOM 2420 C C . SER A 1 352 ? 135.158 -18.954 71.369 1.00 50.52 349 SER A C 1
ATOM 2421 O O . SER A 1 352 ? 134.421 -19.064 70.390 1.00 53.60 349 SER A O 1
ATOM 2424 N N . GLY A 1 353 ? 134.746 -18.362 72.490 1.00 49.98 350 GLY A N 1
ATOM 2425 C CA . GLY A 1 353 ? 133.425 -17.758 72.556 1.00 44.22 350 GLY A CA 1
ATOM 2426 C C . GLY A 1 353 ? 132.651 -18.070 73.823 1.00 43.00 350 GLY A C 1
ATOM 2427 O O . GLY A 1 353 ? 133.260 -18.352 74.859 1.00 41.36 350 GLY A O 1
ATOM 2428 N N . LYS A 1 354 ? 131.314 -18.041 73.750 1.00 38.97 351 LYS A N 1
ATOM 2429 C CA . LYS A 1 354 ? 130.477 -18.248 74.927 1.00 41.14 351 LYS A CA 1
ATOM 2430 C C . LYS A 1 354 ? 130.460 -19.709 75.330 1.00 39.97 351 LYS A C 1
ATOM 2431 O O . LYS A 1 354 ? 130.524 -20.596 74.481 1.00 41.70 351 LYS A O 1
ATOM 2437 N N . PHE A 1 355 ? 130.403 -19.952 76.642 1.00 39.81 352 PHE A N 1
ATOM 2438 C CA . PHE A 1 355 ? 130.369 -21.301 77.189 1.00 36.42 352 PHE A CA 1
ATOM 2439 C C . PHE A 1 355 ? 129.497 -21.310 78.438 1.00 38.80 352 PHE A C 1
ATOM 2440 O O . PHE A 1 355 ? 129.290 -20.279 79.087 1.00 39.34 352 PHE A O 1
ATOM 2448 N N . SER A 1 356 ? 128.998 -22.496 78.777 1.00 33.26 353 SER A N 1
ATOM 2449 C CA . SER A 1 356 ? 128.157 -22.659 79.948 1.00 36.10 353 SER A CA 1
ATOM 2450 C C . SER A 1 356 ? 128.147 -24.125 80.337 1.00 39.83 353 SER A C 1
ATOM 2451 O O . SER A 1 356 ? 128.287 -25.010 79.486 1.00 37.10 353 SER A O 1
ATOM 2454 N N . ILE A 1 357 ? 128.003 -24.359 81.640 1.00 38.13 354 ILE A N 1
ATOM 2455 C CA . ILE A 1 357 ? 127.716 -25.673 82.199 1.00 38.58 354 ILE A CA 1
ATOM 2456 C C . ILE A 1 357 ? 126.445 -25.526 83.020 1.00 38.29 354 ILE A C 1
ATOM 2457 O O . ILE A 1 357 ? 126.386 -24.681 83.926 1.00 38.80 354 ILE A O 1
ATOM 2462 N N . ASP A 1 358 ? 125.423 -26.317 82.696 1.00 37.87 355 ASP A N 1
ATOM 2463 C CA . ASP A 1 358 ? 124.176 -26.305 83.454 1.00 37.29 355 ASP A CA 1
ATOM 2464 C C . ASP A 1 358 ? 124.144 -27.536 84.348 1.00 41.49 355 ASP A C 1
ATOM 2465 O O . ASP A 1 358 ? 123.949 -28.660 83.866 1.00 37.63 355 ASP A O 1
ATOM 2470 N N . GLY A 1 359 ? 124.300 -27.307 85.657 1.00 40.00 356 GLY A N 1
ATOM 2471 C CA . GLY A 1 359 ? 124.421 -28.407 86.594 1.00 40.45 356 GLY A CA 1
ATOM 2472 C C . GLY A 1 359 ? 123.145 -29.197 86.788 1.00 41.75 356 GLY A C 1
ATOM 2473 O O . GLY A 1 359 ? 123.199 -30.380 87.135 1.00 47.95 356 GLY A O 1
ATOM 2474 N N . ILE A 1 360 ? 121.988 -28.572 86.560 1.00 42.68 357 ILE A N 1
ATOM 2475 C CA . ILE A 1 360 ? 120.717 -29.282 86.706 1.00 45.53 357 ILE A CA 1
ATOM 2476 C C . ILE A 1 360 ? 120.475 -30.206 85.522 1.00 42.83 357 ILE A C 1
ATOM 2477 O O . ILE A 1 360 ? 120.208 -31.400 85.689 1.00 47.56 357 ILE A O 1
ATOM 2482 N N . SER A 1 361 ? 120.535 -29.658 84.310 1.00 42.17 358 SER A N 1
ATOM 2483 C CA . SER A 1 361 ? 120.337 -30.434 83.095 1.00 39.33 358 SER A CA 1
ATOM 2484 C C . SER A 1 361 ? 121.550 -31.294 82.715 1.00 42.68 358 SER A C 1
ATOM 2485 O O . SER A 1 361 ? 121.396 -32.238 81.937 1.00 42.94 358 SER A O 1
ATOM 2488 N N . GLY A 1 362 ? 122.748 -30.999 83.226 1.00 37.72 359 GLY A N 1
ATOM 2489 C CA . GLY A 1 362 ? 123.888 -31.833 82.900 1.00 35.37 359 GLY A CA 1
ATOM 2490 C C . GLY A 1 362 ? 124.482 -31.556 81.531 1.00 38.04 359 GLY A C 1
ATOM 2491 O O . GLY A 1 362 ? 125.117 -32.431 80.939 1.00 34.77 359 GLY A O 1
ATOM 2492 N N . GLN A 1 363 ? 124.302 -30.354 81.012 1.00 34.44 360 GLN A N 1
ATOM 2493 C CA . GLN A 1 363 ? 124.742 -30.014 79.681 1.00 34.71 360 GLN A CA 1
ATOM 2494 C C . GLN A 1 363 ? 125.780 -28.909 79.738 1.00 37.20 360 GLN A C 1
ATOM 2495 O O . GLN A 1 363 ? 125.585 -27.889 80.407 1.00 37.18 360 GLN A O 1
ATOM 2501 N N . ALA A 1 364 ? 126.889 -29.139 79.055 1.00 37.32 361 ALA A N 1
ATOM 2502 C CA . ALA A 1 364 ? 127.940 -28.160 78.864 1.00 35.20 361 ALA A CA 1
ATOM 2503 C C . ALA A 1 364 ? 128.025 -27.827 77.383 1.00 37.08 361 ALA A C 1
ATOM 2504 O O . ALA A 1 364 ? 127.777 -28.681 76.524 1.00 35.29 361 ALA A O 1
ATOM 2506 N N . SER A 1 365 ? 128.379 -26.583 77.089 1.00 36.90 362 SER A N 1
ATOM 2507 C CA . SER A 1 365 ? 128.447 -26.142 75.705 1.00 32.34 362 SER A CA 1
ATOM 2508 C C . SER A 1 365 ? 129.581 -25.140 75.558 1.00 34.84 362 SER A C 1
ATOM 2509 O O . SER A 1 365 ? 129.713 -24.243 76.398 1.00 34.67 362 SER A O 1
ATOM 2512 N N . GLY A 1 366 ? 130.403 -25.317 74.513 1.00 30.52 363 GLY A N 1
ATOM 2513 C CA . GLY A 1 366 ? 131.479 -24.399 74.168 1.00 31.01 363 GLY A CA 1
ATOM 2514 C C . GLY A 1 366 ? 132.701 -24.388 75.080 1.00 34.92 363 GLY A C 1
ATOM 2515 O O . GLY A 1 366 ? 133.492 -23.443 75.021 1.00 35.27 363 GLY A O 1
ATOM 2516 N N . LEU A 1 367 ? 132.879 -25.407 75.918 1.00 33.87 364 LEU A N 1
ATOM 2517 C CA . LEU A 1 367 ? 134.048 -25.491 76.792 1.00 34.60 364 LEU A CA 1
ATOM 2518 C C . LEU A 1 367 ? 135.367 -25.430 76.021 1.00 36.68 364 LEU A C 1
ATOM 2519 O O . LEU A 1 367 ? 135.495 -25.964 74.913 1.00 38.74 364 LEU A O 1
ATOM 2524 N N . LEU A 1 368 ? 136.351 -24.759 76.619 1.00 35.95 365 LEU A N 1
ATOM 2525 C CA . LEU A 1 368 ? 137.740 -24.767 76.172 1.00 34.25 365 LEU A CA 1
ATOM 2526 C C . LEU A 1 368 ? 138.555 -25.280 77.356 1.00 38.62 365 LEU A C 1
ATOM 2527 O O . LEU A 1 368 ? 138.624 -24.612 78.394 1.00 39.07 365 LEU A O 1
ATOM 2532 N N . LEU A 1 369 ? 139.118 -26.490 77.228 1.00 35.11 366 LEU A N 1
ATOM 2533 C CA . LEU A 1 369 ? 139.886 -27.129 78.293 1.00 34.80 366 LEU A CA 1
ATOM 2534 C C . LEU A 1 369 ? 141.351 -27.156 77.880 1.00 40.10 366 LEU A C 1
ATOM 2535 O O . LEU A 1 369 ? 141.729 -27.847 76.925 1.00 39.64 366 LEU A O 1
ATOM 2540 N N . GLU A 1 370 ? 142.172 -26.397 78.595 1.00 37.98 367 GLU A N 1
ATOM 2541 C CA . GLU A 1 370 ? 143.581 -26.325 78.273 1.00 42.02 367 GLU A CA 1
ATOM 2542 C C . GLU A 1 370 ? 144.357 -25.997 79.537 1.00 43.73 367 GLU A C 1
ATOM 2543 O O . GLU A 1 370 ? 143.793 -25.534 80.540 1.00 36.75 367 GLU A O 1
ATOM 2549 N N . ASN A 1 371 ? 145.661 -26.293 79.482 1.00 41.98 368 ASN A N 1
ATOM 2550 C CA . ASN A 1 371 ? 146.624 -25.784 80.456 1.00 45.80 368 ASN A CA 1
ATOM 2551 C C . ASN A 1 371 ? 146.266 -26.213 81.881 1.00 45.12 368 ASN A C 1
ATOM 2552 O O . ASN A 1 371 ? 146.317 -25.416 82.823 1.00 43.53 368 ASN A O 1
ATOM 2557 N N . GLY A 1 372 ? 145.889 -27.484 82.036 1.00 39.12 369 GLY A N 1
ATOM 2558 C CA . GLY A 1 372 ? 145.402 -28.011 83.290 1.00 38.67 369 GLY A CA 1
ATOM 2559 C C . GLY A 1 372 ? 143.891 -28.048 83.426 1.00 40.81 369 GLY A C 1
ATOM 2560 O O . GLY A 1 372 ? 143.380 -28.713 84.343 1.00 38.14 369 GLY A O 1
ATOM 2561 N N . GLY A 1 373 ? 143.160 -27.355 82.554 1.00 41.04 370 GLY A N 1
ATOM 2562 C CA . GLY A 1 373 ? 141.710 -27.432 82.595 1.00 38.85 370 GLY A CA 1
ATOM 2563 C C . GLY A 1 373 ? 141.211 -28.834 82.299 1.00 39.01 370 GLY A C 1
ATOM 2564 O O . GLY A 1 373 ? 141.869 -29.631 81.607 1.00 35.50 370 GLY A O 1
ATOM 2565 N N . SER A 1 374 ? 140.025 -29.139 82.826 1.00 31.57 371 SER A N 1
ATOM 2566 C CA . SER A 1 374 ? 139.526 -30.487 82.643 1.00 36.16 371 SER A CA 1
ATOM 2567 C C . SER A 1 374 ? 138.056 -30.558 83.029 1.00 38.50 371 SER A C 1
ATOM 2568 O O . SER A 1 374 ? 137.585 -29.832 83.912 1.00 38.03 371 SER A O 1
ATOM 2571 N N . PHE A 1 375 ? 137.345 -31.453 82.355 1.00 37.11 372 PHE A N 1
ATOM 2572 C CA . PHE A 1 375 ? 135.910 -31.578 82.506 1.00 36.14 372 PHE A CA 1
ATOM 2573 C C . PHE A 1 375 ? 135.547 -33.052 82.490 1.00 37.72 372 PHE A C 1
ATOM 2574 O O . PHE A 1 375 ? 136.112 -33.825 81.707 1.00 38.16 372 PHE A O 1
ATOM 2582 N N . THR A 1 376 ? 134.626 -33.440 83.368 1.00 32.04 373 THR A N 1
ATOM 2583 C CA . THR A 1 376 ? 134.112 -34.799 83.416 1.00 35.26 373 THR A CA 1
ATOM 2584 C C . THR A 1 376 ? 132.620 -34.768 83.114 1.00 38.57 373 THR A C 1
ATOM 2585 O O . THR A 1 376 ? 131.881 -33.988 83.729 1.00 36.11 373 THR A O 1
ATOM 2589 N N . VAL A 1 377 ? 132.195 -35.578 82.137 1.00 33.82 374 VAL A N 1
ATOM 2590 C CA . VAL A 1 377 ? 130.788 -35.721 81.777 1.00 33.29 374 VAL A CA 1
ATOM 2591 C C . VAL A 1 377 ? 130.236 -36.911 82.544 1.00 35.95 374 VAL A C 1
ATOM 2592 O O . VAL A 1 377 ? 130.677 -38.047 82.335 1.00 37.57 374 VAL A O 1
ATOM 2596 N N . ASN A 1 378 ? 129.266 -36.664 83.418 1.00 34.42 375 ASN A N 1
ATOM 2597 C CA . ASN A 1 378 ? 128.683 -37.754 84.181 1.00 37.51 375 ASN A CA 1
ATOM 2598 C C . ASN A 1 378 ? 127.584 -38.445 83.374 1.00 38.21 375 ASN A C 1
ATOM 2599 O O . ASN A 1 378 ? 127.111 -37.938 82.355 1.00 38.49 375 ASN A O 1
ATOM 2604 N N . ALA A 1 379 ? 127.188 -39.623 83.850 1.00 37.82 376 ALA A N 1
ATOM 2605 C CA . ALA A 1 379 ? 126.075 -40.366 83.271 1.00 39.86 376 ALA A CA 1
ATOM 2606 C C . ALA A 1 379 ? 124.878 -39.456 83.005 1.00 41.94 376 ALA A C 1
ATOM 2607 O O . ALA A 1 379 ? 124.477 -38.664 83.864 1.00 39.79 376 ALA A O 1
ATOM 2609 N N . GLY A 1 380 ? 124.311 -39.580 81.801 1.00 43.42 377 GLY A N 1
ATOM 2610 C CA . GLY A 1 380 ? 123.203 -38.751 81.357 1.00 40.14 377 GLY A CA 1
ATOM 2611 C C . GLY A 1 380 ? 123.589 -37.336 81.016 1.00 38.51 377 GLY A C 1
ATOM 2612 O O . GLY A 1 380 ? 122.714 -36.508 80.770 1.00 41.14 377 GLY A O 1
ATOM 2613 N N . GLY A 1 381 ? 124.875 -37.024 81.023 1.00 39.07 378 GLY A N 1
ATOM 2614 C CA . GLY A 1 381 ? 125.335 -35.684 80.764 1.00 37.30 378 GLY A CA 1
ATOM 2615 C C . GLY A 1 381 ? 125.784 -35.530 79.325 1.00 37.61 378 GLY A C 1
ATOM 2616 O O . GLY A 1 381 ? 125.905 -36.495 78.567 1.00 36.53 378 GLY A O 1
ATOM 2617 N N . LEU A 1 382 ? 126.053 -34.280 78.965 1.00 35.09 379 LEU A N 1
ATOM 2618 C CA . LEU A 1 382 ? 126.378 -33.927 77.595 1.00 36.66 379 LEU A CA 1
ATOM 2619 C C . LEU A 1 382 ? 127.421 -32.824 77.598 1.00 34.81 379 LEU A C 1
ATOM 2620 O O . LEU A 1 382 ? 127.294 -31.857 78.352 1.00 37.00 379 LEU A O 1
ATOM 2625 N N . ALA A 1 383 ? 128.453 -32.985 76.776 1.00 31.95 380 ALA A N 1
ATOM 2626 C CA . ALA A 1 383 ? 129.373 -31.909 76.426 1.00 33.77 380 ALA A CA 1
ATOM 2627 C C . ALA A 1 383 ? 129.224 -31.623 74.937 1.00 35.50 380 ALA A C 1
ATOM 2628 O O . ALA A 1 383 ? 129.461 -32.508 74.107 1.00 35.64 380 ALA A O 1
ATOM 2630 N N . SER A 1 384 ? 128.820 -30.404 74.596 1.00 33.26 381 SER A N 1
ATOM 2631 C CA . SER A 1 384 ? 128.622 -30.010 73.207 1.00 34.57 381 SER A CA 1
ATOM 2632 C C . SER A 1 384 ? 129.653 -28.968 72.831 1.00 35.56 381 SER A C 1
ATOM 2633 O O . SER A 1 384 ? 129.874 -28.020 73.592 1.00 35.21 381 SER A O 1
ATOM 2636 N N . ASN A 1 385 ? 130.274 -29.152 71.655 1.00 36.95 382 ASN A N 1
ATOM 2637 C CA . ASN A 1 385 ? 131.208 -28.179 71.083 1.00 35.62 382 ASN A CA 1
ATOM 2638 C C . ASN A 1 385 ? 132.379 -27.893 72.020 1.00 35.53 382 ASN A C 1
ATOM 2639 O O . ASN A 1 385 ? 132.722 -26.740 72.279 1.00 37.74 382 ASN A O 1
ATOM 2644 N N . THR A 1 386 ? 132.987 -28.965 72.532 1.00 36.59 383 THR A N 1
ATOM 2645 C CA . THR A 1 386 ? 134.135 -28.873 73.423 1.00 36.44 383 THR A CA 1
ATOM 2646 C C . THR A 1 386 ? 135.429 -28.795 72.627 1.00 37.22 383 THR A C 1
ATOM 2647 O O . THR A 1 386 ? 135.632 -29.544 71.666 1.00 37.55 383 THR A O 1
ATOM 2651 N N . THR A 1 387 ? 136.302 -27.883 73.033 1.00 35.86 384 THR A N 1
ATOM 2652 C CA . THR A 1 387 ? 137.645 -27.776 72.484 1.00 36.35 384 THR A CA 1
ATOM 2653 C C . THR A 1 387 ? 138.631 -28.136 73.589 1.00 42.21 384 THR A C 1
ATOM 2654 O O . THR A 1 387 ? 138.650 -27.499 74.653 1.00 38.68 384 THR A O 1
ATOM 2658 N N . VAL A 1 388 ? 139.418 -29.180 73.354 1.00 42.84 385 VAL A N 1
ATOM 2659 C CA . VAL A 1 388 ? 140.431 -29.637 74.295 1.00 36.79 385 VAL A CA 1
ATOM 2660 C C . VAL A 1 388 ? 141.776 -29.283 73.692 1.00 40.74 385 VAL A C 1
ATOM 2661 O O . VAL A 1 388 ? 142.122 -29.762 72.601 1.00 39.29 385 VAL A O 1
ATOM 2665 N N . GLY A 1 389 ? 142.521 -28.427 74.381 1.00 42.24 386 GLY A N 1
ATOM 2666 C CA . GLY A 1 389 ? 143.812 -27.966 73.919 1.00 43.43 386 GLY A CA 1
ATOM 2667 C C . GLY A 1 389 ? 144.947 -28.627 74.673 1.00 42.24 386 GLY A C 1
ATOM 2668 O O . GLY A 1 389 ? 144.765 -29.637 75.360 1.00 43.73 386 GLY A O 1
ATOM 2669 N N . HIS A 1 390 ? 146.136 -28.043 74.533 1.00 46.59 387 HIS A N 1
ATOM 2670 C CA . HIS A 1 390 ? 147.343 -28.526 75.203 1.00 47.41 387 HIS A CA 1
ATOM 2671 C C . HIS A 1 390 ? 147.107 -28.623 76.704 1.00 46.09 387 HIS A C 1
ATOM 2672 O O . HIS A 1 390 ? 146.674 -27.655 77.333 1.00 45.35 387 HIS A O 1
ATOM 2679 N N . ARG A 1 391 ? 147.350 -29.808 77.269 1.00 41.78 388 ARG A N 1
ATOM 2680 C CA . ARG A 1 391 ? 147.203 -30.080 78.695 1.00 43.29 388 ARG A CA 1
ATOM 2681 C C . ARG A 1 391 ? 145.752 -29.969 79.166 1.00 46.30 388 ARG A C 1
ATOM 2682 O O . ARG A 1 391 ? 145.494 -29.725 80.353 1.00 39.06 388 ARG A O 1
ATOM 2690 N N . GLY A 1 392 ? 144.791 -30.151 78.265 1.00 44.26 389 GLY A N 1
ATOM 2691 C CA . GLY A 1 392 ? 143.401 -30.289 78.641 1.00 38.41 389 GLY A CA 1
ATOM 2692 C C . GLY A 1 392 ? 142.980 -31.747 78.630 1.00 36.94 389 GLY A C 1
ATOM 2693 O O . GLY A 1 392 ? 143.534 -32.557 77.892 1.00 36.79 389 GLY A O 1
ATOM 2694 N N . THR A 1 393 ? 141.981 -32.071 79.457 1.00 33.64 390 THR A N 1
ATOM 2695 C CA . THR A 1 393 ? 141.465 -33.427 79.573 1.00 33.64 390 THR A CA 1
ATOM 2696 C C . THR A 1 393 ? 139.940 -33.382 79.567 1.00 39.96 390 THR A C 1
ATOM 2697 O O . THR A 1 393 ? 139.329 -32.614 80.319 1.00 37.94 390 THR A O 1
ATOM 2701 N N . LEU A 1 394 ? 139.328 -34.187 78.710 1.00 33.41 391 LEU A N 1
ATOM 2702 C CA . LEU A 1 394 ? 137.887 -34.382 78.713 1.00 34.83 391 LEU A CA 1
ATOM 2703 C C . LEU A 1 394 ? 137.648 -35.843 79.060 1.00 35.64 391 LEU A C 1
ATOM 2704 O O . LEU A 1 394 ? 138.134 -36.733 78.359 1.00 38.92 391 LEU A O 1
ATOM 2709 N N . THR A 1 395 ? 136.957 -36.091 80.164 1.00 34.51 392 THR A N 1
ATOM 2710 C CA . THR A 1 395 ? 136.716 -37.439 80.658 1.00 36.31 392 THR A CA 1
ATOM 2711 C C . THR A 1 395 ? 135.230 -37.715 80.578 1.00 34.64 392 THR A C 1
ATOM 2712 O O . THR A 1 395 ? 134.424 -36.874 80.983 1.00 33.72 392 THR A O 1
ATOM 2716 N N . LEU A 1 396 ? 134.865 -38.881 80.054 1.00 38.07 393 LEU A N 1
ATOM 2717 C CA . LEU A 1 396 ? 133.464 -39.271 79.980 1.00 36.08 393 LEU A CA 1
ATOM 2718 C C . LEU A 1 396 ? 133.254 -40.522 80.811 1.00 37.18 393 LEU A C 1
ATOM 2719 O O . LEU A 1 396 ? 133.848 -41.568 80.531 1.00 39.64 393 LEU A O 1
ATOM 2724 N N . ALA A 1 397 ? 132.403 -40.408 81.824 1.00 35.58 394 ALA A N 1
ATOM 2725 C CA . ALA A 1 397 ? 131.933 -41.572 82.543 1.00 40.79 394 ALA A CA 1
ATOM 2726 C C . ALA A 1 397 ? 131.005 -42.382 81.649 1.00 42.63 394 ALA A C 1
ATOM 2727 O O . ALA A 1 397 ? 130.479 -41.887 80.646 1.00 41.98 394 ALA A O 1
ATOM 2729 N N . ALA A 1 398 ? 130.813 -43.644 82.018 1.00 44.04 395 ALA A N 1
ATOM 2730 C CA . ALA A 1 398 ? 129.800 -44.451 81.358 1.00 45.68 395 ALA A CA 1
ATOM 2731 C C . ALA A 1 398 ? 128.479 -43.697 81.365 1.00 42.92 395 ALA A C 1
ATOM 2732 O O . ALA A 1 398 ? 128.094 -43.107 82.378 1.00 44.82 395 ALA A O 1
ATOM 2734 N N . GLY A 1 399 ? 127.817 -43.663 80.212 1.00 46.45 396 GLY A N 1
ATOM 2735 C CA . GLY A 1 399 ? 126.587 -42.916 80.094 1.00 43.03 396 GLY A CA 1
ATOM 2736 C C . GLY A 1 399 ? 126.751 -41.439 79.815 1.00 40.90 396 GLY A C 1
ATOM 2737 O O . GLY A 1 399 ? 125.743 -40.723 79.798 1.00 41.95 396 GLY A O 1
ATOM 2738 N N . GLY A 1 400 ? 127.976 -40.951 79.613 1.00 39.67 397 GLY A N 1
ATOM 2739 C CA . GLY A 1 400 ? 128.186 -39.563 79.224 1.00 40.35 397 GLY A CA 1
ATOM 2740 C C . GLY A 1 400 ? 128.246 -39.419 77.706 1.00 39.14 397 GLY A C 1
ATOM 2741 O O . GLY A 1 400 ? 128.585 -40.356 77.000 1.00 38.97 397 GLY A O 1
ATOM 2742 N N . SER A 1 401 ? 127.923 -38.224 77.204 1.00 34.46 398 SER A N 1
ATOM 2743 C CA . SER A 1 401 ? 127.670 -38.044 75.781 1.00 35.19 398 SER A CA 1
ATOM 2744 C C . SER A 1 401 ? 128.368 -36.801 75.243 1.00 34.78 398 SER A C 1
ATOM 2745 O O . SER A 1 401 ? 128.630 -35.841 75.973 1.00 34.34 398 SER A O 1
ATOM 2748 N N . LEU A 1 402 ? 128.616 -36.827 73.931 1.00 32.61 399 LEU A N 1
ATOM 2749 C CA . LEU A 1 402 ? 129.233 -35.743 73.175 1.00 32.02 399 LEU A CA 1
ATOM 2750 C C . LEU A 1 402 ? 128.300 -35.272 72.062 1.00 35.44 399 LEU A C 1
ATOM 2751 O O . LEU A 1 402 ? 127.562 -36.066 71.465 1.00 33.47 399 LEU A O 1
ATOM 2756 N N . SER A 1 403 ? 128.362 -33.984 71.738 1.00 32.95 400 SER A N 1
ATOM 2757 C CA . SER A 1 403 ? 127.618 -33.513 70.581 1.00 35.22 400 SER A CA 1
ATOM 2758 C C . SER A 1 403 ? 128.338 -32.327 69.952 1.00 38.11 400 SER A C 1
ATOM 2759 O O . SER A 1 403 ? 129.250 -31.744 70.547 1.00 36.93 400 SER A O 1
ATOM 2762 N N . GLY A 1 404 ? 127.907 -31.976 68.731 1.00 35.31 401 GLY A N 1
ATOM 2763 C CA . GLY A 1 404 ? 128.542 -30.956 67.913 1.00 31.11 401 GLY A CA 1
ATOM 2764 C C . GLY A 1 404 ? 129.981 -31.326 67.587 1.00 36.79 401 GLY A C 1
ATOM 2765 O O . GLY A 1 404 ? 130.347 -32.493 67.431 1.00 38.96 401 GLY A O 1
ATOM 2766 N N . ARG A 1 405 ? 130.825 -30.316 67.509 1.00 35.07 402 ARG A N 1
ATOM 2767 C CA . ARG A 1 405 ? 132.233 -30.510 67.204 1.00 37.82 402 ARG A CA 1
ATOM 2768 C C . ARG A 1 405 ? 133.001 -30.736 68.503 1.00 38.29 402 ARG A C 1
ATOM 2769 O O . ARG A 1 405 ? 133.130 -29.816 69.313 1.00 39.47 402 ARG A O 1
ATOM 2777 N N . THR A 1 406 ? 133.538 -31.934 68.697 1.00 37.90 403 THR A N 1
ATOM 2778 C CA . THR A 1 406 ? 134.490 -32.192 69.774 1.00 34.06 403 THR A CA 1
ATOM 2779 C C . THR A 1 406 ? 135.883 -32.144 69.161 1.00 38.06 403 THR A C 1
ATOM 2780 O O . THR A 1 406 ? 136.254 -33.028 68.377 1.00 39.33 403 THR A O 1
ATOM 2784 N N . GLN A 1 407 ? 136.644 -31.109 69.485 1.00 35.22 404 GLN A N 1
ATOM 2785 C CA . GLN A 1 407 ? 137.951 -30.934 68.881 1.00 38.83 404 GLN A CA 1
ATOM 2786 C C . GLN A 1 407 ? 139.073 -31.161 69.887 1.00 39.39 404 GLN A C 1
ATOM 2787 O O . GLN A 1 407 ? 139.095 -30.559 70.973 1.00 39.47 404 GLN A O 1
ATOM 2793 N N . LEU A 1 408 ? 140.002 -32.033 69.510 1.00 39.41 405 LEU A N 1
ATOM 2794 C CA . LEU A 1 408 ? 141.179 -32.365 70.302 1.00 41.40 405 LEU A CA 1
ATOM 2795 C C . LEU A 1 408 ? 142.412 -31.865 69.574 1.00 41.18 405 LEU A C 1
ATOM 2796 O O . LEU A 1 408 ? 142.737 -32.350 68.484 1.00 43.46 405 LEU A O 1
ATOM 2801 N N . SER A 1 409 ? 143.092 -30.902 70.172 1.00 40.06 406 SER A N 1
ATOM 2802 C CA . SER A 1 409 ? 144.346 -30.442 69.616 1.00 40.34 406 SER A CA 1
ATOM 2803 C C . SER A 1 409 ? 145.464 -31.401 70.016 1.00 42.95 406 SER A C 1
ATOM 2804 O O . SER A 1 409 ? 145.256 -32.377 70.744 1.00 44.41 406 SER A O 1
ATOM 2807 N N . LYS A 1 410 ? 146.671 -31.113 69.539 1.00 44.57 407 LYS A N 1
ATOM 2808 C CA . LYS A 1 410 ? 147.831 -31.891 69.944 1.00 48.22 407 LYS A CA 1
ATOM 2809 C C . LYS A 1 410 ? 148.073 -31.691 71.439 1.00 49.29 407 LYS A C 1
ATOM 2810 O O . LYS A 1 410 ? 147.865 -30.601 71.981 1.00 51.09 407 LYS A O 1
ATOM 2816 N N . GLY A 1 411 ? 148.450 -32.764 72.123 1.00 48.47 408 GLY A N 1
ATOM 2817 C CA . GLY A 1 411 ? 148.634 -32.672 73.557 1.00 45.05 408 GLY A CA 1
ATOM 2818 C C . GLY A 1 411 ? 147.359 -32.645 74.358 1.00 46.50 408 GLY A C 1
ATOM 2819 O O . GLY A 1 411 ? 147.408 -32.358 75.561 1.00 49.74 408 GLY A O 1
ATOM 2820 N N . ALA A 1 412 ? 146.221 -32.936 73.737 1.00 44.65 409 ALA A N 1
ATOM 2821 C CA . ALA A 1 412 ? 144.932 -32.989 74.413 1.00 42.23 409 ALA A CA 1
ATOM 2822 C C . ALA A 1 412 ? 144.567 -34.438 74.713 1.00 38.52 409 ALA A C 1
ATOM 2823 O O . ALA A 1 412 ? 145.038 -35.364 74.052 1.00 37.96 409 ALA A O 1
ATOM 2825 N N . SER A 1 413 ? 143.728 -34.636 75.727 1.00 36.89 410 SER A N 1
ATOM 2826 C CA . SER A 1 413 ? 143.335 -35.986 76.122 1.00 39.73 410 SER A CA 1
ATOM 2827 C C . SER A 1 413 ? 141.830 -36.094 76.249 1.00 36.03 410 SER A C 1
ATOM 2828 O O . SER A 1 413 ? 141.182 -35.215 76.818 1.00 38.26 410 SER A O 1
ATOM 2831 N N . MET A 1 414 ? 141.290 -37.186 75.730 1.00 36.73 411 MET A N 1
ATOM 2832 C CA . MET A 1 414 ? 139.926 -37.603 75.999 1.00 37.57 411 MET A CA 1
ATOM 2833 C C . MET A 1 414 ? 139.962 -39.030 76.513 1.00 39.39 411 MET A C 1
ATOM 2834 O O . MET A 1 414 ? 140.524 -39.914 75.855 1.00 36.33 411 MET A O 1
ATOM 2839 N N . VAL A 1 415 ? 139.382 -39.239 77.693 1.00 37.81 412 VAL A N 1
ATOM 2840 C CA . VAL A 1 415 ? 139.350 -40.530 78.361 1.00 39.18 412 VAL A CA 1
ATOM 2841 C C . VAL A 1 415 ? 137.913 -41.026 78.363 1.00 39.98 412 VAL A C 1
ATOM 2842 O O . VAL A 1 415 ? 137.003 -40.305 78.796 1.00 38.90 412 VAL A O 1
ATOM 2846 N N . LEU A 1 416 ? 137.712 -42.248 77.870 1.00 40.99 413 LEU A N 1
ATOM 2847 C CA . LEU A 1 416 ? 136.394 -42.861 77.754 1.00 42.89 413 LEU A CA 1
ATOM 2848 C C . LEU A 1 416 ? 136.306 -43.991 78.764 1.00 46.56 413 LEU A C 1
ATOM 2849 O O . LEU A 1 416 ? 137.020 -44.989 78.641 1.00 45.70 413 LEU A O 1
ATOM 2854 N N . ASN A 1 417 ? 135.424 -43.844 79.746 1.00 46.55 414 ASN A N 1
ATOM 2855 C CA . ASN A 1 417 ? 135.328 -44.825 80.814 1.00 52.90 414 ASN A CA 1
ATOM 2856 C C . ASN A 1 417 ? 134.140 -45.764 80.663 1.00 52.43 414 ASN A C 1
ATOM 2857 O O . ASN A 1 417 ? 133.955 -46.638 81.510 1.00 55.18 414 ASN A O 1
ATOM 2862 N N . GLY A 1 418 ? 133.354 -45.617 79.599 1.00 46.87 415 GLY A N 1
ATOM 2863 C CA . GLY A 1 418 ? 132.367 -46.598 79.204 1.00 45.47 415 GLY A CA 1
ATOM 2864 C C . GLY A 1 418 ? 132.002 -46.351 77.760 1.00 43.03 415 GLY A C 1
ATOM 2865 O O . GLY A 1 418 ? 132.655 -45.566 77.075 1.00 43.87 415 GLY A O 1
ATOM 2866 N N . ASP A 1 419 ? 130.944 -47.022 77.295 1.00 45.08 416 ASP A N 1
ATOM 2867 C CA . ASP A 1 419 ? 130.392 -46.696 75.978 1.00 42.69 416 ASP A CA 1
ATOM 2868 C C . ASP A 1 419 ? 130.025 -45.222 75.915 1.00 41.71 416 ASP A C 1
ATOM 2869 O O . ASP A 1 419 ? 129.402 -44.681 76.832 1.00 45.71 416 ASP A O 1
ATOM 2874 N N . VAL A 1 420 ? 130.406 -44.567 74.825 1.00 43.34 417 VAL A N 1
ATOM 2875 C CA . VAL A 1 420 ? 130.176 -43.135 74.660 1.00 43.20 417 VAL A CA 1
ATOM 2876 C C . VAL A 1 420 ? 129.659 -42.885 73.252 1.00 40.63 417 VAL A C 1
ATOM 2877 O O . VAL A 1 420 ? 130.193 -43.441 72.288 1.00 41.21 417 VAL A O 1
ATOM 2881 N N . VAL A 1 421 ? 128.637 -42.043 73.128 1.00 36.26 418 VAL A N 1
ATOM 2882 C CA . VAL A 1 421 ? 128.074 -41.686 71.832 1.00 35.77 418 VAL A CA 1
ATOM 2883 C C . VAL A 1 421 ? 128.335 -40.208 71.567 1.00 36.19 418 VAL A C 1
ATOM 2884 O O . VAL A 1 421 ? 127.948 -39.342 72.366 1.00 34.18 418 VAL A O 1
ATOM 2888 N N . SER A 1 422 ? 128.966 -39.917 70.433 1.00 38.97 419 SER A N 1
ATOM 2889 C CA . SER A 1 422 ? 129.065 -38.560 69.915 1.00 36.85 419 SER A CA 1
ATOM 2890 C C . SER A 1 422 ? 128.025 -38.394 68.817 1.00 36.42 419 SER A C 1
ATOM 2891 O O . SER A 1 422 ? 128.085 -39.085 67.798 1.00 34.79 419 SER A O 1
ATOM 2894 N N . THR A 1 423 ? 127.064 -37.495 69.018 1.00 36.95 420 THR A N 1
ATOM 2895 C CA . THR A 1 423 ? 126.150 -37.194 67.929 1.00 37.26 420 THR A CA 1
ATOM 2896 C C . THR A 1 423 ? 126.689 -36.112 67.011 1.00 36.33 420 THR A C 1
ATOM 2897 O O . THR A 1 423 ? 125.913 -35.447 66.325 1.00 46.55 420 THR A O 1
ATOM 2901 N N . GLY A 1 424 ? 127.993 -35.930 66.965 1.00 40.29 421 GLY A N 1
ATOM 2902 C CA . GLY A 1 424 ? 128.565 -34.939 66.081 1.00 40.48 421 GLY A CA 1
ATOM 2903 C C . GLY A 1 424 ? 129.861 -35.411 65.467 1.00 41.56 421 GLY A C 1
ATOM 2904 O O . GLY A 1 424 ? 130.019 -36.594 65.145 1.00 42.58 421 GLY A O 1
ATOM 2905 N N . ASP A 1 425 ? 130.802 -34.489 65.319 1.00 43.50 422 ASP A N 1
ATOM 2906 C CA . ASP A 1 425 ? 132.057 -34.730 64.630 1.00 40.40 422 ASP A CA 1
ATOM 2907 C C . ASP A 1 425 ? 133.182 -34.624 65.656 1.00 42.32 422 ASP A C 1
ATOM 2908 O O . ASP A 1 425 ? 133.284 -33.619 66.373 1.00 42.23 422 ASP A O 1
ATOM 2913 N N . ILE A 1 426 ? 134.006 -35.665 65.742 1.00 39.31 423 ILE A N 1
ATOM 2914 C CA . ILE A 1 426 ? 135.191 -35.675 66.591 1.00 39.23 423 ILE A CA 1
ATOM 2915 C C . ILE A 1 426 ? 136.413 -35.401 65.721 1.00 44.74 423 ILE A C 1
ATOM 2916 O O . ILE A 1 426 ? 136.755 -36.203 64.842 1.00 43.36 423 ILE A O 1
ATOM 2921 N N . VAL A 1 427 ? 137.063 -34.267 65.955 1.00 42.82 424 VAL A N 1
ATOM 2922 C CA . VAL A 1 427 ? 138.214 -33.822 65.175 1.00 42.22 424 VAL A CA 1
ATOM 2923 C C . VAL A 1 427 ? 139.427 -34.012 66.071 1.00 43.00 424 VAL A C 1
ATOM 2924 O O . VAL A 1 427 ? 139.593 -33.282 67.055 1.00 41.76 424 VAL A O 1
ATOM 2928 N N . ASN A 1 428 ? 140.261 -35.006 65.774 1.00 38.88 425 ASN A N 1
ATOM 2929 C CA . ASN A 1 428 ? 141.226 -35.478 66.762 1.00 42.23 425 ASN A CA 1
ATOM 2930 C C . ASN A 1 428 ? 142.659 -35.301 66.270 1.00 43.24 425 ASN A C 1
ATOM 2931 O O . ASN A 1 428 ? 143.124 -36.050 65.408 1.00 44.17 425 ASN A O 1
ATOM 2936 N N . ALA A 1 429 ? 143.365 -34.338 66.851 1.00 45.66 426 ALA A N 1
ATOM 2937 C CA . ALA A 1 429 ? 144.815 -34.244 66.749 1.00 42.35 426 ALA A CA 1
ATOM 2938 C C . ALA A 1 429 ? 145.516 -34.781 67.989 1.00 42.95 426 ALA A C 1
ATOM 2939 O O . ALA A 1 429 ? 146.746 -34.815 68.022 1.00 51.56 426 ALA A O 1
ATOM 2941 N N . GLY A 1 430 ? 144.771 -35.204 69.004 1.00 44.73 427 GLY A N 1
ATOM 2942 C CA . GLY A 1 430 ? 145.362 -35.562 70.283 1.00 43.55 427 GLY A CA 1
ATOM 2943 C C . GLY A 1 430 ? 145.310 -37.048 70.563 1.00 43.83 427 GLY A C 1
ATOM 2944 O O . GLY A 1 430 ? 145.484 -37.863 69.652 1.00 46.76 427 GLY A O 1
ATOM 2945 N N . GLU A 1 431 ? 145.084 -37.421 71.820 1.00 44.43 428 GLU A N 1
ATOM 2946 C CA . GLU A 1 431 ? 144.996 -38.822 72.212 1.00 46.26 428 GLU A CA 1
ATOM 2947 C C . GLU A 1 431 ? 143.643 -39.102 72.847 1.00 43.44 428 GLU A C 1
ATOM 2948 O O . GLU A 1 431 ? 143.253 -38.439 73.815 1.00 42.15 428 GLU A O 1
ATOM 2954 N N . ILE A 1 432 ? 142.941 -40.077 72.300 1.00 43.59 429 ILE A N 1
ATOM 2955 C CA . ILE A 1 432 ? 141.746 -40.643 72.903 1.00 38.96 429 ILE A CA 1
ATOM 2956 C C . ILE A 1 432 ? 142.143 -41.983 73.503 1.00 38.52 429 ILE A C 1
ATOM 2957 O O . ILE A 1 432 ? 142.928 -42.724 72.901 1.00 38.21 429 ILE A O 1
ATOM 2962 N N . ARG A 1 433 ? 141.656 -42.285 74.712 1.00 37.70 430 ARG A N 1
ATOM 2963 C CA . ARG A 1 433 ? 141.968 -43.583 75.292 1.00 42.79 430 ARG A CA 1
ATOM 2964 C C . ARG A 1 433 ? 140.742 -44.215 75.934 1.00 44.98 430 ARG A C 1
ATOM 2965 O O . ARG A 1 433 ? 139.946 -43.546 76.598 1.00 47.02 430 ARG A O 1
ATOM 2973 N N . PHE A 1 434 ? 140.598 -45.512 75.713 1.00 44.84 431 PHE A N 1
ATOM 2974 C CA . PHE A 1 434 ? 139.624 -46.296 76.443 1.00 45.17 431 PHE A CA 1
ATOM 2975 C C . PHE A 1 434 ? 140.210 -46.709 77.781 1.00 53.07 431 PHE A C 1
ATOM 2976 O O . PHE A 1 434 ? 141.345 -47.183 77.853 1.00 56.54 431 PHE A O 1
ATOM 2984 N N . ASP A 1 435 ? 139.435 -46.530 78.838 1.00 51.42 432 ASP A N 1
ATOM 2985 C CA . ASP A 1 435 ? 139.892 -46.848 80.175 1.00 63.70 432 ASP A CA 1
ATOM 2986 C C . ASP A 1 435 ? 138.709 -47.383 80.973 1.00 70.70 432 ASP A C 1
ATOM 2987 O O . ASP A 1 435 ? 137.558 -47.334 80.528 1.00 69.84 432 ASP A O 1
ATOM 2992 N N . ASN A 1 436 ? 138.990 -47.914 82.161 1.00 93.27 433 ASN A N 1
ATOM 2993 C CA . ASN A 1 436 ? 137.931 -48.478 82.990 1.00 96.44 433 ASN A CA 1
ATOM 2994 C C . ASN A 1 436 ? 137.576 -47.632 84.205 1.00 101.35 433 ASN A C 1
ATOM 2995 O O . ASN A 1 436 ? 136.417 -47.652 84.630 1.00 100.96 433 ASN A O 1
ATOM 3000 N N . GLN A 1 437 ? 138.526 -46.882 84.760 1.00 95.69 434 GLN A N 1
ATOM 3001 C CA . GLN A 1 437 ? 138.254 -46.057 85.937 1.00 98.93 434 GLN A CA 1
ATOM 3002 C C . GLN A 1 437 ? 137.316 -44.901 85.589 1.00 91.57 434 GLN A C 1
ATOM 3003 O O . GLN A 1 437 ? 136.151 -44.883 85.995 1.00 88.58 434 GLN A O 1
ATOM 3009 N N . VAL A 1 455 ? 138.434 -56.389 82.823 1.00 83.44 452 VAL A N 1
ATOM 3010 C CA . VAL A 1 455 ? 138.520 -55.483 81.686 1.00 76.91 452 VAL A CA 1
ATOM 3011 C C . VAL A 1 455 ? 137.292 -55.636 80.771 1.00 76.48 452 VAL A C 1
ATOM 3012 O O . VAL A 1 455 ? 137.060 -56.688 80.171 1.00 78.59 452 VAL A O 1
ATOM 3016 N N . THR A 1 456 ? 136.487 -54.583 80.676 1.00 74.36 453 THR A N 1
ATOM 3017 C CA . THR A 1 456 ? 135.330 -54.569 79.793 1.00 66.10 453 THR A CA 1
ATOM 3018 C C . THR A 1 456 ? 135.575 -53.554 78.691 1.00 57.36 453 THR A C 1
ATOM 3019 O O . THR A 1 456 ? 135.922 -52.400 78.966 1.00 58.03 453 THR A O 1
ATOM 3023 N N . PHE A 1 457 ? 135.410 -53.994 77.452 1.00 55.26 454 PHE A N 1
ATOM 3024 C CA . PHE A 1 457 ? 135.621 -53.155 76.286 1.00 52.53 454 PHE A CA 1
ATOM 3025 C C . PHE A 1 457 ? 134.424 -52.242 76.056 1.00 49.82 454 PHE A C 1
ATOM 3026 O O . PHE A 1 457 ? 133.318 -52.487 76.547 1.00 52.02 454 PHE A O 1
ATOM 3034 N N . HIS A 1 458 ? 134.653 -51.174 75.302 1.00 48.73 455 HIS A N 1
ATOM 3035 C CA . HIS A 1 458 ? 133.633 -50.156 75.111 1.00 47.33 455 HIS A CA 1
ATOM 3036 C C . HIS A 1 458 ? 133.531 -49.789 73.638 1.00 43.60 455 HIS A C 1
ATOM 3037 O O . HIS A 1 458 ? 134.359 -50.184 72.817 1.00 45.03 455 HIS A O 1
ATOM 3044 N N . LYS A 1 459 ? 132.493 -49.026 73.312 1.00 45.08 456 LYS A N 1
ATOM 3045 C CA . LYS A 1 459 ? 132.265 -48.518 71.965 1.00 47.81 456 LYS A CA 1
ATOM 3046 C C . LYS A 1 459 ? 132.304 -46.999 71.991 1.00 44.72 456 LYS A C 1
ATOM 3047 O O . LYS A 1 459 ? 131.630 -46.369 72.813 1.00 45.57 456 LYS A O 1
ATOM 3053 N N . LEU A 1 460 ? 133.080 -46.421 71.091 1.00 39.50 457 LEU A N 1
ATOM 3054 C CA . LEU A 1 460 ? 132.998 -44.999 70.793 1.00 40.90 457 LEU A CA 1
ATOM 3055 C C . LEU A 1 460 ? 132.192 -44.861 69.509 1.00 41.53 457 LEU A C 1
ATOM 3056 O O . LEU A 1 460 ? 132.700 -45.134 68.419 1.00 37.45 457 LEU A O 1
ATOM 3061 N N . THR A 1 461 ? 130.929 -44.459 69.631 1.00 41.10 458 THR A N 1
ATOM 3062 C CA . THR A 1 461 ? 130.118 -44.190 68.454 1.00 40.62 458 THR A CA 1
ATOM 3063 C C . THR A 1 461 ? 130.175 -42.702 68.146 1.00 41.41 458 THR A C 1
ATOM 3064 O O . THR A 1 461 ? 129.961 -41.872 69.040 1.00 36.66 458 THR A O 1
ATOM 3068 N N . THR A 1 462 ? 130.484 -42.365 66.890 1.00 37.05 459 THR A N 1
ATOM 3069 C CA . THR A 1 462 ? 130.447 -40.974 66.462 1.00 35.46 459 THR A CA 1
ATOM 3070 C C . THR A 1 462 ? 129.798 -40.873 65.086 1.00 38.71 459 THR A C 1
ATOM 3071 O O . THR A 1 462 ? 129.786 -41.827 64.306 1.00 39.63 459 THR A O 1
ATOM 3075 N N . SER A 1 463 ? 129.231 -39.704 64.804 1.00 39.05 460 SER A N 1
ATOM 3076 C CA . SER A 1 463 ? 128.640 -39.480 63.493 1.00 40.77 460 SER A CA 1
ATOM 3077 C C . SER A 1 463 ? 129.713 -39.261 62.438 1.00 44.07 460 SER A C 1
ATOM 3078 O O . SER A 1 463 ? 129.585 -39.718 61.295 1.00 41.46 460 SER A O 1
ATOM 3081 N N . ASN A 1 464 ? 130.780 -38.566 62.806 1.00 41.76 461 ASN A N 1
ATOM 3082 C CA . ASN A 1 464 ? 131.865 -38.275 61.891 1.00 41.21 461 ASN A CA 1
ATOM 3083 C C . ASN A 1 464 ? 133.147 -38.271 62.701 1.00 46.05 461 ASN A C 1
ATOM 3084 O O . ASN A 1 464 ? 133.154 -37.850 63.868 1.00 43.79 461 ASN A O 1
ATOM 3089 N N . LEU A 1 465 ? 134.217 -38.772 62.094 1.00 45.75 462 LEU A N 1
ATOM 3090 C CA . LEU A 1 465 ? 135.540 -38.733 62.695 1.00 41.33 462 LEU A CA 1
ATOM 3091 C C . LEU A 1 465 ? 136.476 -38.067 61.706 1.00 43.47 462 LEU A C 1
ATOM 3092 O O . LEU A 1 465 ? 136.651 -38.567 60.592 1.00 45.73 462 LEU A O 1
ATOM 3097 N N . THR A 1 466 ? 137.057 -36.937 62.101 1.00 45.16 463 THR A N 1
ATOM 3098 C CA . THR A 1 466 ? 138.100 -36.272 61.321 1.00 48.20 463 THR A CA 1
ATOM 3099 C C . THR A 1 466 ? 139.452 -36.500 61.995 1.00 45.82 463 THR A C 1
ATOM 3100 O O . THR A 1 466 ? 139.747 -35.902 63.038 1.00 44.96 463 THR A O 1
ATOM 3104 N N . GLY A 1 467 ? 140.266 -37.369 61.405 1.00 46.83 464 GLY A N 1
ATOM 3105 C CA . GLY A 1 467 ? 141.582 -37.656 61.939 1.00 42.76 464 GLY A CA 1
ATOM 3106 C C . GLY A 1 467 ? 142.594 -36.618 61.510 1.00 45.74 464 GLY A C 1
ATOM 3107 O O . GLY A 1 467 ? 142.803 -36.420 60.310 1.00 49.54 464 GLY A O 1
ATOM 3108 N N . GLN A 1 468 ? 143.224 -35.937 62.468 1.00 45.72 465 GLN A N 1
ATOM 3109 C CA . GLN A 1 468 ? 144.285 -34.978 62.179 1.00 45.14 465 GLN A CA 1
ATOM 3110 C C . GLN A 1 468 ? 145.618 -35.444 62.750 1.00 44.40 465 GLN A C 1
ATOM 3111 O O . GLN A 1 468 ? 146.408 -34.648 63.265 1.00 46.19 465 GLN A O 1
ATOM 3117 N N . GLY A 1 469 ? 145.906 -36.735 62.633 1.00 44.72 466 GLY A N 1
ATOM 3118 C CA . GLY A 1 469 ? 147.120 -37.275 63.204 1.00 47.52 466 GLY A CA 1
ATOM 3119 C C . GLY A 1 469 ? 146.998 -37.670 64.658 1.00 48.84 466 GLY A C 1
ATOM 3120 O O . GLY A 1 469 ? 147.995 -38.105 65.256 1.00 47.52 466 GLY A O 1
ATOM 3121 N N . GLY A 1 470 ? 145.809 -37.541 65.236 1.00 45.25 467 GLY A N 1
ATOM 3122 C CA . GLY A 1 470 ? 145.565 -38.000 66.583 1.00 45.35 467 GLY A CA 1
ATOM 3123 C C . GLY A 1 470 ? 145.617 -39.508 66.694 1.00 45.63 467 GLY A C 1
ATOM 3124 O O . GLY A 1 470 ? 145.667 -40.250 65.712 1.00 46.59 467 GLY A O 1
ATOM 3125 N N . THR A 1 471 ? 145.607 -39.966 67.938 1.00 43.38 468 THR A N 1
ATOM 3126 C CA . THR A 1 471 ? 145.737 -41.375 68.265 1.00 43.29 468 THR A CA 1
ATOM 3127 C C . THR A 1 471 ? 144.551 -41.798 69.131 1.00 45.89 468 THR A C 1
ATOM 3128 O O . THR A 1 471 ? 144.087 -41.041 69.994 1.00 41.41 468 THR A O 1
ATOM 3132 N N . ILE A 1 472 ? 144.039 -42.995 68.875 1.00 43.27 469 ILE A N 1
ATOM 3133 C CA . ILE A 1 472 ? 143.035 -43.611 69.725 1.00 43.00 469 ILE A CA 1
ATOM 3134 C C . ILE A 1 472 ? 143.674 -44.850 70.317 1.00 41.23 469 ILE A C 1
ATOM 3135 O O . ILE A 1 472 ? 144.171 -45.707 69.579 1.00 39.96 469 ILE A O 1
ATOM 3140 N N . ASN A 1 473 ? 143.685 -44.936 71.638 1.00 43.43 470 ASN A N 1
ATOM 3141 C CA . ASN A 1 473 ? 144.310 -46.045 72.351 1.00 43.69 470 ASN A CA 1
ATOM 3142 C C . ASN A 1 473 ? 143.225 -47.061 72.686 1.00 42.63 470 ASN A C 1
ATOM 3143 O O . ASN A 1 473 ? 142.341 -46.794 73.507 1.00 44.75 470 ASN A O 1
ATOM 3148 N N . MET A 1 474 ? 143.289 -48.217 72.049 1.00 41.49 471 MET A N 1
ATOM 3149 C CA . MET A 1 474 ? 142.257 -49.224 72.181 1.00 45.84 471 MET A CA 1
ATOM 3150 C C . MET A 1 474 ? 142.836 -50.493 72.777 1.00 46.98 471 MET A C 1
ATOM 3151 O O . MET A 1 474 ? 144.029 -50.770 72.643 1.00 51.10 471 MET A O 1
ATOM 3156 N N . ARG A 1 475 ? 141.976 -51.265 73.432 1.00 44.27 472 ARG A N 1
ATOM 3157 C CA . ARG A 1 475 ? 142.353 -52.572 73.945 1.00 48.89 472 ARG A CA 1
ATOM 3158 C C . ARG A 1 475 ? 141.730 -53.695 73.114 1.00 48.95 472 ARG A C 1
ATOM 3159 O O . ARG A 1 475 ? 140.700 -53.521 72.456 1.00 46.09 472 ARG A O 1
ATOM 3167 N N . VAL A 1 476 ? 142.401 -54.844 73.124 1.00 51.18 473 VAL A N 1
ATOM 3168 C CA . VAL A 1 476 ? 141.997 -56.006 72.348 1.00 48.62 473 VAL A CA 1
ATOM 3169 C C . VAL A 1 476 ? 142.490 -57.242 73.085 1.00 52.30 473 VAL A C 1
ATOM 3170 O O . VAL A 1 476 ? 143.489 -57.199 73.811 1.00 55.41 473 VAL A O 1
ATOM 3174 N N . ARG A 1 477 ? 141.784 -58.351 72.907 1.00 55.35 474 ARG A N 1
ATOM 3175 C CA . ARG A 1 477 ? 142.188 -59.621 73.494 1.00 55.96 474 ARG A CA 1
ATOM 3176 C C . ARG A 1 477 ? 142.465 -60.587 72.350 1.00 56.08 474 ARG A C 1
ATOM 3177 O O . ARG A 1 477 ? 141.581 -60.854 71.531 1.00 55.66 474 ARG A O 1
ATOM 3185 N N . LEU A 1 478 ? 143.706 -61.066 72.259 1.00 55.17 475 LEU A N 1
ATOM 3186 C CA . LEU A 1 478 ? 144.128 -61.918 71.154 1.00 54.86 475 LEU A CA 1
ATOM 3187 C C . LEU A 1 478 ? 144.163 -63.395 71.532 1.00 55.91 475 LEU A C 1
ATOM 3188 O O . LEU A 1 478 ? 144.813 -64.190 70.844 1.00 57.49 475 LEU A O 1
ATOM 3193 N N . ASP A 1 479 ? 143.457 -63.779 72.594 1.00 54.36 476 ASP A N 1
ATOM 3194 C CA . ASP A 1 479 ? 143.479 -65.129 73.145 1.00 55.23 476 ASP A CA 1
ATOM 3195 C C . ASP A 1 479 ? 142.391 -66.038 72.561 1.00 55.96 476 ASP A C 1
ATOM 3196 O O . ASP A 1 479 ? 142.160 -67.130 73.098 1.00 49.79 476 ASP A O 1
ATOM 3201 N N . GLY A 1 480 ? 141.712 -65.616 71.493 1.00 50.21 477 GLY A N 1
ATOM 3202 C CA . GLY A 1 480 ? 140.663 -66.408 70.885 1.00 53.22 477 GLY A CA 1
ATOM 3203 C C . GLY A 1 480 ? 139.264 -65.859 71.068 1.00 54.16 477 GLY A C 1
ATOM 3204 O O . GLY A 1 480 ? 138.331 -66.360 70.428 1.00 51.66 477 GLY A O 1
ATOM 3205 N N . SER A 1 481 ? 139.086 -64.851 71.917 1.00 50.75 478 SER A N 1
ATOM 3206 C CA . SER A 1 481 ? 137.770 -64.299 72.180 1.00 51.69 478 SER A CA 1
ATOM 3207 C C . SER A 1 481 ? 137.357 -63.241 71.163 1.00 51.96 478 SER A C 1
ATOM 3208 O O . SER A 1 481 ? 136.185 -62.849 71.142 1.00 53.60 478 SER A O 1
ATOM 3211 N N . ASN A 1 482 ? 138.285 -62.768 70.332 1.00 51.55 479 ASN A N 1
ATOM 3212 C CA . ASN A 1 482 ? 137.966 -61.827 69.259 1.00 52.91 479 ASN A CA 1
ATOM 3213 C C . ASN A 1 482 ? 137.264 -60.587 69.799 1.00 50.91 479 ASN A C 1
ATOM 3214 O O . ASN A 1 482 ? 136.369 -60.032 69.165 1.00 53.84 479 ASN A O 1
ATOM 3219 N N . ALA A 1 483 ? 137.666 -60.148 70.979 1.00 49.27 480 ALA A N 1
ATOM 3220 C CA . ALA A 1 483 ? 137.043 -59.001 71.615 1.00 50.42 480 ALA A CA 1
ATOM 3221 C C . ALA A 1 483 ? 138.012 -57.825 71.632 1.00 50.74 480 ALA A C 1
ATOM 3222 O O . ALA A 1 483 ? 139.231 -58.004 71.716 1.00 53.18 480 ALA A O 1
ATOM 3224 N N . SER A 1 484 ? 137.460 -56.619 71.545 1.00 48.00 481 SER A N 1
ATOM 3225 C CA . SER A 1 484 ? 138.263 -55.403 71.568 1.00 48.07 481 SER A CA 1
ATOM 3226 C C . SER A 1 484 ? 137.333 -54.224 71.815 1.00 46.94 481 SER A C 1
ATOM 3227 O O . SER A 1 484 ? 136.109 -54.358 71.767 1.00 46.10 481 SER A O 1
ATOM 3230 N N . ASP A 1 485 ? 137.930 -53.067 72.106 1.00 45.61 482 ASP A N 1
ATOM 3231 C CA . ASP A 1 485 ? 137.204 -51.811 71.989 1.00 44.30 482 ASP A CA 1
ATOM 3232 C C . ASP A 1 485 ? 136.812 -51.592 70.529 1.00 43.06 482 ASP A C 1
ATOM 3233 O O . ASP A 1 485 ? 137.395 -52.172 69.609 1.00 44.15 482 ASP A O 1
ATOM 3238 N N . GLN A 1 486 ? 135.834 -50.729 70.306 1.00 39.19 483 GLN A N 1
ATOM 3239 C CA . GLN A 1 486 ? 135.380 -50.500 68.942 1.00 45.31 483 GLN A CA 1
ATOM 3240 C C . GLN A 1 486 ? 135.090 -49.021 68.706 1.00 43.40 483 GLN A C 1
ATOM 3241 O O . GLN A 1 486 ? 134.737 -48.287 69.634 1.00 44.36 483 GLN A O 1
ATOM 3247 N N . LEU A 1 487 ? 135.253 -48.591 67.451 1.00 39.62 484 LEU A N 1
ATOM 3248 C CA . LEU A 1 487 ? 134.753 -47.308 66.963 1.00 40.98 484 LEU A CA 1
ATOM 3249 C C . LEU A 1 487 ? 133.592 -47.549 66.012 1.00 43.84 484 LEU A C 1
ATOM 3250 O O . LEU A 1 487 ? 133.680 -48.400 65.126 1.00 41.05 484 LEU A O 1
ATOM 3255 N N . VAL A 1 488 ? 132.518 -46.788 66.172 1.00 42.58 485 VAL A N 1
ATOM 3256 C CA . VAL A 1 488 ? 131.365 -46.913 65.298 1.00 43.35 485 VAL A CA 1
ATOM 3257 C C . VAL A 1 488 ? 131.148 -45.587 64.594 1.00 40.78 485 VAL A C 1
ATOM 3258 O O . VAL A 1 488 ? 130.941 -44.555 65.246 1.00 41.41 485 VAL A O 1
ATOM 3262 N N . ILE A 1 489 ? 131.200 -45.612 63.269 1.00 37.65 486 ILE A N 1
ATOM 3263 C CA . ILE A 1 489 ? 130.842 -44.445 62.479 1.00 40.88 486 ILE A CA 1
ATOM 3264 C C . ILE A 1 489 ? 129.365 -44.584 62.131 1.00 45.11 486 ILE A C 1
ATOM 3265 O O . ILE A 1 489 ? 128.963 -45.505 61.409 1.00 45.37 486 ILE A O 1
ATOM 3270 N N . ASN A 1 490 ? 128.552 -43.680 62.666 1.00 39.45 487 ASN A N 1
ATOM 3271 C CA . ASN A 1 490 ? 127.105 -43.768 62.532 1.00 44.49 487 ASN A CA 1
ATOM 3272 C C . ASN A 1 490 ? 126.646 -42.822 61.423 1.00 41.70 487 ASN A C 1
ATOM 3273 O O . ASN A 1 490 ? 126.278 -41.669 61.669 1.00 40.98 487 ASN A O 1
ATOM 3278 N N . GLY A 1 491 ? 126.672 -43.311 60.185 1.00 40.87 488 GLY A N 1
ATOM 3279 C CA . GLY A 1 491 ? 126.041 -42.604 59.086 1.00 43.34 488 GLY A CA 1
ATOM 3280 C C . GLY A 1 491 ? 126.862 -41.519 58.427 1.00 45.83 488 GLY A C 1
ATOM 3281 O O . GLY A 1 491 ? 126.513 -41.094 57.321 1.00 48.62 488 GLY A O 1
ATOM 3282 N N . GLY A 1 492 ? 127.943 -41.052 59.052 1.00 44.02 489 GLY A N 1
ATOM 3283 C CA . GLY A 1 492 ? 128.796 -40.077 58.401 1.00 44.13 489 GLY A CA 1
ATOM 3284 C C . GLY A 1 492 ? 130.024 -40.722 57.791 1.00 46.43 489 GLY A C 1
ATOM 3285 O O . GLY A 1 492 ? 129.908 -41.703 57.051 1.00 48.42 489 GLY A O 1
ATOM 3286 N N . GLN A 1 493 ? 131.209 -40.200 58.090 1.00 41.58 490 GLN A N 1
ATOM 3287 C CA . GLN A 1 493 ? 132.408 -40.828 57.568 1.00 47.77 490 GLN A CA 1
ATOM 3288 C C . GLN A 1 493 ? 133.590 -40.604 58.495 1.00 48.43 490 GLN A C 1
ATOM 3289 O O . GLN A 1 493 ? 133.618 -39.665 59.297 1.00 46.65 490 GLN A O 1
ATOM 3295 N N . ALA A 1 494 ? 134.562 -41.502 58.374 1.00 47.16 491 ALA A N 1
ATOM 3296 C CA . ALA A 1 494 ? 135.879 -41.336 58.971 1.00 46.99 491 ALA A CA 1
ATOM 3297 C C . ALA A 1 494 ? 136.825 -40.862 57.877 1.00 45.15 491 ALA A C 1
ATOM 3298 O O . ALA A 1 494 ? 137.012 -41.559 56.873 1.00 48.98 491 ALA A O 1
ATOM 3300 N N . THR A 1 495 ? 137.405 -39.679 58.061 1.00 46.20 492 THR A N 1
ATOM 3301 C CA . THR A 1 495 ? 138.292 -39.072 57.079 1.00 49.20 492 THR A CA 1
ATOM 3302 C C . THR A 1 495 ? 139.628 -38.724 57.728 1.00 46.59 492 THR A C 1
ATOM 3303 O O . THR A 1 495 ? 139.819 -38.878 58.935 1.00 46.40 492 THR A O 1
ATOM 3307 N N . GLY A 1 496 ? 140.563 -38.233 56.915 1.00 48.02 493 GLY A N 1
ATOM 3308 C CA . GLY A 1 496 ? 141.846 -37.827 57.458 1.00 47.16 493 GLY A CA 1
ATOM 3309 C C . GLY A 1 496 ? 142.673 -39.018 57.917 1.00 49.05 493 GLY A C 1
ATOM 3310 O O . GLY A 1 496 ? 142.575 -40.125 57.381 1.00 48.68 493 GLY A O 1
ATOM 3311 N N . LYS A 1 497 ? 143.502 -38.794 58.936 1.00 47.18 494 LYS A N 1
ATOM 3312 C CA . LYS A 1 497 ? 144.424 -39.823 59.402 1.00 46.50 494 LYS A CA 1
ATOM 3313 C C . LYS A 1 497 ? 144.293 -40.005 60.906 1.00 46.62 494 LYS A C 1
ATOM 3314 O O . LYS A 1 497 ? 144.498 -39.062 61.679 1.00 46.74 494 LYS A O 1
ATOM 3320 N N . THR A 1 498 ? 143.958 -41.223 61.311 1.00 46.34 495 THR A N 1
ATOM 3321 C CA . THR A 1 498 ? 143.856 -41.592 62.711 1.00 44.85 495 THR A CA 1
ATOM 3322 C C . THR A 1 498 ? 144.784 -42.762 62.994 1.00 46.94 495 THR A C 1
ATOM 3323 O O . THR A 1 498 ? 144.710 -43.798 62.322 1.00 48.44 495 THR A O 1
ATOM 3327 N N . TRP A 1 499 ? 145.652 -42.601 63.981 1.00 44.46 496 TRP A N 1
ATOM 3328 C CA . TRP A 1 499 ? 146.457 -43.720 64.445 1.00 43.94 496 TRP A CA 1
ATOM 3329 C C . TRP A 1 499 ? 145.684 -44.536 65.479 1.00 42.95 496 TRP A C 1
ATOM 3330 O O . TRP A 1 499 ? 145.019 -43.983 66.356 1.00 41.59 496 TRP A O 1
ATOM 3341 N N . LEU A 1 500 ? 145.771 -45.859 65.369 1.00 44.74 497 LEU A N 1
ATOM 3342 C CA . LEU A 1 500 ? 145.193 -46.774 66.349 1.00 43.64 497 LEU A CA 1
ATOM 3343 C C . LEU A 1 500 ? 146.317 -47.495 67.084 1.00 44.16 497 LEU A C 1
ATOM 3344 O O . LEU A 1 500 ? 147.093 -48.234 66.470 1.00 48.23 497 LEU A O 1
ATOM 3349 N N . ALA A 1 501 ? 146.410 -47.270 68.390 1.00 44.11 498 ALA A N 1
ATOM 3350 C CA . ALA A 1 501 ? 147.390 -47.930 69.253 1.00 47.67 498 ALA A CA 1
ATOM 3351 C C . ALA A 1 501 ? 146.680 -49.003 70.075 1.00 50.26 498 ALA A C 1
ATOM 3352 O O . ALA A 1 501 ? 145.896 -48.687 70.981 1.00 48.09 498 ALA A O 1
ATOM 3354 N N . PHE A 1 502 ? 146.954 -50.265 69.767 1.00 46.47 499 PHE A N 1
ATOM 3355 C CA . PHE A 1 502 ? 146.314 -51.381 70.447 1.00 48.79 499 PHE A CA 1
ATOM 3356 C C . PHE A 1 502 ? 147.197 -51.955 71.546 1.00 51.14 499 PHE A C 1
ATOM 3357 O O . PHE A 1 502 ? 148.421 -52.034 71.403 1.00 50.13 499 PHE A O 1
ATOM 3365 N N . THR A 1 503 ? 146.553 -52.377 72.633 1.00 50.40 500 THR A N 1
ATOM 3366 C CA . THR A 1 503 ? 147.197 -53.075 73.735 1.00 51.75 500 THR A CA 1
ATOM 3367 C C . THR A 1 503 ? 146.493 -54.409 73.917 1.00 52.63 500 THR A C 1
ATOM 3368 O O . THR A 1 503 ? 145.283 -54.438 74.172 1.00 51.63 500 THR A O 1
ATOM 3372 N N . ASN A 1 504 ? 147.238 -55.506 73.765 1.00 49.26 501 ASN A N 1
ATOM 3373 C CA . ASN A 1 504 ? 146.684 -56.825 74.049 1.00 49.88 501 ASN A CA 1
ATOM 3374 C C . ASN A 1 504 ? 146.551 -56.997 75.556 1.00 55.25 501 ASN A C 1
ATOM 3375 O O . ASN A 1 504 ? 147.552 -57.054 76.277 1.00 61.29 501 ASN A O 1
ATOM 3380 N N . VAL A 1 505 ? 145.315 -57.071 76.042 1.00 58.21 502 VAL A N 1
ATOM 3381 C CA . VAL A 1 505 ? 145.072 -57.213 77.473 1.00 58.44 502 VAL A CA 1
ATOM 3382 C C . VAL A 1 505 ? 144.882 -58.684 77.801 1.00 62.05 502 VAL A C 1
ATOM 3383 O O . VAL A 1 505 ? 144.389 -59.034 78.877 1.00 66.44 502 VAL A O 1
ATOM 3387 N N . GLY A 1 506 ? 145.262 -59.556 76.869 1.00 66.09 503 GLY A N 1
ATOM 3388 C CA . GLY A 1 506 ? 145.388 -60.969 77.139 1.00 69.60 503 GLY A CA 1
ATOM 3389 C C . GLY A 1 506 ? 146.835 -61.354 77.378 1.00 71.96 503 GLY A C 1
ATOM 3390 O O . GLY A 1 506 ? 147.727 -60.507 77.467 1.00 73.68 503 GLY A O 1
ATOM 3391 N N . ASN A 1 507 ? 147.065 -62.665 77.475 1.00 74.90 504 ASN A N 1
ATOM 3392 C CA . ASN A 1 507 ? 148.422 -63.176 77.651 1.00 78.61 504 ASN A CA 1
ATOM 3393 C C . ASN A 1 507 ? 149.278 -62.840 76.434 1.00 78.55 504 ASN A C 1
ATOM 3394 O O . ASN A 1 507 ? 148.846 -62.988 75.287 1.00 78.50 504 ASN A O 1
ATOM 3399 N N . SER A 1 508 ? 150.517 -62.420 76.688 1.00 78.74 505 SER A N 1
ATOM 3400 C CA . SER A 1 508 ? 151.372 -61.934 75.613 1.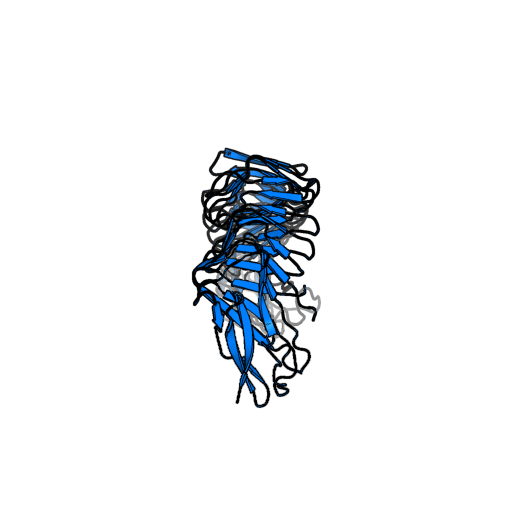00 76.41 505 SER A CA 1
ATOM 3401 C C . SER A 1 508 ? 151.925 -63.042 74.717 1.00 77.86 505 SER A C 1
ATOM 3402 O O . SER A 1 508 ? 152.302 -62.759 73.574 1.00 74.60 505 SER A O 1
ATOM 3405 N N . ASN A 1 509 ? 152.000 -64.287 75.188 1.00 77.86 506 ASN A N 1
ATOM 3406 C CA . ASN A 1 509 ? 152.417 -65.382 74.320 1.00 74.85 506 ASN A CA 1
ATOM 3407 C C . ASN A 1 509 ? 151.253 -66.202 73.767 1.00 71.95 506 ASN A C 1
ATOM 3408 O 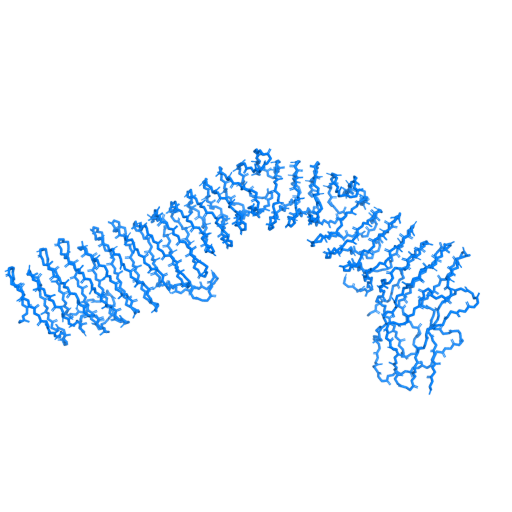O . ASN A 1 509 ? 151.498 -67.202 73.087 1.00 71.28 506 ASN A O 1
ATOM 3413 N N . LEU A 1 510 ? 149.998 -65.816 74.030 1.00 72.63 507 LEU A N 1
ATOM 3414 C CA . LEU A 1 510 ? 148.838 -66.508 73.471 1.00 67.79 507 LEU A CA 1
ATOM 3415 C C . LEU A 1 510 ? 148.307 -65.728 72.285 1.00 68.39 507 LEU A C 1
ATOM 3416 O O . LEU A 1 510 ? 147.680 -64.676 72.456 1.00 73.35 507 LEU A O 1
ATOM 3421 N N . GLY A 1 511 ? 148.522 -66.257 71.090 1.00 64.42 508 GLY A N 1
ATOM 3422 C CA . GLY A 1 511 ? 147.881 -65.695 69.919 1.00 62.68 508 GLY A CA 1
ATOM 3423 C C . GLY A 1 511 ? 147.013 -66.717 69.220 1.00 62.31 508 GLY A C 1
ATOM 3424 O O . GLY A 1 511 ? 147.486 -67.791 68.848 1.00 66.68 508 GLY A O 1
ATOM 3425 N N . VAL A 1 512 ? 145.734 -66.409 69.059 1.00 62.52 509 VAL A N 1
ATOM 3426 C CA . VAL A 1 512 ? 144.795 -67.250 68.328 1.00 59.34 509 VAL A CA 1
ATOM 3427 C C . VAL A 1 512 ? 144.456 -66.525 67.038 1.00 57.45 509 VAL A C 1
ATOM 3428 O O . VAL A 1 512 ? 144.233 -65.309 67.049 1.00 56.17 509 VAL A O 1
ATOM 3432 N N . ALA A 1 513 ? 144.457 -67.257 65.927 1.00 57.89 510 ALA A N 1
ATOM 3433 C CA . ALA A 1 513 ? 144.146 -66.651 64.645 1.00 55.90 510 ALA A CA 1
ATOM 3434 C C . ALA A 1 513 ? 142.730 -66.103 64.660 1.00 53.95 510 ALA A C 1
ATOM 3435 O O . ALA A 1 513 ? 141.851 -66.616 65.350 1.00 48.77 510 ALA A O 1
ATOM 3437 N N . THR A 1 514 ? 142.524 -65.028 63.913 1.00 52.24 511 THR A N 1
ATOM 3438 C CA . THR A 1 514 ? 141.185 -64.522 63.680 1.00 53.44 511 THR A CA 1
ATOM 3439 C C . THR A 1 514 ? 140.450 -65.416 62.674 1.00 55.02 511 THR A C 1
ATOM 3440 O O . THR A 1 514 ? 141.028 -66.303 62.041 1.00 55.81 511 THR A O 1
ATOM 3444 N N . SER A 1 515 ? 139.149 -65.177 62.539 1.00 54.29 512 SER A N 1
ATOM 3445 C CA . SER A 1 515 ? 138.301 -65.961 61.655 1.00 56.61 512 SER A CA 1
ATOM 3446 C C . SER A 1 515 ? 137.478 -65.034 60.777 1.00 56.09 512 SER A C 1
ATOM 3447 O O . SER A 1 515 ? 137.115 -63.925 61.186 1.00 52.21 512 SER A O 1
ATOM 3450 N N . GLY A 1 516 ? 137.195 -65.505 59.559 1.00 55.71 513 GLY A N 1
ATOM 3451 C CA . GLY A 1 516 ? 136.423 -64.707 58.623 1.00 50.79 513 GLY A CA 1
ATOM 3452 C C . GLY A 1 516 ? 137.105 -63.382 58.355 1.00 52.94 513 GLY A C 1
ATOM 3453 O O . GLY A 1 516 ? 138.297 -63.323 58.035 1.00 55.66 513 GLY A O 1
ATOM 3454 N N . GLN A 1 517 ? 136.343 -62.297 58.495 1.00 52.95 514 GLN A N 1
ATOM 3455 C CA . GLN A 1 517 ? 136.888 -60.959 58.303 1.00 55.27 514 GLN A CA 1
ATOM 3456 C C . GLN A 1 517 ? 137.738 -60.494 59.476 1.00 52.01 514 GLN A C 1
ATOM 3457 O O . GLN A 1 517 ? 138.421 -59.477 59.351 1.00 51.77 514 GLN A O 1
ATOM 3463 N N . GLY A 1 518 ? 137.702 -61.190 60.605 1.00 49.53 515 GLY A N 1
ATOM 3464 C CA . GLY A 1 518 ? 138.520 -60.834 61.747 1.00 54.06 515 GLY A CA 1
ATOM 3465 C C . GLY A 1 518 ? 137.787 -60.002 62.783 1.00 51.83 515 GLY A C 1
ATOM 3466 O O . GLY A 1 518 ? 136.556 -59.943 62.836 1.00 51.98 515 GLY A O 1
ATOM 3467 N N . ILE A 1 519 ? 138.579 -59.345 63.627 1.00 51.67 516 ILE A N 1
ATOM 3468 C CA . ILE A 1 519 ? 138.045 -58.544 64.726 1.00 50.72 516 ILE A CA 1
ATOM 3469 C C . ILE A 1 519 ? 137.676 -57.171 64.182 1.00 49.39 516 ILE A C 1
ATOM 3470 O O . ILE A 1 519 ? 138.549 -56.402 63.768 1.00 47.38 516 ILE A O 1
ATOM 3475 N N . ARG A 1 520 ? 136.382 -56.857 64.179 1.00 50.30 517 ARG A N 1
ATOM 3476 C CA . ARG A 1 520 ? 135.923 -55.590 63.621 1.00 48.87 517 ARG A CA 1
ATOM 3477 C C . ARG A 1 520 ? 136.211 -54.488 64.629 1.00 43.45 517 ARG A C 1
ATOM 3478 O O . ARG A 1 520 ? 135.526 -54.373 65.646 1.00 46.21 517 ARG A O 1
ATOM 3486 N N . VAL A 1 521 ? 137.215 -53.666 64.346 1.00 44.56 518 VAL A N 1
ATOM 3487 C CA . VAL A 1 521 ? 137.585 -52.582 65.248 1.00 43.79 518 VAL A CA 1
ATOM 3488 C C . VAL A 1 521 ? 136.992 -51.234 64.843 1.00 46.50 518 VAL A C 1
ATOM 3489 O O . VAL A 1 521 ? 136.970 -50.313 65.673 1.00 45.39 518 VAL A O 1
ATOM 3493 N N . VAL A 1 522 ? 136.531 -51.083 63.598 1.00 45.91 519 VAL A N 1
ATOM 3494 C CA . VAL A 1 522 ? 135.816 -49.885 63.155 1.00 44.44 519 VAL A CA 1
ATOM 3495 C C . VAL A 1 522 ? 134.600 -50.340 62.368 1.00 46.37 519 VAL A C 1
ATOM 3496 O O . VAL A 1 522 ? 134.737 -51.022 61.343 1.00 48.49 519 VAL A O 1
ATOM 3500 N N . ASP A 1 523 ? 133.424 -49.952 62.828 1.00 43.74 520 ASP A N 1
ATOM 3501 C CA . ASP A 1 523 ? 132.169 -50.389 62.237 1.00 47.75 520 ASP A CA 1
ATOM 3502 C C . ASP A 1 523 ? 131.491 -49.183 61.592 1.00 47.22 520 ASP A C 1
ATOM 3503 O O . ASP A 1 523 ? 131.059 -48.257 62.288 1.00 47.64 520 ASP A O 1
ATOM 3508 N N . ALA A 1 524 ? 131.417 -49.182 60.270 1.00 47.37 521 ALA A N 1
ATOM 3509 C CA . ALA A 1 524 ? 130.670 -48.165 59.543 1.00 47.60 521 ALA A CA 1
ATOM 3510 C C . ALA A 1 524 ? 129.229 -48.649 59.454 1.00 50.43 521 ALA A C 1
ATOM 3511 O O . ALA A 1 524 ? 128.983 -49.755 58.954 1.00 51.84 521 ALA A O 1
ATOM 3513 N N . GLN A 1 525 ? 128.277 -47.874 59.977 1.00 45.96 522 GLN A N 1
ATOM 3514 C CA . GLN A 1 525 ? 126.918 -48.364 59.904 1.00 47.44 522 GLN A CA 1
ATOM 3515 C C . GLN A 1 525 ? 125.976 -47.249 59.468 1.00 48.28 522 GLN A C 1
ATOM 3516 O O . GLN A 1 525 ? 126.302 -46.057 59.528 1.00 45.06 522 GLN A O 1
ATOM 3522 N N . ASN A 1 526 ? 124.819 -47.673 58.964 1.00 47.06 523 ASN A N 1
ATOM 3523 C CA . ASN A 1 526 ? 123.811 -46.776 58.418 1.00 49.41 523 ASN A CA 1
ATOM 3524 C C . ASN A 1 526 ? 124.387 -45.949 57.271 1.00 50.70 523 ASN A C 1
ATOM 3525 O O . ASN A 1 526 ? 124.207 -44.732 57.199 1.00 51.65 523 ASN A O 1
ATOM 3530 N N . GLY A 1 527 ? 125.090 -46.626 56.365 1.00 53.10 524 GLY A N 1
ATOM 3531 C CA . GLY A 1 527 ? 125.600 -45.981 55.172 1.00 48.61 524 GLY A CA 1
ATOM 3532 C C . GLY A 1 527 ? 126.889 -45.209 55.330 1.00 50.24 524 GLY A C 1
ATOM 3533 O O . GLY A 1 527 ? 127.293 -44.521 54.381 1.00 49.27 524 GLY A O 1
ATOM 3534 N N . ALA A 1 528 ? 127.545 -45.292 56.490 1.00 46.57 525 ALA A N 1
ATOM 3535 C CA . ALA A 1 528 ? 128.789 -44.568 56.700 1.00 45.25 525 ALA A CA 1
ATOM 3536 C C . ALA A 1 528 ? 129.884 -45.094 55.776 1.00 46.88 525 ALA A C 1
ATOM 3537 O O . ALA A 1 528 ? 129.884 -46.261 55.377 1.00 47.52 525 ALA A O 1
ATOM 3539 N N . THR A 1 529 ? 130.825 -44.218 55.431 1.00 47.11 526 THR A N 1
ATOM 3540 C CA . THR A 1 529 ? 132.027 -44.606 54.703 1.00 49.78 526 THR A CA 1
ATOM 3541 C C . THR A 1 529 ? 133.281 -44.276 55.518 1.00 49.42 526 THR A C 1
ATOM 3542 O O . THR A 1 529 ? 133.256 -43.487 56.467 1.00 45.72 526 THR A O 1
ATOM 3546 N N . THR A 1 530 ? 134.391 -44.894 55.142 1.00 48.27 527 THR A N 1
ATOM 3547 C CA . THR A 1 530 ? 135.691 -44.533 55.686 1.00 50.12 527 THR A CA 1
ATOM 3548 C C . THR A 1 530 ? 136.648 -44.390 54.521 1.00 48.41 527 THR A C 1
ATOM 3549 O O . THR A 1 530 ? 136.612 -45.198 53.593 1.00 45.43 527 THR A O 1
ATOM 3553 N N . GLU A 1 531 ? 137.491 -43.363 54.566 1.00 50.52 528 GLU A N 1
ATOM 3554 C CA . GLU A 1 531 ? 138.484 -43.182 53.517 1.00 52.98 528 GLU A CA 1
ATOM 3555 C C . GLU A 1 531 ? 139.517 -44.303 53.574 1.00 55.61 528 GLU A C 1
ATOM 3556 O O . GLU A 1 531 ? 139.732 -44.936 54.612 1.00 49.41 528 GLU A O 1
ATOM 3562 N N . GLU A 1 532 ? 140.155 -44.547 52.428 1.00 60.76 529 GLU A N 1
ATOM 3563 C CA . GLU A 1 532 ? 141.024 -45.710 52.299 1.00 61.80 529 GLU A CA 1
ATOM 3564 C C . GLU A 1 532 ? 142.191 -45.661 53.276 1.00 59.36 529 GLU A C 1
ATOM 3565 O O . GLU A 1 532 ? 142.666 -46.711 53.722 1.00 62.45 529 GLU A O 1
ATOM 3571 N N . GLY A 1 533 ? 142.664 -44.472 53.628 1.00 51.47 530 GLY A N 1
ATOM 3572 C CA . GLY A 1 533 ? 143.782 -44.395 54.549 1.00 51.17 530 GLY A CA 1
ATOM 3573 C C . GLY A 1 533 ? 143.415 -43.808 55.897 1.00 54.52 530 GLY A C 1
ATOM 3574 O O . GLY A 1 533 ? 144.255 -43.183 56.553 1.00 55.05 530 GLY A O 1
ATOM 3575 N N . ALA A 1 534 ? 142.165 -44.018 56.326 1.00 51.80 531 ALA A N 1
ATOM 3576 C CA . ALA A 1 534 ? 141.649 -43.336 57.509 1.00 50.29 531 ALA A CA 1
ATOM 3577 C C . ALA A 1 534 ? 142.320 -43.823 58.783 1.00 46.01 531 ALA A C 1
ATOM 3578 O O . ALA A 1 534 ? 142.435 -43.061 59.745 1.00 44.36 531 ALA A O 1
ATOM 3580 N N . PHE A 1 535 ? 142.776 -45.069 58.811 1.00 45.68 532 PHE A N 1
ATOM 3581 C CA . PHE A 1 535 ? 143.366 -45.638 60.011 1.00 46.55 532 PHE A CA 1
ATOM 3582 C C . PHE A 1 535 ? 144.649 -46.377 59.660 1.00 48.72 532 PHE A C 1
ATOM 3583 O O . PHE A 1 535 ? 144.841 -46.820 58.529 1.00 51.27 532 PHE A O 1
ATOM 3591 N N . ALA A 1 536 ? 145.535 -46.483 60.652 1.00 47.18 533 ALA A N 1
ATOM 3592 C CA . ALA A 1 536 ? 146.773 -47.240 60.548 1.00 48.18 533 ALA A CA 1
ATOM 3593 C C . ALA A 1 536 ? 147.281 -47.526 61.955 1.00 49.29 533 ALA A C 1
ATOM 3594 O O . ALA A 1 536 ? 147.229 -46.652 62.823 1.00 51.19 533 ALA A O 1
ATOM 3596 N N . LEU A 1 537 ? 147.762 -48.752 62.167 1.00 50.63 534 LEU A N 1
ATOM 3597 C CA . LEU A 1 537 ? 148.398 -49.115 63.425 1.00 48.56 534 LEU A CA 1
ATOM 3598 C C . LEU A 1 537 ? 149.588 -48.210 63.706 1.00 51.03 534 LEU A C 1
ATOM 3599 O O . LEU A 1 537 ? 150.461 -48.038 62.856 1.00 50.99 534 LEU A O 1
ATOM 3604 N N . SER A 1 538 ? 149.629 -47.635 64.909 1.00 53.31 535 SER A N 1
ATOM 3605 C CA . SER A 1 538 ? 150.785 -46.834 65.299 1.00 52.16 535 SER A CA 1
ATOM 3606 C C . SER A 1 538 ? 151.998 -47.690 65.619 1.00 53.76 535 SER A C 1
ATOM 3607 O O . SER A 1 538 ? 153.128 -47.184 65.589 1.00 55.32 535 SER A O 1
ATOM 3610 N N . ARG A 1 539 ? 151.798 -48.964 65.930 1.00 52.95 536 ARG A N 1
ATOM 3611 C CA . ARG A 1 539 ? 152.903 -49.883 66.165 1.00 60.60 536 ARG A CA 1
ATOM 3612 C C . ARG A 1 539 ? 152.385 -51.286 65.898 1.00 60.63 536 ARG A C 1
ATOM 3613 O O . ARG A 1 539 ? 151.168 -51.497 65.843 1.00 55.66 536 ARG A O 1
ATOM 3621 N N . PRO A 1 540 ? 153.276 -52.256 65.697 1.00 61.00 537 PRO A N 1
ATOM 3622 C CA . PRO A 1 540 ? 152.812 -53.628 65.450 1.00 61.44 537 PRO A CA 1
ATOM 3623 C C . PRO A 1 540 ? 151.978 -54.163 66.606 1.00 62.75 537 PRO A C 1
ATOM 3624 O O . PRO A 1 540 ? 152.051 -53.691 67.743 1.00 66.19 537 PRO A O 1
ATOM 3628 N N . LEU A 1 541 ? 151.152 -55.154 66.290 1.00 64.19 538 LEU A N 1
ATOM 3629 C CA . LEU A 1 541 ? 150.349 -55.852 67.283 1.00 60.72 538 LEU A CA 1
ATOM 3630 C C . LEU A 1 541 ? 150.563 -57.340 67.074 1.00 64.13 538 LEU A C 1
ATOM 3631 O O . LEU A 1 541 ? 150.277 -57.862 65.991 1.00 63.06 538 LEU A O 1
ATOM 3636 N N . GLN A 1 542 ? 151.081 -58.017 68.099 1.00 67.31 539 GLN A N 1
ATOM 3637 C CA . GLN A 1 542 ? 151.530 -59.393 67.939 1.00 71.10 539 GLN A CA 1
ATOM 3638 C C . GLN A 1 542 ? 151.279 -60.197 69.206 1.00 73.37 539 GLN A C 1
ATOM 3639 O O . GLN A 1 542 ? 151.308 -59.666 70.320 1.00 73.92 539 GLN A O 1
ATOM 3645 N N . ALA A 1 543 ? 151.053 -61.496 69.013 1.00 66.25 540 ALA A N 1
ATOM 3646 C CA . ALA A 1 543 ? 150.882 -62.435 70.111 1.00 67.38 540 ALA A CA 1
ATOM 3647 C C . ALA A 1 543 ? 151.148 -63.836 69.581 1.00 68.07 540 ALA A C 1
ATOM 3648 O O . ALA A 1 543 ? 150.732 -64.166 68.467 1.00 71.00 540 ALA A O 1
ATOM 3650 N N . GLY A 1 544 ? 151.843 -64.645 70.374 1.00 66.33 541 GLY A N 1
ATOM 3651 C CA . GLY A 1 544 ? 152.129 -66.004 69.948 1.00 67.87 541 GLY A CA 1
ATOM 3652 C C . GLY A 1 544 ? 152.771 -66.026 68.575 1.00 71.06 541 GLY A C 1
ATOM 3653 O O . GLY A 1 544 ? 153.701 -65.264 68.285 1.00 67.25 541 GLY A O 1
ATOM 3654 N N . ALA A 1 545 ? 152.247 -66.885 67.702 1.00 70.02 542 ALA A N 1
ATOM 3655 C CA . ALA A 1 545 ? 152.777 -67.071 66.359 1.00 67.43 542 ALA A CA 1
ATOM 3656 C C . ALA A 1 545 ? 152.154 -66.132 65.336 1.00 72.84 542 ALA A C 1
ATOM 3657 O O . ALA A 1 545 ? 152.296 -66.368 64.130 1.00 76.84 542 ALA A O 1
ATOM 3659 N N . PHE A 1 546 ? 151.483 -65.073 65.775 1.00 64.24 543 PHE A N 1
ATOM 3660 C CA . PHE A 1 546 ? 150.644 -64.304 64.873 1.00 69.58 543 PHE A CA 1
ATOM 3661 C C . PHE A 1 546 ? 151.008 -62.826 64.905 1.00 68.23 543 PHE A C 1
ATOM 3662 O O . PHE A 1 546 ? 151.170 -62.237 65.980 1.00 67.54 543 PHE A O 1
ATOM 3670 N N . ASN A 1 547 ? 151.143 -62.242 63.720 1.00 68.76 544 ASN A N 1
ATOM 3671 C CA . ASN A 1 547 ? 151.056 -60.805 63.535 1.00 65.48 544 ASN A CA 1
ATOM 3672 C C . ASN A 1 547 ? 149.615 -60.446 63.172 1.00 66.85 544 ASN A C 1
ATOM 3673 O O . ASN A 1 547 ? 148.906 -61.217 62.518 1.00 66.32 544 ASN A O 1
ATOM 3678 N N . TYR A 1 548 ? 149.168 -59.281 63.627 1.00 62.08 545 TYR A N 1
ATOM 3679 C CA . TYR A 1 548 ? 147.777 -58.876 63.461 1.00 60.69 545 TYR A CA 1
ATOM 3680 C C . TYR A 1 548 ? 147.739 -57.552 62.710 1.00 60.17 545 TYR A C 1
ATOM 3681 O O . TYR A 1 548 ? 148.051 -56.500 63.277 1.00 58.16 545 TYR A O 1
ATOM 3690 N N . THR A 1 549 ? 147.350 -57.603 61.440 1.00 61.58 546 THR A N 1
ATOM 3691 C CA . THR A 1 549 ? 147.336 -56.418 60.601 1.00 55.77 546 THR A CA 1
ATOM 3692 C C . THR A 1 549 ? 145.961 -55.767 60.603 1.00 54.91 546 THR A C 1
ATOM 3693 O O . THR A 1 549 ? 144.947 -56.392 60.927 1.00 53.55 546 THR A O 1
ATOM 3697 N N . LEU A 1 550 ? 145.950 -54.480 60.252 1.00 58.79 547 LEU A N 1
ATOM 3698 C CA . LEU A 1 550 ? 144.742 -53.667 60.165 1.00 50.56 547 LEU A CA 1
ATOM 3699 C C . LEU A 1 550 ? 144.290 -53.592 58.712 1.00 55.74 547 LEU A C 1
ATOM 3700 O O . LEU A 1 550 ? 145.095 -53.291 57.824 1.00 54.85 547 LEU A O 1
ATOM 3705 N N . ASN A 1 551 ? 143.005 -53.852 58.463 1.00 56.38 548 ASN A N 1
ATOM 3706 C CA . ASN A 1 551 ? 142.534 -53.995 57.087 1.00 50.62 548 ASN A CA 1
ATOM 3707 C C . ASN A 1 551 ? 141.171 -53.352 56.894 1.00 52.52 548 ASN A C 1
ATOM 3708 O O . ASN A 1 551 ? 140.235 -53.616 57.655 1.00 53.99 548 ASN A O 1
ATOM 3713 N N . ARG A 1 552 ? 141.060 -52.515 55.872 1.00 52.97 549 ARG A N 1
ATOM 3714 C CA . ARG A 1 552 ? 139.771 -51.992 55.448 1.00 52.68 549 ARG A CA 1
ATOM 3715 C C . ARG A 1 552 ? 139.201 -52.914 54.376 1.00 53.84 549 ARG A C 1
ATOM 3716 O O . ARG A 1 552 ? 139.932 -53.382 53.503 1.00 58.34 549 ARG A O 1
ATOM 3724 N N . ASP A 1 553 ? 137.902 -53.196 54.460 1.00 57.32 550 ASP A N 1
ATOM 3725 C CA . ASP A 1 553 ? 137.219 -54.091 53.532 1.00 58.42 550 ASP A CA 1
ATOM 3726 C C . ASP A 1 553 ? 136.129 -53.333 52.783 1.00 57.77 550 ASP A C 1
ATOM 3727 O O . ASP A 1 553 ? 135.856 -52.161 53.052 1.00 58.50 550 ASP A O 1
ATOM 3732 N N . SER A 1 554 ? 135.501 -54.013 51.825 1.00 54.19 551 SER A N 1
ATOM 3733 C CA . SER A 1 554 ? 134.588 -53.307 50.937 1.00 56.44 551 SER A CA 1
ATOM 3734 C C . SER A 1 554 ? 133.334 -52.823 51.651 1.00 57.32 551 SER A C 1
ATOM 3735 O O . SER A 1 554 ? 132.616 -51.979 51.103 1.00 61.81 551 SER A O 1
ATOM 3738 N N . ASP A 1 555 ? 133.051 -53.329 52.846 1.00 54.43 552 ASP A N 1
ATOM 3739 C CA . ASP A 1 555 ? 131.909 -52.881 53.638 1.00 54.22 552 ASP A CA 1
ATOM 3740 C C . ASP A 1 555 ? 132.204 -51.613 54.446 1.00 54.53 552 ASP A C 1
ATOM 3741 O O . ASP A 1 555 ? 131.419 -51.269 55.339 1.00 52.65 552 ASP A O 1
ATOM 3746 N N . GLU A 1 556 ? 133.314 -50.931 54.149 1.00 52.95 553 GLU A N 1
ATOM 3747 C CA . GLU A 1 556 ? 133.829 -49.731 54.806 1.00 52.25 553 GLU A CA 1
ATOM 3748 C C . GLU A 1 556 ? 134.304 -49.989 56.230 1.00 49.24 553 GLU A C 1
ATOM 3749 O O . GLU A 1 556 ? 134.828 -49.065 56.852 1.00 47.67 553 GLU A O 1
ATOM 3755 N N . ASP A 1 557 ? 134.161 -51.206 56.758 1.00 50.19 554 ASP A N 1
ATOM 3756 C CA . ASP A 1 557 ? 134.602 -51.514 58.112 1.00 49.06 554 ASP A CA 1
ATOM 3757 C C . ASP A 1 557 ? 136.100 -51.810 58.127 1.00 49.69 554 ASP A C 1
ATOM 3758 O O . ASP A 1 557 ? 136.711 -52.091 57.094 1.00 51.92 554 ASP A O 1
ATOM 3763 N N . TRP A 1 558 ? 136.692 -51.746 59.320 1.00 47.71 555 TRP A N 1
ATOM 3764 C CA . TRP A 1 558 ? 138.116 -52.002 59.507 1.00 46.99 555 TRP A CA 1
ATOM 3765 C C . TRP A 1 558 ? 138.324 -53.167 60.468 1.00 47.79 555 TRP A C 1
ATOM 3766 O O . TRP A 1 558 ? 137.728 -53.194 61.553 1.00 47.69 555 TRP A O 1
ATOM 3777 N N . TYR A 1 559 ? 139.195 -54.111 60.083 1.00 45.08 556 TYR A N 1
ATOM 3778 C CA . TYR A 1 559 ? 139.353 -55.368 60.802 1.00 48.97 556 TYR A CA 1
ATOM 3779 C C . TYR A 1 559 ? 140.815 -55.648 61.144 1.00 52.00 556 TYR A C 1
ATOM 3780 O O . TYR A 1 559 ? 141.727 -55.314 60.381 1.00 52.54 556 TYR A O 1
ATOM 3789 N N . LEU A 1 560 ? 141.017 -56.271 62.313 1.00 49.97 557 LEU A N 1
ATOM 3790 C CA . LEU A 1 560 ? 142.273 -56.922 62.676 1.00 50.60 557 LEU A CA 1
ATOM 3791 C C . LEU A 1 560 ? 142.235 -58.372 62.205 1.00 52.93 557 LEU A C 1
ATOM 3792 O O . LEU A 1 560 ? 141.260 -59.087 62.470 1.00 52.46 557 LEU A O 1
ATOM 3797 N N . ARG A 1 561 ? 143.287 -58.803 61.501 1.00 51.50 558 ARG A N 1
ATOM 3798 C CA . ARG A 1 561 ? 143.355 -60.161 60.975 1.00 52.14 558 ARG A CA 1
ATOM 3799 C C . ARG A 1 561 ? 144.742 -60.737 61.232 1.00 58.50 558 ARG A C 1
ATOM 3800 O O . ARG A 1 561 ? 145.741 -60.012 61.249 1.00 57.15 558 ARG A O 1
ATOM 3808 N N . SER A 1 562 ? 144.794 -62.049 61.432 1.00 58.92 559 SER A N 1
ATOM 3809 C CA . SER A 1 562 ? 146.030 -62.713 61.823 1.00 62.37 559 SER A CA 1
ATOM 3810 C C . SER A 1 562 ? 146.817 -63.186 60.605 1.00 65.92 559 SER A C 1
ATOM 3811 O O . SER A 1 562 ? 146.252 -63.493 59.549 1.00 62.42 559 SER A O 1
ATOM 3814 N N . GLU A 1 563 ? 148.137 -63.238 60.767 1.00 69.86 560 GLU A N 1
ATOM 3815 C CA . GLU A 1 563 ? 149.036 -63.773 59.753 1.00 71.47 560 GLU A CA 1
ATOM 3816 C C . GLU A 1 563 ? 150.228 -64.401 60.471 1.00 78.18 560 GLU A C 1
ATOM 3817 O O . GLU A 1 563 ? 150.221 -64.537 61.697 1.00 77.65 560 GLU A O 1
ATOM 3823 N N . ASN A 1 564 ? 151.252 -64.788 59.701 1.00 94.45 561 ASN A N 1
ATOM 3824 C CA . ASN A 1 564 ? 152.396 -65.597 60.176 1.00 94.38 561 ASN A CA 1
ATOM 3825 C C . ASN A 1 564 ? 151.943 -66.976 60.649 1.00 92.75 561 ASN A C 1
ATOM 3826 O O . ASN A 1 564 ? 152.767 -67.831 60.979 1.00 94.63 561 ASN A O 1
#

Secondary structure (DSSP, 8-state):
--EE-TT-EEE--EE-TT-EEEESSEEES-EE--B-TT-SS-TT---EEEEPTT-EEES-EE-TTBEEEE-TT-EEEEEEEETT-EEEESSEEEEEEEEB-EEEE-TT-EEEEEEEETT-EEEE-TT-EEES-EE-SB-TT-TT---SS-EEEESSEEESEEE-TTBEEEE-TT-EE-SEEEETT-EEEESSEEESEEEEB-EEEE-TT-EEES-EE-TT-EEEE-TT-EEES-EE-TT-EEEE-TT-EEEEEEE-TT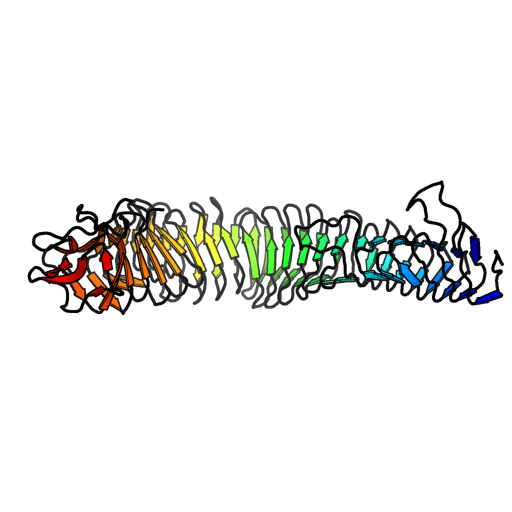-EEEEETTSEEEEEETTEEEEEETTEEES-EE-TT-EEEE-TT-EEEEEEE-TT-EEEE-TT-EEEEEEE-TT-EEEEETT-EEEEEETTEEEEEETTTTEEES-EE-TT-EEEE-TT-EEES-EE-TT-EEEE-TT-EEESEEEE-TT-EEEE-S-EEEEEEEEESSEEEE-------EEEEEEEEEEEEEEEEEEE-SSS-EE-EEEEESSEEEEEEEEEEEE-S-TT------TT-EEEEEEETT-EE-TTSEEESS--EETTEEEEEEE-TTS-EEEEEE-

B-factor: mean 50.08, std 14.1, range [26.88, 131.09]